Protein AF-0000000083516489 (afdb_homodimer)

Foldseek 3Di:
DPPPPPPPPDDPAPVVVQVVQWCVLQVLCVDPVLVVVVVLQLLQKWWKDFPPAIAIWGAAFDQKIKFFCVRNVVLVVPVTWMWIGSPQADQPGDDDTFTWDSDWLDDDNVLGMTIIGTPDDPDDGRDHQNLQADADDQWGKKWWWWQAVNHHIDIWIWTWDDDPDDDDDPVVNVFKTKTATPCQQPFPPDPDPPDQQPFSRRRHGHTFMAHSVRHGFWTWHGWGWDDRPDPDGTGIMTMTTGVLVVLLRSLVRLLVCVVPDVVSVVVNLRQQLVLLVHVSSLVSVLVSPAPPVSSLVSLVPDPPDDPSSVVSSVVSVVNNVVVVD/DPPPPPPPPDDPAPLVVQVVQWCVLQVLCVDPVLVVVVVLQLLQKWWKDFPPAIAIWGAAFDQKIKFFCVRNVVLVVPVTWMWIGSPQADPPPDDDTFTWDSDWLDDDNVLGMTIIGTPDDPDDGRDHQNLQADADDQWGKKWWWWQAVNHHIDIWIWTWDDDPDDDDDPVPNVFKTKTATPCQSPFPPDPPPPDQQPFSRRRHGHTFMAHSVRHGFWTWHGWGWDDRPDDDGTGIMTMTTGVLVVLLRSLVRLLVCVVPDVVSVVVNLRQQLVLLVHVSSLVSVLVSPAPPVSSLVSLVPDPPDDPSSVVSSVVSVVNNVVVVD

Sequence (650 aa):
MKARRKETTGSPPVSELLRTEFGKNTDSFTLVSTVRTLTELSESVCFIKAGSVEGTGFLLFGNYILTCAHVVEKILTESQPVSADFKYEKPVKSLEPLAVKPQIVAYDRKLDYALLELDQGSAPLPPALITRLGVPPASGGVCIIGHPSGSAKKIDPCSVIEFEEHQDKKCQKQCRVQVITRNSFEELRDGKRLSYNTCFYDGASGSPVLNDKFQLVAMHTGGYWYQLWTGKTQNVIEYGTHVTVILKNVLQELFRVASENPERLAVLKMLVEDACRIPVAREILKQSVTNDLQRYELLKGMTDRSSLLDELLNECEEENRMELDMKARRKETTGSPPVSELLRTEFGKNTDSFTLVSTVRTLTELSESVCFIKAGSVEGTGFLLFGNYILTCAHVVEKILTESQPVSADFKYEKPVKSLEPLAVKPQIVAYDRKLDYALLELDQGSAPLPPALITRLGVPPASGGVCIIGHPSGSAKKIDPCSVIEFEEHQDKKCQKQCRVQVITRNSFEELRDGKRLSYNTCFYDGASGSPVLNDKFQLVAMHTGGYWYQLWTGKTQNVIEYGTHVTVILKNVLQELFRVASENPERLAVLKMLVEDACRIPVAREILKQSVTNDLQRYELLKGMTDRSSLLDELLNECEEENRMELD

Solvent-accessible surface area (backbone atoms only — not comparable to full-atom values): 34222 Å² total; per-residue (Å²): 132,80,78,72,76,74,75,74,81,68,73,70,56,70,66,51,53,52,42,33,48,34,36,60,26,34,47,67,65,24,26,43,53,48,43,51,52,49,52,59,60,45,47,22,29,23,41,29,37,30,70,91,36,52,19,9,22,25,33,34,45,91,61,28,29,36,25,27,24,79,43,45,47,57,32,76,73,62,71,39,67,35,32,37,24,52,67,40,36,47,85,63,72,60,91,71,61,42,48,38,47,87,64,71,75,38,75,39,74,88,77,34,31,28,33,35,37,49,59,68,71,90,68,87,72,59,68,42,46,54,82,25,54,38,75,68,69,80,56,40,32,34,31,40,40,27,13,41,68,67,39,42,25,28,49,43,60,20,19,42,47,78,72,81,66,84,86,74,76,73,73,66,64,76,44,43,47,37,29,38,45,67,62,24,60,41,70,76,76,70,87,65,76,69,58,74,73,62,30,91,38,40,18,19,30,13,8,46,25,25,37,90,85,62,24,36,16,24,30,30,60,48,41,43,78,38,67,47,84,81,68,88,47,55,26,46,36,36,32,18,35,30,40,60,59,50,50,51,51,46,51,52,52,34,64,71,44,22,86,84,28,71,70,45,32,52,51,42,50,54,52,52,58,53,24,51,76,28,71,64,46,27,51,49,50,48,61,67,31,42,88,29,66,69,55,42,50,53,61,68,66,48,78,91,67,51,72,55,51,53,52,51,53,52,52,35,51,53,54,43,51,61,71,74,103,132,78,78,72,74,74,76,74,83,67,72,71,56,69,65,51,54,52,43,34,49,33,35,61,28,32,47,68,65,24,25,43,53,47,43,53,52,49,54,58,58,44,47,22,30,24,41,29,37,30,70,90,34,51,19,9,22,26,34,35,46,92,61,27,31,36,26,26,24,79,44,44,46,57,32,77,72,62,72,39,66,36,35,39,25,52,74,52,35,51,83,67,75,73,73,86,53,41,46,37,48,89,63,71,75,36,75,38,73,88,80,35,30,28,32,35,36,49,57,69,70,91,68,86,72,59,66,44,45,55,83,26,54,38,74,66,69,80,56,40,32,33,30,40,39,27,14,40,68,68,38,44,26,28,50,43,59,20,19,43,47,78,74,82,67,84,86,76,78,73,74,66,64,77,44,44,48,36,29,38,45,66,62,25,60,37,69,72,76,72,86,66,75,68,57,76,73,63,30,92,39,41,17,20,29,12,8,46,26,26,37,91,85,61,25,35,18,23,30,29,60,49,41,45,77,38,69,52,84,86,65,92,52,54,26,46,34,36,32,17,35,29,40,61,60,49,50,50,50,46,51,52,52,35,64,72,45,22,86,83,29,71,70,44,33,51,52,42,52,54,50,52,59,55,23,53,75,28,73,64,46,27,52,49,50,49,61,67,31,40,86,30,67,69,56,43,49,54,62,68,66,47,78,92,68,51,73,56,51,52,50,51,51,51,52,34,51,54,54,43,52,60,72,75,104

Organism: Acipenser ruthenus (NCBI:txid7906)

Secondary structure (DSSP, 8-state):
-------------HHHHHHHHHHHHTGGGGBHHHHHHHHHHGGGEEEEEETTEEEEEEEEETTEEEE-HHHHHHHHHH---EEEETT--SSS--S-PEEE-SS-SEEETTTTEEEEEB---SPPPPPPGGGGB-PPPSSSEEEEEE-GGGPSPEEEEEEEE-----SS-TTTTTTEEEEE-GGGG----SSS---TT--TTTTTTT-EEEETT--EEEEEEEEEEEE-SSTT-EEEEEEEEEHHHHHHHHHHHHHHHHTT-HHHHHHHHHHHHHHTTSHHHHHHHHHHHTT-HHHHHHHHT-SS--HHHHHHHHHHHHHHHHHH-/-------------HHHHHHHHHHHHTGGGGBHHHHHHHHHHGGGEEEEEETTEEEEEEEEETTEEEE-HHHHHHHHHH---EEEETT--SSS----PEEE-SS-SEEETTTTEEEEEB---SPPPPPPGGGGB-PPPSSSEEEEEE-GGGPSPEEEEEEEE-----SS-TTTTTTEEEEE-GGGG----SSS---TT--TTTTTTT-EEEETT--EEEEEEEEEEEE-SSSS-EEEEEEEEEHHHHHHHHHHHHHHHHTT-HHHHHHHHHHHHHHTTSHHHHHHHHHHHTT-HHHHHHHHT-SS--HHHHHHHHHHHHHHHHHH-

pLDDT: mean 81.34, std 20.68, range [21.02, 98.5]

Nearest PDB structures (foldseek):
  8s9k-assembly1_D-2  TM=7.707E-01  e=1.073E-17  Homo sapiens
  8s9k-assembly2_B  TM=7.728E-01  e=1.660E-17  Homo sapiens
  8s9k-assembly1_A  TM=7.812E-01  e=3.028E-17  Homo sapiens
  8s9k-assembly2_C  TM=7.802E-01  e=2.867E-17  Homo sapiens
  8s9l-assembly1_A  TM=7.483E-01  e=1.545E-15  Homo sapiens

Radius of gyration: 29.68 Å; Cα contacts (8 Å, |Δi|>4): 1343; chains: 2; bounding box: 49×91×89 Å

InterPro domains:
  IPR009003 Peptidase S1, PA clan [SSF50494] (31-254)

Structure (mmCIF, N/CA/C/O backbone):
data_AF-0000000083516489-model_v1
#
loop_
_entity.id
_entity.type
_entity.pdbx_description
1 polymer 'Protein FAM111A'
#
loop_
_atom_site.group_PDB
_atom_site.id
_atom_site.type_symbol
_atom_site.label_atom_id
_atom_site.label_alt_id
_atom_site.label_comp_id
_atom_site.label_asym_id
_atom_site.label_entity_id
_atom_site.label_seq_id
_atom_site.pdbx_PDB_ins_code
_atom_site.Cartn_x
_atom_site.Cartn_y
_atom_site.Cartn_z
_atom_site.occupancy
_atom_site.B_iso_or_equiv
_atom_site.auth_seq_id
_atom_site.auth_comp_id
_atom_site.auth_asym_id
_atom_site.auth_atom_id
_atom_site.pdbx_PDB_model_num
ATOM 1 N N . MET A 1 1 ? 18.828 22.203 -53.562 1 21.02 1 MET A N 1
ATOM 2 C CA . MET A 1 1 ? 19.141 22.109 -52.125 1 21.02 1 MET A CA 1
ATOM 3 C C . MET A 1 1 ? 17.875 21.938 -51.312 1 21.02 1 MET A C 1
ATOM 5 O O . MET A 1 1 ? 17.141 22.906 -51.062 1 21.02 1 MET A O 1
ATOM 9 N N . LYS A 1 2 ? 17.219 20.875 -51.375 1 23.98 2 LYS A N 1
ATOM 10 C CA . LYS A 1 2 ? 15.891 20.688 -50.812 1 23.98 2 LYS A CA 1
ATOM 11 C C . LYS A 1 2 ? 15.922 20.812 -49.281 1 23.98 2 LYS A C 1
ATOM 13 O O . LYS A 1 2 ? 16.781 20.219 -48.625 1 23.98 2 LYS A O 1
ATOM 18 N N . ALA A 1 3 ? 15.406 21.875 -48.781 1 21.58 3 ALA A N 1
ATOM 19 C CA . ALA A 1 3 ? 15.367 22.203 -47.344 1 21.58 3 ALA A CA 1
ATOM 20 C C . ALA A 1 3 ? 14.867 21.016 -46.531 1 21.58 3 ALA A C 1
ATOM 22 O O . ALA A 1 3 ? 13.781 20.484 -46.812 1 21.58 3 ALA A O 1
ATOM 23 N N . ARG A 1 4 ? 15.68 20.234 -46 1 24.06 4 ARG A N 1
ATOM 24 C CA . ARG A 1 4 ? 15.453 19.109 -45.125 1 24.06 4 ARG A CA 1
ATOM 25 C C . ARG A 1 4 ? 14.5 19.484 -44 1 24.06 4 ARG A C 1
ATOM 27 O O . ARG A 1 4 ? 14.766 20.406 -43.219 1 24.06 4 ARG A O 1
ATOM 34 N N . ARG A 1 5 ? 13.227 19.484 -44.219 1 23.89 5 ARG A N 1
ATOM 35 C CA . ARG A 1 5 ? 12.211 19.828 -43.25 1 23.89 5 ARG A CA 1
ATOM 36 C C . ARG A 1 5 ? 12.547 19.234 -41.875 1 23.89 5 ARG A C 1
ATOM 38 O O . ARG A 1 5 ? 12.688 18.016 -41.75 1 23.89 5 ARG A O 1
ATOM 45 N N . LYS A 1 6 ? 13.289 19.891 -41.125 1 28.94 6 LYS A N 1
ATOM 46 C CA . LYS A 1 6 ? 13.68 19.641 -39.719 1 28.94 6 LYS A CA 1
ATOM 47 C C . LYS A 1 6 ? 12.516 19.078 -38.938 1 28.94 6 LYS A C 1
ATOM 49 O O . LYS A 1 6 ? 11.5 19.75 -38.719 1 28.94 6 LYS A O 1
ATOM 54 N N . GLU A 1 7 ? 12.094 17.859 -39.125 1 30.05 7 GLU A N 1
ATOM 55 C CA . GLU A 1 7 ? 11.094 17.109 -38.344 1 30.05 7 GLU A CA 1
ATOM 56 C C . GLU A 1 7 ? 11.258 17.328 -36.844 1 30.05 7 GLU A C 1
ATOM 58 O O . GLU A 1 7 ? 12.32 17.062 -36.281 1 30.05 7 GLU A O 1
ATOM 63 N N . THR A 1 8 ? 10.875 18.453 -36.281 1 30.33 8 THR A N 1
ATOM 64 C CA . THR A 1 8 ? 10.891 19 -34.938 1 30.33 8 THR A CA 1
ATOM 65 C C . THR A 1 8 ? 10.609 17.906 -33.906 1 30.33 8 THR A C 1
ATOM 67 O O . THR A 1 8 ? 9.562 17.266 -33.938 1 30.33 8 THR A O 1
ATOM 70 N N . THR A 1 9 ? 11.469 17.094 -33.5 1 34.78 9 THR A N 1
ATOM 71 C CA . THR A 1 9 ? 11.633 16.094 -32.438 1 34.78 9 THR A CA 1
ATOM 72 C C . THR A 1 9 ? 10.906 16.531 -31.156 1 34.78 9 THR A C 1
ATOM 74 O O . THR A 1 9 ? 11.398 17.391 -30.422 1 34.78 9 THR A O 1
ATOM 77 N N . GLY A 1 10 ? 9.68 16.938 -31.125 1 33.44 10 GLY A N 1
ATOM 78 C CA . GLY A 1 10 ? 8.773 17.562 -30.172 1 33.44 10 GLY A CA 1
ATOM 79 C C . GLY A 1 10 ? 8.82 16.938 -28.797 1 33.44 10 GLY A C 1
ATOM 80 O O . GLY A 1 10 ? 9.117 15.75 -28.656 1 33.44 10 GLY A O 1
ATOM 81 N N . SER A 1 11 ? 9.289 17.75 -27.766 1 36.44 11 SER A N 1
ATOM 82 C CA . SER A 1 11 ? 9.305 17.484 -26.328 1 36.44 11 SER A CA 1
ATOM 83 C C . SER A 1 11 ? 8.109 16.656 -25.906 1 36.44 11 SER A C 1
ATOM 85 O O . SER A 1 11 ? 7.004 16.828 -26.422 1 36.44 11 SER A O 1
ATOM 87 N N . PRO A 1 12 ? 8.344 15.438 -25.547 1 44.88 12 PRO A N 1
ATOM 88 C CA . PRO A 1 12 ? 7.164 14.703 -25.094 1 44.88 12 PRO A CA 1
ATOM 89 C C . PRO A 1 12 ? 6.148 15.586 -24.375 1 44.88 12 PRO A C 1
ATOM 91 O O . PRO A 1 12 ? 6.527 16.578 -23.75 1 44.88 12 PRO A O 1
ATOM 94 N N . PRO A 1 13 ? 4.887 15.5 -24.734 1 49.25 13 PRO A N 1
ATOM 95 C CA . PRO A 1 13 ? 3.875 16.328 -24.078 1 49.25 13 PRO A CA 1
ATOM 96 C C . PRO A 1 13 ? 4.008 16.297 -22.547 1 49.25 13 PRO A C 1
ATOM 98 O O . PRO A 1 13 ? 4.438 15.289 -21.984 1 49.25 13 PRO A O 1
ATOM 101 N N . VAL A 1 14 ? 4.246 17.453 -21.875 1 49.19 14 VAL A N 1
ATOM 102 C CA . VAL A 1 14 ? 4.332 17.703 -20.438 1 49.19 14 VAL A CA 1
ATOM 103 C C . VAL A 1 14 ? 3.578 16.625 -19.672 1 49.19 14 VAL A C 1
ATOM 105 O O . VAL A 1 14 ? 4.047 16.141 -18.641 1 49.19 14 VAL A O 1
ATOM 108 N N . SER A 1 15 ? 2.568 16.125 -20.391 1 57.78 15 SER A N 1
ATOM 109 C CA . SER A 1 15 ? 1.746 15.117 -19.734 1 57.78 15 SER A CA 1
ATOM 110 C C . SER A 1 15 ? 2.494 13.797 -19.609 1 57.78 15 SER A C 1
ATOM 112 O O . SER A 1 15 ? 2.396 13.117 -18.578 1 57.78 15 SER A O 1
ATOM 114 N N . GLU A 1 16 ? 3.262 13.547 -20.594 1 60.56 16 GLU A N 1
ATOM 115 C CA . GLU A 1 16 ? 4.004 12.289 -20.578 1 60.56 16 GLU A CA 1
ATOM 116 C C . GLU A 1 16 ? 5.145 12.336 -19.562 1 60.56 16 GLU A C 1
ATOM 118 O O . GLU A 1 16 ? 5.41 11.344 -18.875 1 60.56 16 GLU A O 1
ATOM 123 N N . LEU A 1 17 ? 5.754 13.469 -19.484 1 53.72 17 LEU A N 1
ATOM 124 C CA . LEU A 1 17 ? 6.828 13.648 -18.5 1 53.72 17 LEU A CA 1
ATOM 125 C C . LEU A 1 17 ? 6.293 13.531 -17.078 1 53.72 17 LEU A C 1
ATOM 127 O O . LEU A 1 17 ? 6.922 12.898 -16.234 1 53.72 17 LEU A O 1
ATOM 131 N N . LEU A 1 18 ? 5.172 14.039 -16.922 1 62.16 18 LEU A N 1
ATOM 132 C CA . LEU A 1 18 ? 4.566 14.008 -15.586 1 62.16 18 LEU A CA 1
ATOM 133 C C . LEU A 1 18 ? 4.207 12.578 -15.188 1 62.16 18 LEU A C 1
ATOM 135 O O . LEU A 1 18 ? 4.352 12.203 -14.023 1 62.16 18 LEU A O 1
ATOM 139 N N . ARG A 1 19 ? 4.008 11.938 -16.234 1 65.94 19 ARG A N 1
ATOM 140 C CA . ARG A 1 19 ? 3.604 10.562 -15.969 1 65.94 19 ARG A CA 1
ATOM 141 C C . ARG A 1 19 ? 4.809 9.703 -15.602 1 65.94 19 ARG A C 1
ATOM 143 O O . ARG A 1 19 ? 4.738 8.883 -14.68 1 65.94 19 ARG A O 1
ATOM 150 N N . THR A 1 20 ? 5.824 9.891 -16.266 1 67.56 20 THR A N 1
ATOM 151 C CA . THR A 1 20 ? 7.055 9.172 -15.969 1 67.56 20 THR A CA 1
ATOM 152 C C . THR A 1 20 ? 7.574 9.539 -14.578 1 67.56 20 THR A C 1
ATOM 154 O O . THR A 1 20 ? 7.992 8.664 -13.812 1 67.56 20 THR A O 1
ATOM 157 N N . GLU A 1 21 ? 7.484 10.727 -14.367 1 72.06 21 GLU A N 1
ATOM 158 C CA . GLU A 1 21 ? 7.93 11.188 -13.062 1 72.06 21 GLU A CA 1
ATOM 159 C C . GLU A 1 21 ? 7.051 10.641 -11.945 1 72.06 21 GLU A C 1
ATOM 161 O O . GLU A 1 21 ? 7.535 10.336 -10.852 1 72.06 21 GLU A O 1
ATOM 166 N N . PHE A 1 22 ? 5.793 10.492 -12.312 1 77.94 22 PHE A N 1
ATOM 167 C CA . PHE A 1 22 ? 4.863 9.945 -11.328 1 77.94 22 PHE A CA 1
ATOM 168 C C . PHE A 1 22 ? 5.25 8.523 -10.945 1 77.94 22 PHE A C 1
ATOM 170 O O . PHE A 1 22 ? 5.309 8.18 -9.766 1 77.94 22 PHE A O 1
ATOM 177 N N . GLY A 1 23 ? 5.531 7.777 -11.891 1 75.31 23 GLY A N 1
ATOM 178 C CA . GLY A 1 23 ? 5.926 6.398 -11.641 1 75.31 23 GLY A CA 1
ATOM 179 C C . GLY A 1 23 ? 7.203 6.285 -10.828 1 75.31 23 GLY A C 1
ATOM 180 O O . GLY A 1 23 ? 7.27 5.52 -9.867 1 75.31 23 GLY A O 1
ATOM 181 N N . LYS A 1 24 ? 8.109 7.023 -11.172 1 78.25 24 LYS A N 1
ATOM 182 C CA . LYS A 1 24 ? 9.406 7.004 -10.492 1 78.25 24 LYS A CA 1
ATOM 183 C C . LYS A 1 24 ? 9.273 7.508 -9.055 1 78.25 24 LYS A C 1
ATOM 185 O O . LYS A 1 24 ? 9.812 6.895 -8.133 1 78.25 24 LYS A O 1
ATOM 190 N N . ASN A 1 25 ? 8.562 8.586 -8.906 1 82.56 25 ASN A N 1
ATOM 191 C CA . ASN A 1 25 ? 8.453 9.234 -7.602 1 82.56 25 ASN A CA 1
ATOM 192 C C . ASN A 1 25 ? 7.625 8.406 -6.629 1 82.56 25 ASN A C 1
ATOM 194 O O . ASN A 1 25 ? 7.793 8.516 -5.414 1 82.56 25 ASN A O 1
ATOM 198 N N . THR A 1 26 ? 6.801 7.523 -7.195 1 86.81 26 THR A N 1
ATOM 199 C CA . THR A 1 26 ? 5.922 6.781 -6.301 1 86.81 26 THR A CA 1
ATOM 200 C C . THR A 1 26 ? 6.418 5.352 -6.109 1 86.81 26 THR A C 1
ATOM 202 O O . THR A 1 26 ? 5.793 4.559 -5.406 1 86.81 26 THR A O 1
ATOM 205 N N . ASP A 1 27 ? 7.59 5.055 -6.66 1 86.25 27 ASP A N 1
ATOM 206 C CA . ASP A 1 27 ? 8.148 3.705 -6.609 1 86.25 27 ASP A CA 1
ATOM 207 C C . ASP A 1 27 ? 8.422 3.277 -5.172 1 86.25 27 ASP A C 1
ATOM 209 O O . ASP A 1 27 ? 8.172 2.129 -4.801 1 86.25 27 ASP A O 1
ATOM 213 N N . SER A 1 28 ? 8.891 4.18 -4.402 1 88.25 28 SER A N 1
ATOM 214 C CA . SER A 1 28 ? 9.25 3.857 -3.027 1 88.25 28 SER A CA 1
ATOM 215 C C . SER A 1 28 ? 8.031 3.445 -2.213 1 88.25 28 SER A C 1
ATOM 217 O O . SER A 1 28 ? 8.156 2.738 -1.212 1 88.25 28 SER A O 1
ATOM 219 N N . PHE A 1 29 ? 6.898 3.848 -2.637 1 91.44 29 PHE A N 1
ATOM 220 C CA . PHE A 1 29 ? 5.68 3.578 -1.882 1 91.44 29 PHE A CA 1
ATOM 221 C C . PHE A 1 29 ? 5.109 2.213 -2.244 1 91.44 29 PHE A C 1
ATOM 223 O O . PHE A 1 29 ? 4.07 1.809 -1.721 1 91.44 29 PHE A O 1
ATOM 230 N N . THR A 1 30 ? 5.871 1.48 -3.059 1 89.38 30 THR A N 1
ATOM 231 C CA . THR A 1 30 ? 5.43 0.137 -3.416 1 89.38 30 THR A CA 1
ATOM 232 C C . THR A 1 30 ? 6.156 -0.912 -2.582 1 89.38 30 THR A C 1
ATOM 234 O O . THR A 1 30 ? 5.781 -2.086 -2.582 1 89.38 30 THR A O 1
ATOM 237 N N . LEU A 1 31 ? 7.168 -0.539 -1.887 1 91.94 31 LEU A N 1
ATOM 238 C CA . LEU A 1 31 ? 7.887 -1.457 -1.01 1 91.94 31 LEU A CA 1
ATOM 239 C C . LEU A 1 31 ? 6.973 -1.983 0.092 1 91.94 31 LEU A C 1
ATOM 241 O O . LEU A 1 31 ? 6.242 -1.213 0.72 1 91.94 31 LEU A O 1
ATOM 245 N N . VAL A 1 32 ? 7.02 -3.285 0.345 1 94.19 32 VAL A N 1
ATOM 246 C CA . VAL A 1 32 ? 6.184 -3.906 1.369 1 94.19 32 VAL A CA 1
ATOM 247 C C . VAL A 1 32 ? 6.477 -3.273 2.729 1 94.19 32 VAL A C 1
ATOM 249 O O . VAL A 1 32 ? 5.559 -2.984 3.496 1 94.19 32 VAL A O 1
ATOM 252 N N . SER A 1 33 ? 7.762 -3.037 3.023 1 93.75 33 SER A N 1
ATOM 253 C CA . SER A 1 33 ? 8.141 -2.422 4.293 1 93.75 33 SER A CA 1
ATOM 254 C C . SER A 1 33 ? 7.543 -1.028 4.434 1 93.75 33 SER A C 1
ATOM 256 O O . SER A 1 33 ? 7.105 -0.645 5.52 1 93.75 33 SER A O 1
ATOM 258 N N . THR A 1 34 ? 7.543 -0.265 3.375 1 94.12 34 THR A N 1
ATOM 259 C CA . THR A 1 34 ? 6.992 1.086 3.379 1 94.12 34 THR A CA 1
ATOM 260 C C . THR A 1 34 ? 5.48 1.056 3.586 1 94.12 34 THR A C 1
ATOM 262 O O . THR A 1 34 ? 4.949 1.79 4.422 1 94.12 34 THR A O 1
ATOM 265 N N . VAL A 1 35 ? 4.836 0.211 2.895 1 93.62 35 VAL A N 1
ATOM 266 C CA . VAL A 1 35 ? 3.381 0.128 2.986 1 93.62 35 VAL A CA 1
ATOM 267 C C . VAL A 1 35 ? 2.977 -0.336 4.383 1 93.62 35 VAL A C 1
ATOM 269 O O . VAL A 1 35 ? 1.972 0.122 4.93 1 93.62 35 VAL A O 1
ATOM 272 N N . ARG A 1 36 ? 3.725 -1.235 4.93 1 94.25 36 ARG A N 1
ATOM 273 C CA . ARG A 1 36 ? 3.479 -1.684 6.297 1 94.25 36 ARG A CA 1
ATOM 274 C C . ARG A 1 36 ? 3.521 -0.513 7.273 1 94.25 36 ARG A C 1
ATOM 276 O O . ARG A 1 36 ? 2.619 -0.351 8.094 1 94.25 36 ARG A O 1
ATOM 283 N N . THR A 1 37 ? 4.508 0.25 7.172 1 95.75 37 THR A N 1
ATOM 284 C CA . THR A 1 37 ? 4.672 1.397 8.062 1 95.75 37 THR A CA 1
ATOM 285 C C . THR A 1 37 ? 3.555 2.412 7.84 1 95.75 37 THR A C 1
ATOM 287 O O . THR A 1 37 ? 3.01 2.963 8.797 1 95.75 37 THR A O 1
ATOM 290 N N . LEU A 1 38 ? 3.182 2.627 6.586 1 96.31 38 LEU A N 1
ATOM 291 C CA . LEU A 1 38 ? 2.125 3.584 6.281 1 96.31 38 LEU A CA 1
ATOM 292 C C . LEU A 1 38 ? 0.789 3.119 6.848 1 96.31 38 LEU A C 1
ATOM 294 O O . LEU A 1 38 ? -0.01 3.936 7.316 1 96.31 38 LEU A O 1
ATOM 298 N N . THR A 1 39 ? 0.546 1.877 6.805 1 95.56 39 THR A N 1
ATOM 299 C CA . THR A 1 39 ? -0.68 1.339 7.383 1 95.56 39 THR A CA 1
ATOM 300 C C . THR A 1 39 ? -0.702 1.552 8.898 1 95.56 39 THR A C 1
ATOM 302 O O . THR A 1 39 ? -1.751 1.852 9.469 1 95.56 39 THR A O 1
ATOM 305 N N . GLU A 1 40 ? 0.389 1.413 9.492 1 95.94 40 GLU A N 1
ATOM 306 C CA . GLU A 1 40 ? 0.485 1.684 10.93 1 95.94 40 GLU A CA 1
ATOM 307 C C . GLU A 1 40 ? 0.215 3.154 11.234 1 95.94 40 GLU A C 1
ATOM 309 O O . GLU A 1 40 ? -0.534 3.477 12.156 1 95.94 40 GLU A O 1
ATOM 314 N N . LEU A 1 41 ? 0.786 4 10.461 1 97.44 41 LEU A N 1
ATOM 315 C CA . LEU A 1 41 ? 0.614 5.434 10.664 1 97.44 41 LEU A CA 1
ATOM 316 C C . LEU A 1 41 ? -0.822 5.859 10.375 1 97.44 41 LEU A C 1
ATOM 318 O O . LEU A 1 41 ? -1.307 6.848 10.93 1 97.44 41 LEU A O 1
ATOM 322 N N . SER A 1 42 ? -1.496 5.078 9.5 1 96.81 42 SER A N 1
ATOM 323 C CA . SER A 1 42 ? -2.873 5.395 9.133 1 96.81 42 SER A CA 1
ATOM 324 C C . SER A 1 42 ? -3.807 5.25 10.336 1 96.81 42 SER A C 1
ATOM 326 O O . SER A 1 42 ? -4.93 5.758 10.312 1 96.81 42 SER A O 1
ATOM 328 N N . GLU A 1 43 ? -3.379 4.602 11.406 1 95.81 43 GLU A N 1
ATOM 329 C CA . GLU A 1 43 ? -4.191 4.441 12.609 1 95.81 43 GLU A CA 1
ATOM 330 C C . GLU A 1 43 ? -4.473 5.793 13.266 1 95.81 43 GLU A C 1
ATOM 332 O O . GLU A 1 43 ? -5.441 5.934 14.016 1 95.81 43 GLU A O 1
ATOM 337 N N . SER A 1 44 ? -3.641 6.746 12.969 1 97.5 44 SER A N 1
ATOM 338 C CA . SER A 1 44 ? -3.779 8.07 13.57 1 97.5 44 SER A CA 1
ATOM 339 C C . SER A 1 44 ? -4.668 8.977 12.727 1 97.5 44 SER A C 1
ATOM 341 O O . SER A 1 44 ? -4.871 10.141 13.055 1 97.5 44 SER A O 1
ATOM 343 N N . VAL A 1 45 ? -5.168 8.422 11.602 1 97.19 45 VAL A N 1
ATOM 344 C CA . VAL A 1 45 ? -6.004 9.172 10.672 1 97.19 45 VAL A CA 1
ATOM 345 C C . VAL A 1 45 ? -7.473 8.836 10.906 1 97.19 45 VAL A C 1
ATOM 347 O O . VAL A 1 45 ? -7.824 7.668 11.102 1 97.19 45 VAL A O 1
ATOM 350 N N . CYS A 1 46 ? -8.289 9.844 10.906 1 95.5 46 CYS A N 1
ATOM 351 C CA . CYS A 1 46 ? -9.68 9.586 11.258 1 95.5 46 CYS A CA 1
ATOM 352 C C . CYS A 1 46 ? -10.625 10.258 10.273 1 95.5 46 CYS A C 1
ATOM 354 O O . CYS A 1 46 ? -10.258 11.25 9.625 1 95.5 46 CYS A O 1
ATOM 356 N N . PHE A 1 47 ? -11.812 9.695 10.148 1 94.81 47 PHE A N 1
ATOM 357 C CA . PHE A 1 47 ? -12.938 10.258 9.406 1 94.81 47 PHE A CA 1
ATOM 358 C C . PHE A 1 47 ? -13.695 11.273 10.258 1 94.81 47 PHE A C 1
ATOM 360 O O . PHE A 1 47 ? -14.164 10.945 11.344 1 94.81 47 PHE A O 1
ATOM 367 N N . ILE A 1 48 ? -13.742 12.453 9.766 1 94.06 48 ILE A N 1
ATOM 368 C CA . ILE A 1 48 ? -14.438 13.508 10.492 1 94.06 48 ILE A CA 1
ATOM 369 C C . ILE A 1 48 ? -15.836 13.711 9.898 1 94.06 48 ILE A C 1
ATOM 371 O O . ILE A 1 48 ? -15.984 13.867 8.688 1 94.06 48 ILE A O 1
ATOM 375 N N . LYS A 1 49 ? -16.766 13.688 10.719 1 91.5 49 LYS A N 1
ATOM 376 C CA . LYS A 1 49 ? -18.125 14.023 10.344 1 91.5 49 LYS A CA 1
ATOM 377 C C . LYS A 1 49 ? -18.625 15.234 11.133 1 91.5 49 LYS A C 1
ATOM 379 O O . LYS A 1 49 ? -18.672 15.203 12.367 1 91.5 49 LYS A O 1
ATOM 384 N N . ALA A 1 50 ? -18.906 16.234 10.477 1 89.94 50 ALA A N 1
ATOM 385 C CA . ALA A 1 50 ? -19.453 17.453 11.047 1 89.94 50 ALA A CA 1
ATOM 386 C C . ALA A 1 50 ? -20.781 17.828 10.367 1 89.94 50 ALA A C 1
ATOM 388 O O . ALA A 1 50 ? -20.781 18.578 9.391 1 89.94 50 ALA A O 1
ATOM 389 N N . GLY A 1 51 ? -21.844 17.344 10.93 1 84.88 51 GLY A N 1
ATOM 390 C CA . GLY A 1 51 ? -23.109 17.516 10.242 1 84.88 51 GLY A CA 1
ATOM 391 C C . GLY A 1 51 ? -23.172 16.828 8.898 1 84.88 51 GLY A C 1
ATOM 392 O O . GLY A 1 51 ? -22.969 15.609 8.812 1 84.88 51 GLY A O 1
ATOM 393 N N . SER A 1 52 ? -23.312 17.609 7.891 1 84.06 52 SER A N 1
ATOM 394 C CA . SER A 1 52 ? -23.406 17.047 6.543 1 84.06 52 SER A CA 1
ATOM 395 C C . SER A 1 52 ? -22.031 17.031 5.867 1 84.06 52 SER A C 1
ATOM 397 O O . SER A 1 52 ? -21.875 16.453 4.793 1 84.06 52 SER A O 1
ATOM 399 N N . VAL A 1 53 ? -21.141 17.672 6.527 1 87.56 53 VAL A N 1
ATOM 400 C CA . VAL A 1 53 ? -19.812 17.766 5.93 1 87.56 53 VAL A CA 1
ATOM 401 C C . VAL A 1 53 ? -18.938 16.609 6.41 1 87.56 53 VAL A C 1
ATOM 403 O O . VAL A 1 53 ? -18.984 16.25 7.586 1 87.56 53 VAL A O 1
ATOM 406 N N . GLU A 1 54 ? -18.266 16.094 5.477 1 90.25 54 GLU A N 1
ATOM 407 C CA . GLU A 1 54 ? -17.328 15.016 5.762 1 90.25 54 GLU A CA 1
ATOM 408 C C . GLU A 1 54 ? -15.898 15.398 5.367 1 90.25 54 GLU A C 1
ATOM 410 O O . GLU A 1 54 ? -15.695 16.156 4.41 1 90.25 54 GLU A O 1
ATOM 415 N N . GLY A 1 55 ? -14.977 14.914 6.188 1 92.62 55 GLY A N 1
ATOM 416 C CA . GLY A 1 55 ? -13.57 15.156 5.898 1 92.62 55 GLY A CA 1
ATOM 417 C C . GLY A 1 55 ? -12.641 14.203 6.625 1 92.62 55 GLY A C 1
ATOM 418 O O . GLY A 1 55 ? -13.062 13.148 7.105 1 92.62 55 GLY A O 1
ATOM 419 N N . THR A 1 56 ? -11.422 14.539 6.555 1 95.81 56 THR A N 1
ATOM 420 C CA . THR A 1 56 ? -10.375 13.75 7.199 1 95.81 56 THR A CA 1
ATOM 421 C C . THR A 1 56 ? -9.633 14.586 8.242 1 95.81 56 THR A C 1
ATOM 423 O O . THR A 1 56 ? -9.602 15.812 8.148 1 95.81 56 THR A O 1
ATOM 426 N N . GLY A 1 57 ? -9.195 13.969 9.289 1 97.44 57 GLY A N 1
ATOM 427 C CA . GLY A 1 57 ? -8.281 14.531 10.273 1 97.44 57 GLY A CA 1
ATOM 428 C C . GLY A 1 57 ? -7.254 13.523 10.766 1 97.44 57 GLY A C 1
ATOM 429 O O . GLY A 1 57 ? -7.277 12.359 10.375 1 97.44 57 GLY A O 1
ATOM 430 N N . PHE A 1 58 ? -6.336 14.008 11.531 1 98.5 58 PHE A N 1
ATOM 431 C CA . PHE A 1 58 ? -5.375 13.102 12.148 1 98.5 58 PHE A CA 1
ATOM 432 C C . PHE A 1 58 ? -4.957 13.609 13.523 1 98.5 58 PHE A C 1
ATOM 434 O O . PHE A 1 58 ? -5.02 14.812 13.789 1 98.5 58 PHE A O 1
ATOM 441 N N . LEU A 1 59 ? -4.621 12.656 14.352 1 98 59 LEU A N 1
ATOM 442 C CA . LEU A 1 59 ? -4.145 12.984 15.695 1 98 59 LEU A CA 1
ATOM 443 C C . LEU A 1 59 ? -2.775 13.656 15.633 1 98 59 LEU A C 1
ATOM 445 O O . LEU A 1 59 ? -1.787 13.023 15.25 1 98 59 LEU A O 1
ATOM 449 N N . LEU A 1 60 ? -2.74 14.898 15.992 1 98.19 60 LEU A N 1
ATOM 450 C CA . LEU A 1 60 ? -1.49 15.648 15.906 1 98.19 60 LEU A CA 1
ATOM 451 C C . LEU A 1 60 ? -0.68 15.492 17.188 1 98.19 60 LEU A C 1
ATOM 453 O O . LEU A 1 60 ? 0.492 15.109 17.141 1 98.19 60 LEU A O 1
ATOM 457 N N . PHE A 1 61 ? -1.226 15.797 18.328 1 96.81 61 PHE A N 1
ATOM 458 C CA . PHE A 1 61 ? -0.614 15.609 19.641 1 96.81 61 PHE A CA 1
ATOM 459 C C . PHE A 1 61 ? -1.68 15.414 20.719 1 96.81 61 PHE A C 1
ATOM 461 O O . PHE A 1 61 ? -2.814 15.867 20.562 1 96.81 61 PHE A O 1
ATOM 468 N N . GLY A 1 62 ? -1.296 14.656 21.75 1 94.31 62 GLY A N 1
ATOM 469 C CA . GLY A 1 62 ? -2.273 14.406 22.797 1 94.31 62 GLY A CA 1
ATOM 470 C C . GLY A 1 62 ? -3.588 13.859 22.266 1 94.31 62 GLY A C 1
ATOM 471 O O . GLY A 1 62 ? -3.605 12.852 21.562 1 94.31 62 GLY A O 1
ATOM 472 N N . ASN A 1 63 ? -4.695 14.508 22.625 1 96 63 ASN A N 1
ATOM 473 C CA . ASN A 1 63 ? -6.016 14.156 22.109 1 96 63 ASN A CA 1
ATOM 474 C C . ASN A 1 63 ? -6.539 15.219 21.141 1 96 63 ASN A C 1
ATOM 476 O O . ASN A 1 63 ? -7.75 15.422 21.031 1 96 63 ASN A O 1
ATOM 480 N N . TYR A 1 64 ? -5.617 15.859 20.5 1 97 64 TYR A N 1
ATOM 481 C CA . TYR A 1 64 ? -5.98 16.938 19.594 1 97 64 TYR A CA 1
ATOM 482 C C . TYR A 1 64 ? -5.82 16.516 18.141 1 97 64 TYR A C 1
ATOM 484 O O . TYR A 1 64 ? -4.754 16.047 17.734 1 97 64 TYR A O 1
ATOM 492 N N . ILE A 1 65 ? -6.879 16.812 17.375 1 97.31 65 ILE A N 1
ATOM 493 C CA . ILE A 1 65 ? -6.953 16.438 15.969 1 97.31 65 ILE A CA 1
ATOM 494 C C . ILE A 1 65 ? -6.77 17.672 15.094 1 97.31 65 ILE A C 1
ATOM 496 O O . ILE A 1 65 ? -7.332 18.734 15.383 1 97.31 65 ILE A O 1
ATOM 500 N N . LEU A 1 66 ? -5.953 17.516 14.086 1 98.5 66 LEU A N 1
ATOM 501 C CA . LEU A 1 66 ? -5.816 18.562 13.078 1 98.5 66 LEU A CA 1
ATOM 502 C C . LEU A 1 66 ? -6.641 18.234 11.836 1 98.5 66 LEU A C 1
ATOM 504 O O . LEU A 1 66 ? -6.641 17.078 11.375 1 98.5 66 LEU A O 1
ATOM 508 N N . THR A 1 67 ? -7.414 19.141 11.336 1 97.31 67 THR A N 1
ATOM 509 C CA . THR A 1 67 ? -8.188 19.047 10.102 1 97.31 67 THR A CA 1
ATOM 510 C C . THR A 1 67 ? -8.305 20.406 9.43 1 97.31 67 THR A C 1
ATOM 512 O O . THR A 1 67 ? -7.672 21.375 9.859 1 97.31 67 THR A O 1
ATOM 515 N N . CYS A 1 68 ? -9.016 20.422 8.289 1 94.56 68 CYS A N 1
ATOM 516 C CA . CYS A 1 68 ? -9.227 21.688 7.605 1 94.56 68 CYS A CA 1
ATOM 517 C C . CYS A 1 68 ? -10.344 22.484 8.258 1 94.56 68 CYS A C 1
ATOM 519 O O . CYS A 1 68 ? -11.344 21.906 8.703 1 94.56 68 CYS A O 1
ATOM 521 N N . ALA A 1 69 ? -10.125 23.781 8.25 1 94.12 69 ALA A N 1
ATOM 522 C CA . ALA A 1 69 ? -11.125 24.688 8.805 1 94.12 69 ALA A CA 1
ATOM 523 C C . ALA A 1 69 ? -12.461 24.531 8.078 1 94.12 69 ALA A C 1
ATOM 525 O O . ALA A 1 69 ? -13.523 24.5 8.719 1 94.12 69 ALA A O 1
ATOM 526 N N . HIS A 1 70 ? -12.461 24.391 6.777 1 89.5 70 HIS A N 1
ATOM 527 C CA . HIS A 1 70 ? -13.688 24.344 5.996 1 89.5 70 HIS A CA 1
ATOM 528 C C . HIS A 1 70 ? -14.445 23.047 6.227 1 89.5 70 HIS A C 1
ATOM 530 O O . HIS A 1 70 ? -15.625 22.938 5.879 1 89.5 70 HIS A O 1
ATOM 536 N N . VAL A 1 71 ? -13.773 22.078 6.754 1 91.19 71 VAL A N 1
ATOM 537 C CA . VAL A 1 71 ? -14.43 20.812 7.082 1 91.19 71 VAL A CA 1
ATOM 538 C C . VAL A 1 71 ? -15.344 21 8.289 1 91.19 71 VAL A C 1
ATOM 540 O O . VAL A 1 71 ? -16.406 20.375 8.383 1 91.19 71 VAL A O 1
ATOM 543 N N . VAL A 1 72 ? -14.969 21.891 9.195 1 91.19 72 VAL A N 1
ATOM 544 C CA . VAL A 1 72 ? -15.703 22 10.453 1 91.19 72 VAL A CA 1
ATOM 545 C C . VAL A 1 72 ? -16.359 23.375 10.547 1 91.19 72 VAL A C 1
ATOM 547 O O . VAL A 1 72 ? -16.828 23.766 11.617 1 91.19 72 VAL A O 1
ATOM 550 N N . GLU A 1 73 ? -16.297 24.109 9.547 1 80.88 73 GLU A N 1
ATOM 551 C CA . GLU A 1 73 ? -16.859 25.469 9.578 1 80.88 73 GLU A CA 1
ATOM 552 C C . GLU A 1 73 ? -18.312 25.453 10.023 1 80.88 73 GLU A C 1
ATOM 554 O O . GLU A 1 73 ? -18.75 26.344 10.758 1 80.88 73 GLU A O 1
ATOM 559 N N . LYS A 1 74 ? -18.984 24.484 9.609 1 68.81 74 LYS A N 1
ATOM 560 C CA . LYS A 1 74 ? -20.391 24.422 9.992 1 68.81 74 LYS A CA 1
ATOM 561 C C . LYS A 1 74 ? -20.547 24.172 11.484 1 68.81 74 LYS A C 1
ATOM 563 O O . LYS A 1 74 ? -21.625 24.406 12.055 1 68.81 74 LYS A O 1
ATOM 568 N N . ILE A 1 75 ? -19.625 23.609 12.164 1 65.5 75 ILE A N 1
ATOM 569 C CA . ILE A 1 75 ? -19.625 23.406 13.609 1 65.5 75 ILE A CA 1
ATOM 570 C C . ILE A 1 75 ? -19.75 24.75 14.312 1 65.5 75 ILE A C 1
ATOM 572 O O . ILE A 1 75 ? -20.5 24.891 15.273 1 65.5 75 ILE A O 1
ATOM 576 N N . LEU A 1 76 ? -18.984 25.609 13.82 1 63 76 LEU A N 1
ATOM 577 C CA . LEU A 1 76 ? -18.906 26.938 14.438 1 63 76 LEU A CA 1
ATOM 578 C C . LEU A 1 76 ? -20.234 27.672 14.328 1 63 76 LEU A C 1
ATOM 580 O O . LEU A 1 76 ? -20.625 28.391 15.242 1 63 76 LEU A O 1
ATOM 584 N N . THR A 1 77 ? -20.797 27.328 13.328 1 64.12 77 THR A N 1
ATOM 585 C CA . THR A 1 77 ? -21.969 28.156 13.055 1 64.12 77 THR A CA 1
ATOM 586 C C . THR A 1 77 ? -23.234 27.5 13.594 1 64.12 77 THR A C 1
ATOM 588 O O . THR A 1 77 ? -24.141 28.188 14.07 1 64.12 77 THR A O 1
ATOM 591 N N . GLU A 1 78 ? -23.25 26.172 13.594 1 67.75 78 GLU A N 1
ATOM 592 C CA . GLU A 1 78 ? -24.531 25.547 13.875 1 67.75 78 GLU A CA 1
ATOM 593 C C . GLU A 1 78 ? -24.438 24.609 15.078 1 67.75 78 GLU A C 1
ATOM 595 O O . GLU A 1 78 ? -25.422 23.984 15.469 1 67.75 78 GLU A O 1
ATOM 600 N N . SER A 1 79 ? -23.469 24.688 15.773 1 70.69 79 SER A N 1
ATOM 601 C CA . SER A 1 79 ? -23.266 23.844 16.953 1 70.69 79 SER A CA 1
ATOM 602 C C . SER A 1 79 ? -23.547 22.391 16.641 1 70.69 79 SER A C 1
ATOM 604 O O . SER A 1 79 ? -24.188 21.688 17.422 1 70.69 79 SER A O 1
ATOM 606 N N . GLN A 1 80 ? -23.203 21.984 15.492 1 81 80 GLN A N 1
ATOM 607 C CA . GLN A 1 80 ? -23.422 20.578 15.133 1 81 80 GLN A CA 1
ATOM 608 C C . GLN A 1 80 ? -22.344 19.688 15.75 1 81 80 GLN A C 1
ATOM 610 O O . GLN A 1 80 ? -21.188 20.094 15.875 1 81 80 GLN A O 1
ATOM 615 N N . PRO A 1 81 ? -22.828 18.562 16.125 1 86.88 81 PRO A N 1
ATOM 616 C CA . PRO A 1 81 ? -21.844 17.641 16.688 1 86.88 81 PRO A CA 1
ATOM 617 C C . PRO A 1 81 ? -20.812 17.172 15.672 1 86.88 81 PRO A C 1
ATOM 619 O O . PRO A 1 81 ? -21.141 16.969 14.5 1 86.88 81 PRO A O 1
ATOM 622 N N . VAL A 1 82 ? -19.594 17.094 16.109 1 91.44 82 VAL A N 1
ATOM 623 C CA . VAL A 1 82 ? -18.5 16.594 15.289 1 91.44 82 VAL A CA 1
ATOM 624 C C . VAL A 1 82 ? -17.984 15.266 15.867 1 91.44 82 VAL A C 1
ATOM 626 O O . VAL A 1 82 ? -17.891 15.109 17.094 1 91.44 82 VAL A O 1
ATOM 629 N N . SER A 1 83 ? -17.75 14.336 15.008 1 92.25 83 SER A N 1
ATOM 630 C CA . SER A 1 83 ? -17.203 13.055 15.438 1 92.25 83 SER A CA 1
ATOM 631 C C . SER A 1 83 ? -15.977 12.672 14.609 1 92.25 83 SER A C 1
ATOM 633 O O . SER A 1 83 ? -15.805 13.141 13.484 1 92.25 83 SER A O 1
ATOM 635 N N . ALA A 1 84 ? -15.109 11.875 15.195 1 93.69 84 ALA A N 1
ATOM 636 C CA . ALA A 1 84 ? -13.898 11.367 14.57 1 93.69 84 ALA A CA 1
ATOM 637 C C . ALA A 1 84 ? -13.844 9.844 14.648 1 93.69 84 ALA A C 1
ATOM 639 O O . ALA A 1 84 ? -13.938 9.266 15.734 1 93.69 84 ALA A O 1
ATOM 640 N N . ASP A 1 85 ? -13.719 9.203 13.531 1 93.12 85 ASP A N 1
ATOM 641 C CA . ASP A 1 85 ? -13.641 7.742 13.461 1 93.12 85 ASP A CA 1
ATOM 642 C C . ASP A 1 85 ? -12.281 7.289 12.938 1 93.12 85 ASP A C 1
ATOM 644 O O . ASP A 1 85 ? -12.016 7.367 11.734 1 93.12 85 ASP A O 1
ATOM 648 N N . PHE A 1 86 ? -11.461 6.711 13.852 1 93.56 86 PHE A N 1
ATOM 649 C CA . PHE A 1 86 ? -10.125 6.266 13.492 1 93.56 86 PHE A CA 1
ATOM 650 C C . PHE A 1 86 ? -10.164 4.875 12.867 1 93.56 86 PHE A C 1
ATOM 652 O O . PHE A 1 86 ? -9.188 4.438 12.258 1 93.56 86 PHE A O 1
ATOM 659 N N . LYS A 1 87 ? -11.273 4.207 12.922 1 90.75 87 LYS A N 1
ATOM 660 C CA . LYS A 1 87 ? -11.328 2.791 12.57 1 90.75 87 LYS A CA 1
ATOM 661 C C . LYS A 1 87 ? -12.117 2.58 11.281 1 90.75 87 LYS A C 1
ATOM 663 O O . LYS A 1 87 ? -12.398 1.442 10.898 1 90.75 87 LYS A O 1
ATOM 668 N N . TYR A 1 88 ? -12.477 3.666 10.633 1 91.31 88 TYR A N 1
ATOM 669 C CA . TYR A 1 88 ? -13.211 3.564 9.375 1 91.31 88 TYR A CA 1
ATOM 670 C C . TYR A 1 88 ? -12.305 3.094 8.242 1 91.31 88 TYR A C 1
ATOM 672 O O . TYR A 1 88 ? -11.812 3.902 7.453 1 91.31 88 TYR A O 1
ATOM 680 N N . GLU A 1 89 ? -11.969 1.799 8.148 1 86.94 89 GLU A N 1
ATOM 681 C CA . GLU A 1 89 ? -11.086 1.219 7.141 1 86.94 89 GLU A CA 1
ATOM 682 C C . GLU A 1 89 ? -11.844 0.266 6.223 1 86.94 89 GLU A C 1
ATOM 684 O O . GLU A 1 89 ? -11.359 -0.091 5.148 1 86.94 89 GLU A O 1
ATOM 689 N N . LYS A 1 90 ? -12.867 -0.389 6.684 1 74.56 90 LYS A N 1
ATOM 690 C CA . LYS A 1 90 ? -13.719 -1.262 5.879 1 74.56 90 LYS A CA 1
ATOM 691 C C . LYS A 1 90 ? -15.086 -0.625 5.637 1 74.56 90 LYS A C 1
ATOM 693 O O . LYS A 1 90 ? -15.516 0.245 6.398 1 74.56 90 LYS A O 1
ATOM 698 N N . PRO A 1 91 ? -15.625 -0.927 4.543 1 63.81 91 PRO A N 1
ATOM 699 C CA . PRO A 1 91 ? -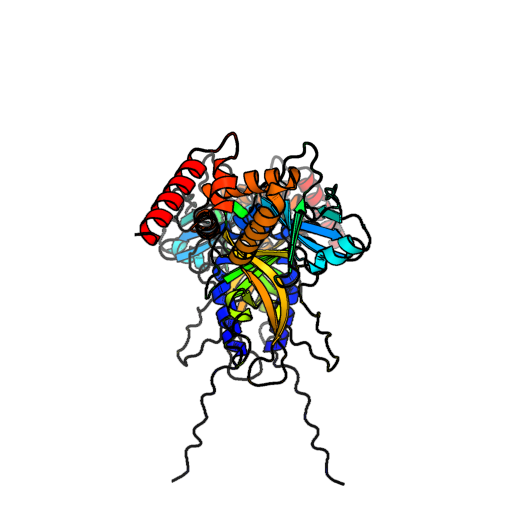16.906 -0.281 4.242 1 63.81 91 PRO A CA 1
ATOM 700 C C . PRO A 1 91 ? -17.938 -0.485 5.344 1 63.81 91 PRO A C 1
ATOM 702 O O . PRO A 1 91 ? -18.984 0.185 5.352 1 63.81 91 PRO A O 1
ATOM 705 N N . VAL A 1 92 ? -17.625 -1.49 6.117 1 56.09 92 VAL A N 1
ATOM 706 C CA . VAL A 1 92 ? -18.641 -1.585 7.164 1 56.09 92 VAL A CA 1
ATOM 707 C C . VAL A 1 92 ? -18.359 -0.556 8.258 1 56.09 92 VAL A C 1
ATOM 709 O O . VAL A 1 92 ? -17.25 -0.506 8.797 1 56.09 92 VAL A O 1
ATOM 712 N N . LYS A 1 93 ? -19.016 0.453 8.227 1 55.16 93 LYS A N 1
ATOM 713 C CA . LYS A 1 93 ? -18.844 1.594 9.125 1 55.16 93 LYS A CA 1
ATOM 714 C C . LYS A 1 93 ? -18.672 1.138 10.57 1 55.16 93 LYS A C 1
ATOM 716 O O . LYS A 1 93 ? -19.406 0.266 11.039 1 55.16 93 LYS A O 1
ATOM 721 N N . SER A 1 94 ? -17.484 1.019 11 1 54.88 94 SER A N 1
ATOM 722 C CA . SER A 1 94 ? -17.266 0.718 12.414 1 54.88 94 SER A CA 1
ATOM 723 C C . SER A 1 94 ? -18.141 1.586 13.312 1 54.88 94 SER A C 1
ATOM 725 O O . SER A 1 94 ? -18.562 2.67 12.906 1 54.88 94 SER A O 1
ATOM 727 N N . LEU A 1 95 ? -18.672 1.086 14.469 1 57.72 95 LEU A N 1
ATOM 728 C CA . LEU A 1 95 ? -19.672 1.216 15.516 1 57.72 95 LEU A CA 1
ATOM 729 C C . LEU A 1 95 ? -19.297 2.324 16.5 1 57.72 95 LEU A C 1
ATOM 731 O O . LEU A 1 95 ? -20.125 2.748 17.312 1 57.72 95 LEU A O 1
ATOM 735 N N . GLU A 1 96 ? -17.922 2.936 16.453 1 73.75 96 GLU A N 1
ATOM 736 C CA . GLU A 1 96 ? -17.891 3.785 17.641 1 73.75 96 GLU A CA 1
ATOM 737 C C . GLU A 1 96 ? -17.031 5.027 17.406 1 73.75 96 GLU A C 1
ATOM 739 O O . GLU A 1 96 ? -15.945 5.148 17.984 1 73.75 96 GLU A O 1
ATOM 744 N N . PRO A 1 97 ? -17.516 6.008 16.641 1 88.25 97 PRO A N 1
ATOM 745 C CA . PRO A 1 97 ? -16.781 7.266 16.516 1 88.25 97 PRO A CA 1
ATOM 746 C C . PRO A 1 97 ? -16.609 7.996 17.844 1 88.25 97 PRO A C 1
ATOM 748 O O . PRO A 1 97 ? -17.422 7.824 18.75 1 88.25 97 PRO A O 1
ATOM 751 N N . LEU A 1 98 ? -15.477 8.641 17.969 1 90.94 98 LEU A N 1
ATOM 752 C CA . LEU A 1 98 ? -15.211 9.461 19.156 1 90.94 98 LEU A CA 1
ATOM 753 C C . LEU A 1 98 ? -15.82 10.852 19 1 90.94 98 LEU A C 1
ATOM 755 O O . LEU A 1 98 ? -15.773 11.43 17.906 1 90.94 98 LEU A O 1
ATOM 759 N N . ALA A 1 99 ? -16.297 11.336 20.094 1 91.31 99 ALA A N 1
ATOM 760 C CA . ALA A 1 99 ? -16.875 12.68 20.062 1 91.31 99 ALA A CA 1
ATOM 761 C C . ALA A 1 99 ? -15.789 13.75 20.156 1 91.31 99 ALA A C 1
ATOM 763 O O . ALA A 1 99 ? -14.781 13.562 20.844 1 91.31 99 ALA A O 1
ATOM 764 N N . VAL A 1 100 ? -16.047 14.805 19.484 1 92.75 100 VAL A N 1
ATOM 765 C CA . VAL A 1 100 ? -15.172 15.977 19.531 1 92.75 100 VAL A CA 1
ATOM 766 C C . VAL A 1 100 ? -15.852 17.094 20.328 1 92.75 100 VAL A C 1
ATOM 768 O O . VAL A 1 100 ? -17.047 17.328 20.188 1 92.75 100 VAL A O 1
ATOM 771 N N . LYS A 1 101 ? -15.062 17.688 21.188 1 91.38 101 LYS A N 1
ATOM 772 C CA . LYS A 1 101 ? -15.602 18.812 21.938 1 91.38 101 LYS A CA 1
ATOM 773 C C . LYS A 1 101 ? -16.062 19.938 21.016 1 91.38 101 LYS A C 1
ATOM 775 O O . LYS A 1 101 ? -15.445 20.172 19.969 1 91.38 101 LYS A O 1
ATOM 780 N N . PRO A 1 102 ? -17.031 20.641 21.359 1 87.06 102 PRO A N 1
ATOM 781 C CA . PRO A 1 102 ? -17.609 21.656 20.484 1 87.06 102 PRO A CA 1
ATOM 782 C C . PRO A 1 102 ? -16.719 22.875 20.281 1 87.06 102 PRO A C 1
ATOM 784 O O . PRO A 1 102 ? -16.828 23.578 19.281 1 87.06 102 PRO A O 1
ATOM 787 N N . GLN A 1 103 ? -15.844 23.125 21.219 1 87.44 103 GLN A N 1
ATOM 788 C CA . GLN A 1 103 ? -14.977 24.297 21.094 1 87.44 103 GLN A CA 1
ATOM 789 C C . GLN A 1 103 ? -13.742 23.969 20.266 1 87.44 103 GLN A C 1
ATOM 791 O O . GLN A 1 103 ? -13.039 23 20.531 1 87.44 103 GLN A O 1
ATOM 796 N N . ILE A 1 104 ? -13.5 24.812 19.281 1 92.5 104 ILE A N 1
ATOM 797 C CA . ILE A 1 104 ? -12.281 24.688 18.484 1 92.5 104 ILE A CA 1
ATOM 798 C C . ILE A 1 104 ? -11.102 25.281 19.25 1 92.5 104 ILE A C 1
ATOM 800 O O . ILE A 1 104 ? -11.18 26.406 19.75 1 92.5 104 ILE A O 1
ATOM 804 N N . VAL A 1 105 ? -10.062 24.578 19.328 1 94.75 105 VAL A N 1
ATOM 805 C CA . VAL A 1 105 ? -8.914 24.953 20.141 1 94.75 105 VAL A CA 1
ATOM 806 C C . VAL A 1 105 ? -8.102 26.031 19.438 1 94.75 105 VAL A C 1
ATOM 808 O O . VAL A 1 105 ? -7.664 27 20.062 1 94.75 105 VAL A O 1
ATOM 811 N N . ALA A 1 106 ? -7.832 25.891 18.203 1 95.5 106 ALA A N 1
ATOM 812 C CA . ALA A 1 106 ? -7.152 26.844 17.328 1 95.5 106 ALA A CA 1
ATOM 813 C C . ALA A 1 106 ? -7.695 26.75 15.898 1 95.5 106 ALA A C 1
ATOM 815 O O . ALA A 1 106 ? -8.141 25.688 15.461 1 95.5 106 ALA A O 1
ATOM 816 N N . TYR A 1 107 ? -7.609 27.859 15.234 1 93 107 TYR A N 1
ATOM 817 C CA . TYR A 1 107 ? -8.32 27.953 13.961 1 93 107 TYR A CA 1
ATOM 818 C C . TYR A 1 107 ? -7.746 29.078 13.102 1 93 107 TYR A C 1
ATOM 820 O O . TYR A 1 107 ? -7.383 30.141 13.609 1 93 107 TYR A O 1
ATOM 828 N N . ASP A 1 108 ? -7.621 28.875 11.828 1 95.12 108 ASP A N 1
ATOM 829 C CA . ASP A 1 108 ? -7.277 29.906 10.852 1 95.12 108 ASP A CA 1
ATOM 830 C C . ASP A 1 108 ? -7.891 29.594 9.492 1 95.12 108 ASP A C 1
ATOM 832 O O . ASP A 1 108 ? -7.551 28.594 8.859 1 95.12 108 ASP A O 1
ATOM 836 N N . ARG A 1 109 ? -8.766 30.391 9.023 1 92.44 109 ARG A N 1
ATOM 837 C CA . ARG A 1 109 ? -9.461 30.141 7.77 1 92.44 109 ARG A CA 1
ATOM 838 C C . ARG A 1 109 ? -8.539 30.344 6.574 1 92.44 109 ARG A C 1
ATOM 840 O O . ARG A 1 109 ? -8.672 29.672 5.555 1 92.44 109 ARG A O 1
ATOM 847 N N . LYS A 1 110 ? -7.617 31.266 6.684 1 90.88 110 LYS A N 1
ATOM 848 C CA . LYS A 1 110 ? -6.688 31.531 5.586 1 90.88 110 LYS A CA 1
ATOM 849 C C . LYS A 1 110 ? -5.758 30.359 5.348 1 90.88 110 LYS A C 1
ATOM 851 O O . LYS A 1 110 ? -5.598 29.906 4.211 1 90.88 110 LYS A O 1
ATOM 856 N N . LEU A 1 111 ? -5.195 29.828 6.402 1 93.44 111 LEU A N 1
ATOM 857 C CA . LEU A 1 111 ? -4.344 28.641 6.305 1 93.44 111 LEU A CA 1
ATOM 858 C C . LEU A 1 111 ? -5.184 27.375 6.227 1 93.44 111 LEU A C 1
ATOM 860 O O . LEU A 1 111 ? -4.66 26.297 5.953 1 93.44 111 LEU A O 1
ATOM 864 N N . ASP A 1 112 ? -6.48 27.5 6.5 1 93.12 112 ASP A N 1
ATOM 865 C CA . ASP A 1 112 ? -7.504 26.453 6.402 1 93.12 112 ASP A CA 1
ATOM 866 C C . ASP A 1 112 ? -7.176 25.281 7.316 1 93.12 112 ASP A C 1
ATOM 868 O O . ASP A 1 112 ? -7.129 24.125 6.863 1 93.12 112 ASP A O 1
ATOM 872 N N . TYR A 1 113 ? -7.004 25.578 8.633 1 96.56 113 TYR A N 1
ATOM 873 C CA . TYR A 1 113 ? -6.824 24.5 9.594 1 96.56 113 TYR A CA 1
ATOM 874 C C . TYR A 1 113 ? -7.676 24.719 10.836 1 96.56 113 TYR A C 1
ATOM 876 O O . TYR A 1 113 ? -8.062 25.844 11.141 1 96.56 113 TYR A O 1
ATOM 884 N N . ALA A 1 114 ? -7.988 23.656 11.469 1 96.69 114 ALA A N 1
ATOM 885 C CA . ALA A 1 114 ? -8.672 23.641 12.758 1 96.69 114 ALA A CA 1
ATOM 886 C C . ALA A 1 114 ? -8.094 22.578 13.68 1 96.69 114 ALA A C 1
ATOM 888 O O . ALA A 1 114 ? -7.836 21.453 13.258 1 96.69 114 ALA A O 1
ATOM 889 N N . LEU A 1 115 ? -7.828 22.984 14.844 1 97.38 115 LEU A N 1
ATOM 890 C CA . LEU A 1 115 ? -7.391 22.078 15.898 1 97.38 115 LEU A CA 1
ATOM 891 C C . LEU A 1 115 ? -8.547 21.703 16.812 1 97.38 115 LEU A C 1
ATOM 893 O O . LEU A 1 115 ? -9.141 22.594 17.453 1 97.38 115 LEU A O 1
ATOM 897 N N . LEU A 1 116 ? -8.844 20.391 16.859 1 95.62 116 LEU A N 1
ATOM 898 C CA . LEU A 1 116 ? -9.992 19.906 17.609 1 95.62 116 LEU A CA 1
ATOM 899 C C . LEU A 1 116 ? -9.539 19.062 18.797 1 95.62 116 LEU A C 1
ATOM 901 O O . LEU A 1 116 ? -8.477 18.438 18.75 1 95.62 116 LEU A O 1
ATOM 905 N N . GLU A 1 117 ? -10.359 19.094 19.766 1 95.25 117 GLU A N 1
ATOM 906 C CA . GLU A 1 117 ? -10.094 18.266 20.953 1 95.25 117 GLU A CA 1
ATOM 907 C C . GLU A 1 117 ? -11.078 17.109 21.047 1 95.25 117 GLU A C 1
ATOM 909 O O . GLU A 1 117 ? -12.289 17.312 21 1 95.25 117 GLU A O 1
ATOM 914 N N . LEU A 1 118 ? -10.516 15.898 21.156 1 94.94 118 LEU A N 1
ATOM 915 C CA . LEU A 1 118 ? -11.367 14.734 21.391 1 94.94 118 LEU A CA 1
ATOM 916 C C . LEU A 1 118 ? -11.938 14.75 22.797 1 94.94 118 LEU A C 1
ATOM 918 O O . LEU A 1 118 ? -11.234 15.109 23.75 1 94.94 118 LEU A O 1
ATOM 922 N N . ASP A 1 119 ? -13.195 14.359 22.844 1 89 119 ASP A N 1
ATOM 923 C CA . ASP A 1 119 ? -13.836 14.227 24.156 1 89 119 ASP A CA 1
ATOM 924 C C . ASP A 1 119 ? -13.492 12.875 24.797 1 89 119 ASP A C 1
ATOM 926 O O . ASP A 1 119 ? -14.266 11.922 24.688 1 89 119 ASP A O 1
ATOM 930 N N . GLN A 1 120 ? -12.227 12.617 24.734 1 73.31 120 GLN A N 1
ATOM 931 C CA . GLN A 1 120 ? -11.711 11.273 24.969 1 73.31 120 GLN A CA 1
ATOM 932 C C . GLN A 1 120 ? -11.977 10.828 26.406 1 73.31 120 GLN A C 1
ATOM 934 O O . GLN A 1 120 ? -11.695 11.562 27.344 1 73.31 120 GLN A O 1
ATOM 939 N N . GLY A 1 121 ? -12.758 9.906 26.609 1 63.69 121 GLY A N 1
ATOM 940 C CA . GLY A 1 121 ? -12.711 9.102 27.812 1 63.69 121 GLY A CA 1
ATOM 941 C C . GLY A 1 121 ? -11.414 8.32 27.953 1 63.69 121 GLY A C 1
ATOM 942 O O . GLY A 1 121 ? -10.359 8.781 27.516 1 63.69 121 GLY A O 1
ATOM 943 N N . SER A 1 122 ? -11.273 7.176 28.516 1 62 122 SER A N 1
ATOM 944 C CA . SER A 1 122 ? -10.172 6.305 28.906 1 62 122 SER A CA 1
ATOM 945 C C . SER A 1 122 ? -9.672 5.477 27.734 1 62 122 SER A C 1
ATOM 947 O O . SER A 1 122 ? -8.703 4.727 27.875 1 62 122 SER A O 1
ATOM 949 N N . ALA A 1 123 ? -10.117 5.812 26.516 1 70.19 123 ALA A N 1
ATOM 950 C CA . ALA A 1 123 ? -9.703 4.867 25.469 1 70.19 123 ALA A CA 1
ATOM 951 C C . ALA A 1 123 ? -8.32 5.227 24.922 1 70.19 123 ALA A C 1
ATOM 953 O O . ALA A 1 123 ? -7.984 6.406 24.797 1 70.19 123 ALA A O 1
ATOM 954 N N . PRO A 1 124 ? -7.469 4.199 24.703 1 88 124 PRO A N 1
ATOM 955 C CA . PRO A 1 124 ? -6.148 4.445 24.125 1 88 124 PRO A CA 1
ATOM 956 C C . PRO A 1 124 ? -6.227 5.055 22.719 1 88 124 PRO A C 1
ATOM 958 O O . PRO A 1 124 ? -7.109 4.691 21.938 1 88 124 PRO A O 1
ATOM 961 N N . LEU A 1 125 ? -5.48 6.105 22.5 1 92.5 125 LEU A N 1
ATOM 962 C CA . LEU A 1 125 ? -5.43 6.781 21.219 1 92.5 125 LEU A CA 1
ATOM 963 C C . LEU A 1 125 ? -4.23 6.312 20.406 1 92.5 125 LEU A C 1
ATOM 965 O O . LEU A 1 125 ? -3.252 5.816 20.953 1 92.5 125 LEU A O 1
ATOM 969 N N . PRO A 1 126 ? -4.359 6.41 19.109 1 93.81 126 PRO A N 1
ATOM 970 C CA . PRO A 1 126 ? -3.205 6.086 18.266 1 93.81 126 PRO A CA 1
ATOM 971 C C . PRO A 1 126 ? -2.045 7.062 18.453 1 93.81 126 PRO A C 1
ATOM 973 O O . PRO A 1 126 ? -2.195 8.078 19.141 1 93.81 126 PRO A O 1
ATOM 976 N N . PRO A 1 127 ? -0.925 6.707 17.938 1 94.25 127 PRO A N 1
ATOM 977 C CA . PRO A 1 127 ? 0.227 7.594 18.109 1 94.25 127 PRO A CA 1
ATOM 978 C C . PRO A 1 127 ? 0.043 8.938 17.406 1 94.25 127 PRO A C 1
ATOM 980 O O . PRO A 1 127 ? -0.517 9 16.312 1 94.25 127 PRO A O 1
ATOM 983 N N . ALA A 1 128 ? 0.534 9.961 18.047 1 96.75 128 ALA A N 1
ATOM 984 C CA . ALA A 1 128 ? 0.44 11.312 17.5 1 96.75 128 ALA A CA 1
ATOM 985 C C . ALA A 1 128 ? 1.433 11.508 16.359 1 96.75 128 ALA A C 1
ATOM 987 O O . ALA A 1 128 ? 2.576 11.047 16.438 1 96.75 128 ALA A O 1
ATOM 988 N N . LEU A 1 129 ? 1.013 12.242 15.375 1 98.19 129 LEU A N 1
ATOM 989 C CA . LEU A 1 129 ? 1.837 12.359 14.172 1 98.19 129 LEU A CA 1
ATOM 990 C C . LEU A 1 129 ? 2.826 13.516 14.305 1 98.19 129 LEU A C 1
ATOM 992 O O . LEU A 1 129 ? 3.746 13.641 13.492 1 98.19 129 LEU A O 1
ATOM 996 N N . ILE A 1 130 ? 2.734 14.305 15.359 1 97.75 130 ILE A N 1
ATOM 997 C CA . ILE A 1 130 ? 3.689 15.391 15.562 1 97.75 130 ILE A CA 1
ATOM 998 C C . ILE A 1 130 ? 5.098 14.82 15.703 1 97.75 130 ILE A C 1
ATOM 1000 O O . ILE A 1 130 ? 6.086 15.5 15.414 1 97.75 130 ILE A O 1
ATOM 1004 N N . THR A 1 131 ? 5.227 13.562 16.156 1 96.56 131 THR A N 1
ATOM 1005 C CA . THR A 1 131 ? 6.52 12.914 16.344 1 96.56 131 THR A CA 1
ATOM 1006 C C . THR A 1 131 ? 7.223 12.703 15.016 1 96.56 131 THR A C 1
ATOM 1008 O O . THR A 1 131 ? 8.422 12.414 14.977 1 96.56 131 THR A O 1
ATOM 1011 N N . ARG A 1 132 ? 6.465 12.953 13.953 1 97.12 132 ARG A N 1
ATOM 1012 C CA . ARG A 1 132 ? 7.008 12.703 12.625 1 97.12 132 ARG A CA 1
ATOM 1013 C C . ARG A 1 132 ? 7.066 13.984 11.805 1 97.12 132 ARG A C 1
ATOM 1015 O O . ARG A 1 132 ? 7.125 13.938 10.57 1 97.12 132 ARG A O 1
ATOM 1022 N N . LEU A 1 133 ? 7.082 15.016 12.43 1 97.44 133 LEU A N 1
ATOM 1023 C CA . LEU A 1 133 ? 7.074 16.297 11.727 1 97.44 133 LEU A CA 1
ATOM 1024 C C . LEU A 1 133 ? 8.32 16.438 10.852 1 97.44 133 LEU A C 1
ATOM 1026 O O . LEU A 1 133 ? 9.43 16.109 11.281 1 97.44 133 LEU A O 1
ATOM 1030 N N . GLY A 1 134 ? 8.078 16.859 9.586 1 95.12 134 GLY A N 1
ATOM 1031 C CA . GLY A 1 134 ? 9.156 17.125 8.641 1 95.12 134 GLY A CA 1
ATOM 1032 C C . GLY A 1 134 ? 8.883 18.297 7.723 1 95.12 134 GLY A C 1
ATOM 1033 O O . GLY A 1 134 ? 7.863 18.969 7.863 1 95.12 134 GLY A O 1
ATOM 1034 N N . VAL A 1 135 ? 9.859 18.562 6.883 1 91.38 135 VAL A N 1
ATOM 1035 C CA . VAL A 1 135 ? 9.734 19.625 5.891 1 91.38 135 VAL A CA 1
ATOM 1036 C C . VAL A 1 135 ? 9.367 19.031 4.535 1 91.38 135 VAL A C 1
ATOM 1038 O O . VAL A 1 135 ? 9.875 17.969 4.152 1 91.38 135 VAL A O 1
ATOM 1041 N N . PRO A 1 136 ? 8.438 19.672 3.879 1 88.31 136 PRO A N 1
ATOM 1042 C CA . PRO A 1 136 ? 8.047 19.141 2.572 1 88.31 136 PRO A CA 1
ATOM 1043 C C . PRO A 1 136 ? 9.227 19.031 1.602 1 88.31 136 PRO A C 1
ATOM 1045 O O . PRO A 1 136 ? 10.094 19.922 1.582 1 88.31 136 PRO A O 1
ATOM 1048 N N . PRO A 1 137 ? 9.242 17.969 0.788 1 87.06 137 PRO A N 1
ATOM 1049 C CA . PRO A 1 137 ? 10.281 17.844 -0.236 1 87.06 137 PRO A CA 1
ATOM 1050 C C . PRO A 1 137 ? 10.008 18.703 -1.464 1 87.06 137 PRO A C 1
ATOM 1052 O O . PRO A 1 137 ? 8.852 18.984 -1.778 1 87.06 137 PRO A O 1
ATOM 1055 N N . ALA A 1 138 ? 11.047 19.094 -2.08 1 84.31 138 ALA A N 1
ATOM 1056 C CA . ALA A 1 138 ? 10.906 19.875 -3.309 1 84.31 138 ALA A CA 1
ATOM 1057 C C . ALA A 1 138 ? 10.445 18.984 -4.465 1 84.31 138 ALA A C 1
ATOM 1059 O O . ALA A 1 138 ? 9.789 19.453 -5.395 1 84.31 138 ALA A O 1
ATOM 1060 N N . SER A 1 139 ? 10.789 17.766 -4.359 1 86.31 139 SER A N 1
ATOM 1061 C CA . SER A 1 139 ? 10.43 16.781 -5.379 1 86.31 139 SER A CA 1
ATOM 1062 C C . SER A 1 139 ? 10.336 15.383 -4.789 1 86.31 139 SER A C 1
ATOM 1064 O O . SER A 1 139 ? 10.586 15.188 -3.598 1 86.31 139 SER A O 1
ATOM 1066 N N . GLY A 1 140 ? 9.82 14.523 -5.648 1 89.5 140 GLY A N 1
ATOM 1067 C CA . GLY A 1 140 ? 9.719 13.148 -5.199 1 89.5 140 GLY A CA 1
ATOM 1068 C C . GLY A 1 140 ? 8.297 12.734 -4.859 1 89.5 140 GLY A C 1
ATOM 1069 O O . GLY A 1 140 ? 7.336 13.289 -5.398 1 89.5 140 GLY A O 1
ATOM 1070 N N . GLY A 1 141 ? 8.258 11.672 -4.07 1 91.56 141 GLY A N 1
ATOM 1071 C CA . GLY A 1 141 ? 6.953 11.102 -3.771 1 91.56 141 GLY A CA 1
ATOM 1072 C C . GLY A 1 141 ? 6.473 11.422 -2.369 1 91.56 141 GLY A C 1
ATOM 1073 O O . GLY A 1 141 ? 7.273 11.531 -1.44 1 91.56 141 GLY A O 1
ATOM 1074 N N . VAL A 1 142 ? 5.215 11.641 -2.248 1 94.56 142 VAL A N 1
ATOM 1075 C CA . VAL A 1 142 ? 4.523 11.727 -0.967 1 94.56 142 VAL A CA 1
ATOM 1076 C C . VAL A 1 142 ? 3.285 10.828 -0.986 1 94.56 142 VAL A C 1
ATOM 1078 O O . VAL A 1 142 ? 2.951 10.242 -2.018 1 94.56 142 VAL A O 1
ATOM 1081 N N . CYS A 1 143 ? 2.695 10.734 0.176 1 94.38 143 CYS A N 1
ATOM 1082 C CA . CYS A 1 143 ? 1.502 9.906 0.293 1 94.38 143 CYS A CA 1
ATOM 1083 C C . CYS A 1 143 ? 0.429 10.609 1.117 1 94.38 143 CYS A C 1
ATOM 1085 O O . CYS A 1 143 ? 0.727 11.195 2.156 1 94.38 143 CYS A O 1
ATOM 1087 N N . ILE A 1 144 ? -0.763 10.594 0.566 1 94.06 144 ILE A N 1
ATOM 1088 C CA . ILE A 1 144 ? -1.917 11.117 1.288 1 94.06 144 ILE A CA 1
ATOM 1089 C C . ILE A 1 144 ? -2.719 9.961 1.887 1 94.06 144 ILE A C 1
ATOM 1091 O O . ILE A 1 144 ? -3.027 8.984 1.196 1 94.06 144 ILE A O 1
ATOM 1095 N N . ILE A 1 145 ? -2.998 10 3.146 1 96.38 145 ILE A N 1
ATOM 1096 C CA . ILE A 1 145 ? -3.826 9 3.801 1 96.38 145 ILE A CA 1
ATOM 1097 C C . ILE A 1 145 ? -5.113 9.641 4.312 1 96.38 145 ILE A C 1
ATOM 1099 O O . ILE A 1 145 ? -5.074 10.531 5.168 1 96.38 145 ILE A O 1
ATOM 1103 N N . GLY A 1 146 ? -6.227 9.219 3.791 1 95 146 GLY A N 1
ATOM 1104 C CA . GLY A 1 146 ? -7.461 9.859 4.215 1 95 146 GLY A CA 1
ATOM 1105 C C . GLY A 1 146 ? -8.703 9.164 3.688 1 95 146 GLY A C 1
ATOM 1106 O O . GLY A 1 146 ? -8.695 7.953 3.455 1 95 146 GLY A O 1
ATOM 1107 N N . HIS A 1 147 ? -9.797 9.883 3.693 1 92.12 147 HIS A N 1
ATOM 1108 C CA . HIS A 1 147 ? -11.117 9.359 3.35 1 92.12 147 HIS A CA 1
ATOM 1109 C C . HIS A 1 147 ? -11.703 10.086 2.148 1 92.12 147 HIS A C 1
ATOM 1111 O O . HIS A 1 147 ? -12.703 10.797 2.275 1 92.12 147 HIS A O 1
ATOM 1117 N N . PRO A 1 148 ? -11.141 9.781 0.976 1 88.25 148 PRO A N 1
ATOM 1118 C CA . PRO A 1 148 ? -11.703 10.445 -0.205 1 88.25 148 PRO A CA 1
ATOM 1119 C C . PRO A 1 148 ? -13.172 10.094 -0.435 1 88.25 148 PRO A C 1
ATOM 1121 O O . PRO A 1 148 ? -13.562 8.93 -0.295 1 88.25 148 PRO A O 1
ATOM 1124 N N . SER A 1 149 ? -13.922 11.141 -0.665 1 84.12 149 SER A N 1
ATOM 1125 C CA . SER A 1 149 ? -15.352 11.008 -0.937 1 84.12 149 SER A CA 1
ATOM 1126 C C . SER A 1 149 ? -16.062 10.281 0.2 1 84.12 149 SER A C 1
ATOM 1128 O O . SER A 1 149 ? -17 9.516 -0.037 1 84.12 149 SER A O 1
ATOM 1130 N N . GLY A 1 150 ? -15.508 10.445 1.363 1 87.06 150 GLY A N 1
ATOM 1131 C CA . GLY A 1 150 ? -16.125 9.844 2.535 1 87.06 150 GLY A CA 1
ATOM 1132 C C . GLY A 1 150 ? -15.984 8.336 2.572 1 87.06 150 GLY A C 1
ATOM 1133 O O . GLY A 1 150 ? -16.703 7.66 3.322 1 87.06 150 GLY A O 1
ATOM 1134 N N . SER A 1 151 ? -15.109 7.828 1.795 1 88.19 151 SER A N 1
ATOM 1135 C CA . SER A 1 151 ? -14.922 6.383 1.717 1 88.19 151 SER A CA 1
ATOM 1136 C C . SER A 1 151 ? -14.008 5.883 2.826 1 88.19 151 SER A C 1
ATOM 1138 O O . SER A 1 151 ? -13.484 6.676 3.611 1 88.19 151 SER A O 1
ATOM 1140 N N . ALA A 1 152 ? -13.93 4.578 2.875 1 91.56 152 ALA A N 1
ATOM 1141 C CA . ALA A 1 152 ? -12.984 3.975 3.805 1 91.56 152 ALA A CA 1
ATOM 1142 C C . ALA A 1 152 ? -11.57 4.512 3.578 1 91.56 152 ALA A C 1
ATOM 1144 O O . ALA A 1 152 ? -11.242 4.973 2.482 1 91.56 152 ALA A O 1
ATOM 1145 N N . LYS A 1 153 ? -10.805 4.441 4.645 1 94.19 153 LYS A N 1
ATOM 1146 C CA . LYS A 1 153 ? -9.469 5.023 4.656 1 94.19 153 LYS A CA 1
ATOM 1147 C C . LYS A 1 153 ? -8.617 4.477 3.514 1 94.19 153 LYS A C 1
ATOM 1149 O O . LYS A 1 153 ? -8.609 3.268 3.268 1 94.19 153 LYS A O 1
ATOM 1154 N N . LYS A 1 154 ? -7.949 5.391 2.84 1 93.19 154 LYS A N 1
ATOM 1155 C CA . LYS A 1 154 ? -7.113 5.023 1.697 1 93.19 154 LYS A CA 1
ATOM 1156 C C . LYS A 1 154 ? -5.715 5.621 1.822 1 93.19 154 LYS A C 1
ATOM 1158 O O . LYS A 1 154 ? -5.527 6.633 2.5 1 93.19 154 LYS A O 1
ATOM 1163 N N . ILE A 1 155 ? -4.707 4.98 1.237 1 94 155 ILE A N 1
ATOM 1164 C CA . ILE A 1 155 ? -3.34 5.461 1.058 1 94 155 ILE A CA 1
ATOM 1165 C C . ILE A 1 155 ? -3.09 5.762 -0.418 1 94 155 ILE A C 1
ATOM 1167 O O . ILE A 1 155 ? -3.158 4.867 -1.263 1 94 155 ILE A O 1
ATOM 1171 N N . ASP A 1 156 ? -2.787 6.973 -0.713 1 90.75 156 ASP A N 1
ATOM 1172 C CA . ASP A 1 156 ? -2.627 7.383 -2.105 1 90.75 156 ASP A CA 1
ATOM 1173 C C . ASP A 1 156 ? -1.238 7.969 -2.35 1 90.75 156 ASP A C 1
ATOM 1175 O O . ASP A 1 156 ? -0.973 9.117 -1.992 1 90.75 156 ASP A O 1
ATOM 1179 N N . PRO A 1 157 ? -0.386 7.188 -3.037 1 90.38 157 PRO A N 1
ATOM 1180 C CA . PRO A 1 157 ? 0.908 7.758 -3.42 1 90.38 157 PRO A CA 1
ATOM 1181 C C . PRO A 1 157 ? 0.78 8.867 -4.461 1 90.38 157 PRO A C 1
ATOM 1183 O O . PRO A 1 157 ? -0.018 8.75 -5.395 1 90.38 157 PRO A O 1
ATOM 1186 N N . CYS A 1 158 ? 1.503 9.906 -4.211 1 87.62 158 CYS A N 1
ATOM 1187 C CA . CYS A 1 158 ? 1.456 11.094 -5.055 1 87.62 158 CYS A CA 1
ATOM 1188 C C . CYS A 1 158 ? 2.859 11.547 -5.441 1 87.62 158 CYS A C 1
ATOM 1190 O O . CYS A 1 158 ? 3.84 11.148 -4.809 1 87.62 158 CYS A O 1
ATOM 1192 N N . SER A 1 159 ? 2.895 12.328 -6.512 1 86.56 159 SER A N 1
ATOM 1193 C CA . SER A 1 159 ? 4.145 12.93 -6.965 1 86.56 159 SER A CA 1
ATOM 1194 C C . SER A 1 159 ? 4.133 14.445 -6.773 1 86.56 159 SER A C 1
ATOM 1196 O O . SER A 1 159 ? 3.191 15.117 -7.195 1 86.56 159 SER A O 1
ATOM 1198 N N . VAL A 1 160 ? 5.188 14.914 -6.102 1 88.88 160 VAL A N 1
ATOM 1199 C CA . VAL A 1 160 ? 5.301 16.344 -5.875 1 88.88 160 VAL A CA 1
ATOM 1200 C C . VAL A 1 160 ? 5.641 17.047 -7.184 1 88.88 160 VAL A C 1
ATOM 1202 O O . VAL A 1 160 ? 6.48 16.578 -7.953 1 88.88 160 VAL A O 1
ATOM 1205 N N . ILE A 1 161 ? 4.973 18.094 -7.418 1 82.5 161 ILE A N 1
ATOM 1206 C CA . ILE A 1 161 ? 5.258 18.875 -8.609 1 82.5 161 ILE A CA 1
ATOM 1207 C C . ILE A 1 161 ? 5.484 20.328 -8.219 1 82.5 161 ILE A C 1
ATOM 1209 O O . ILE A 1 161 ? 4.91 20.828 -7.246 1 82.5 161 ILE A O 1
ATOM 1213 N N . GLU A 1 162 ? 6.461 20.891 -8.938 1 72.25 162 GLU A N 1
ATOM 1214 C CA . GLU A 1 162 ? 6.664 22.328 -8.766 1 72.25 162 GLU A CA 1
ATOM 1215 C C . GLU A 1 162 ? 6.078 23.109 -9.93 1 72.25 162 GLU A C 1
ATOM 1217 O O . GLU A 1 162 ? 6.312 22.781 -11.094 1 72.25 162 GLU A O 1
ATOM 1222 N N . PHE A 1 163 ? 4.953 23.656 -9.789 1 59.66 163 PHE A N 1
ATOM 1223 C CA . PHE A 1 163 ? 4.457 24.516 -10.859 1 59.66 163 PHE A CA 1
ATOM 1224 C C . PHE A 1 163 ? 4.883 25.953 -10.641 1 59.66 163 PHE A C 1
ATOM 1226 O O . PHE A 1 163 ? 4.828 26.469 -9.523 1 59.66 163 PHE A O 1
ATOM 1233 N N . GLU A 1 164 ? 5.785 26.359 -11.633 1 50.25 164 GLU A N 1
ATOM 1234 C CA . GLU A 1 164 ? 6.043 27.797 -11.625 1 50.25 164 GLU A CA 1
ATOM 1235 C C . GLU A 1 164 ? 4.758 28.594 -11.844 1 50.25 164 GLU A C 1
ATOM 1237 O O . GLU A 1 164 ? 4.133 28.5 -12.898 1 50.25 164 GLU A O 1
ATOM 1242 N N . GLU A 1 165 ? 3.809 28.5 -11.102 1 45.56 165 GLU A N 1
ATOM 1243 C CA . GLU A 1 165 ? 2.732 29.422 -11.43 1 45.56 165 GLU A CA 1
ATOM 1244 C C . GLU A 1 165 ? 3.283 30.812 -11.773 1 45.56 165 GLU A C 1
ATOM 1246 O O . GLU A 1 165 ? 4.344 31.203 -11.281 1 45.56 165 GLU A O 1
ATOM 1251 N N . HIS A 1 166 ? 2.734 31.5 -12.992 1 39.75 166 HIS A N 1
ATOM 1252 C CA . HIS A 1 166 ? 2.91 32.906 -13.273 1 39.75 166 HIS A CA 1
ATOM 1253 C C . HIS A 1 166 ? 3.088 33.719 -11.992 1 39.75 166 HIS A C 1
ATOM 1255 O O . HIS A 1 166 ? 2.801 33.219 -10.898 1 39.75 166 HIS A O 1
ATOM 1261 N N . GLN A 1 167 ? 2.855 35.344 -12.25 1 35.69 167 GLN A N 1
ATOM 1262 C CA . GLN A 1 167 ? 3.205 36.562 -11.555 1 35.69 167 GLN A CA 1
ATOM 1263 C C . GLN A 1 167 ? 2.85 36.469 -10.07 1 35.69 167 GLN A C 1
ATOM 1265 O O . GLN A 1 167 ? 3.545 37.031 -9.227 1 35.69 167 GLN A O 1
ATOM 1270 N N . ASP A 1 168 ? 1.525 36.719 -9.828 1 35.69 168 ASP A N 1
ATOM 1271 C CA . ASP A 1 168 ? 1.254 37.531 -8.648 1 35.69 168 ASP A CA 1
ATOM 1272 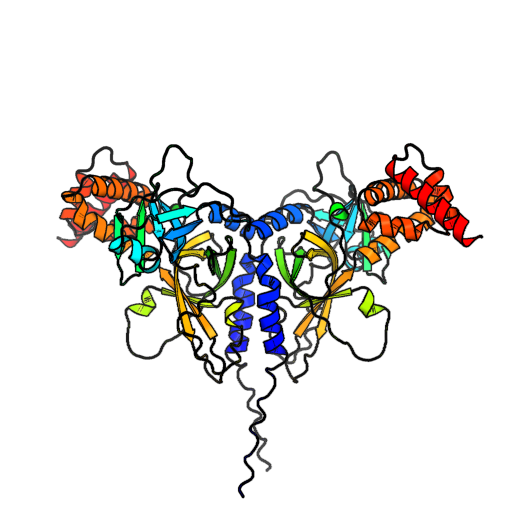C C . ASP A 1 168 ? 1.755 36.844 -7.379 1 35.69 168 ASP A C 1
ATOM 1274 O O . ASP A 1 168 ? 2.322 37.5 -6.496 1 35.69 168 ASP A O 1
ATOM 1278 N N . LYS A 1 169 ? 0.868 36.125 -6.516 1 42.03 169 LYS A N 1
ATOM 1279 C CA . LYS A 1 169 ? 0.887 36.281 -5.062 1 42.03 169 LYS A CA 1
ATOM 1280 C C . LYS A 1 169 ? 1.899 35.344 -4.414 1 42.03 169 LYS A C 1
ATOM 1282 O O . LYS A 1 169 ? 1.765 34.125 -4.504 1 42.03 169 LYS A O 1
ATOM 1287 N N . LYS A 1 170 ? 3.15 35.688 -4.219 1 41.62 170 LYS A N 1
ATOM 1288 C CA . LYS A 1 170 ? 4.352 35.344 -3.459 1 41.62 170 LYS A CA 1
ATOM 1289 C C . LYS A 1 170 ? 4.039 34.344 -2.352 1 41.62 170 LYS A C 1
ATOM 1291 O O . LYS A 1 170 ? 4.844 33.438 -2.07 1 41.62 170 LYS A O 1
ATOM 1296 N N . CYS A 1 171 ? 3.109 34.719 -1.508 1 41.12 171 CYS A N 1
ATOM 1297 C CA . CYS A 1 171 ? 2.881 34.094 -0.213 1 41.12 171 CYS A CA 1
ATOM 1298 C C . CYS A 1 171 ? 2.494 32.625 -0.381 1 41.12 171 CYS A C 1
ATOM 1300 O O . CYS A 1 171 ? 2.898 31.781 0.415 1 41.12 171 CYS A O 1
ATOM 1302 N N . GLN A 1 172 ? 1.624 32.281 -1.613 1 44.72 172 GLN A N 1
ATOM 1303 C CA . GLN A 1 172 ? 0.864 31.047 -1.701 1 44.72 172 GLN A CA 1
ATOM 1304 C C . GLN A 1 172 ? 1.779 29.859 -1.987 1 44.72 172 GLN A C 1
ATOM 1306 O O . GLN A 1 172 ? 1.428 28.703 -1.698 1 44.72 172 GLN A O 1
ATOM 1311 N N . LYS A 1 173 ? 2.92 30.141 -2.738 1 51.88 173 LYS A N 1
ATOM 1312 C CA . LYS A 1 173 ? 3.871 29.094 -3.139 1 51.88 173 LYS A CA 1
ATOM 1313 C C . LYS A 1 173 ? 4.582 28.516 -1.926 1 51.88 173 LYS A C 1
ATOM 1315 O O . LYS A 1 173 ? 4.938 27.328 -1.924 1 51.88 173 LYS A O 1
ATOM 1320 N N . GLN A 1 174 ? 4.816 29.328 -0.955 1 59.78 174 GLN A N 1
ATOM 1321 C CA . GLN A 1 174 ? 5.785 28.969 0.073 1 59.78 174 GLN A CA 1
ATOM 1322 C C . GLN A 1 174 ? 5.129 28.141 1.174 1 59.78 174 GLN A C 1
ATOM 1324 O O . GLN A 1 174 ? 5.816 27.562 2.023 1 59.78 174 GLN A O 1
ATOM 1329 N N . CYS A 1 175 ? 3.832 28 1.054 1 79.94 175 CYS A N 1
ATOM 1330 C CA . CYS A 1 175 ? 3.264 27.312 2.213 1 79.94 175 CYS A CA 1
ATOM 1331 C C . CYS A 1 175 ? 2.48 26.078 1.794 1 79.94 175 CYS A C 1
ATOM 1333 O O . CYS A 1 175 ? 1.69 25.547 2.574 1 79.94 175 CYS A O 1
ATOM 1335 N N . ARG A 1 176 ? 2.793 25.766 0.459 1 84.56 176 ARG A N 1
ATOM 1336 C CA . ARG A 1 176 ? 1.983 24.625 0.02 1 84.56 176 ARG A CA 1
ATOM 1337 C C . ARG A 1 176 ? 2.82 23.641 -0.774 1 84.56 176 ARG A C 1
ATOM 1339 O O . ARG A 1 176 ? 3.797 24.016 -1.425 1 84.56 176 ARG A O 1
ATOM 1346 N N . VAL A 1 177 ? 2.473 22.406 -0.671 1 86.81 177 VAL A N 1
ATOM 1347 C CA . VAL A 1 177 ? 2.988 21.359 -1.541 1 86.81 177 VAL A CA 1
ATOM 1348 C C . VAL A 1 177 ? 1.938 21 -2.588 1 86.81 177 VAL A C 1
ATOM 1350 O O . VAL A 1 177 ? 0.748 20.906 -2.277 1 86.81 177 VAL A O 1
ATOM 1353 N N . GLN A 1 178 ? 2.402 20.922 -3.758 1 84.12 178 GLN A N 1
ATOM 1354 C CA . GLN A 1 178 ? 1.519 20.531 -4.848 1 84.12 178 GLN A CA 1
ATOM 1355 C C . GLN A 1 178 ? 1.866 19.125 -5.359 1 84.12 178 GLN A C 1
ATOM 1357 O O . GLN A 1 178 ? 3.043 18.781 -5.477 1 84.12 178 GLN A O 1
ATOM 1362 N N . VAL A 1 179 ? 0.76 18.375 -5.594 1 83.69 179 VAL A N 1
ATOM 1363 C CA . VAL A 1 179 ? 1.03 16.984 -5.969 1 83.69 179 VAL A CA 1
ATOM 1364 C C . VAL A 1 179 ? 0.078 16.562 -7.082 1 83.69 179 VAL A C 1
ATOM 1366 O O . VAL A 1 179 ? -1.016 17.109 -7.223 1 83.69 179 VAL A O 1
ATOM 1369 N N . ILE A 1 180 ? 0.553 15.57 -7.805 1 80.94 180 ILE A N 1
ATOM 1370 C CA . ILE A 1 180 ? -0.307 14.859 -8.742 1 80.94 180 ILE A CA 1
ATOM 1371 C C . ILE A 1 180 ? -0.57 13.445 -8.227 1 80.94 180 ILE A C 1
ATOM 1373 O O . ILE A 1 180 ? 0.283 12.852 -7.562 1 80.94 180 ILE A O 1
ATOM 1377 N N . THR A 1 181 ? -1.748 13 -8.508 1 79 181 THR A N 1
ATOM 1378 C CA . THR A 1 181 ? -2.172 11.688 -8.047 1 79 181 THR A CA 1
ATOM 1379 C C . THR A 1 181 ? -2.451 10.766 -9.227 1 79 181 THR A C 1
ATOM 1381 O O . THR A 1 181 ? -2.332 11.172 -10.383 1 79 181 THR A O 1
ATOM 1384 N N . ARG A 1 182 ? -2.732 9.531 -8.898 1 72.94 182 ARG A N 1
ATOM 1385 C CA . ARG A 1 182 ? -3.076 8.547 -9.922 1 72.94 182 ARG A CA 1
ATOM 1386 C C . ARG A 1 182 ? -4.312 8.984 -10.703 1 72.94 182 ARG A C 1
ATOM 1388 O O . ARG A 1 182 ? -4.484 8.602 -11.867 1 72.94 182 ARG A O 1
ATOM 1395 N N . ASN A 1 183 ? -5.125 9.828 -10.094 1 68.31 183 ASN A N 1
ATOM 1396 C CA . ASN A 1 183 ? -6.367 10.281 -10.711 1 68.31 183 ASN A CA 1
ATOM 1397 C C . ASN A 1 183 ? -6.16 11.547 -11.539 1 68.31 183 ASN A C 1
ATOM 1399 O O . ASN A 1 183 ? -7.047 11.961 -12.289 1 68.31 183 ASN A O 1
ATOM 1403 N N . SER A 1 184 ? -5.035 12.164 -11.328 1 65.06 184 SER A N 1
ATOM 1404 C CA . SER A 1 184 ? -4.777 13.43 -12 1 65.06 184 SER A CA 1
ATOM 1405 C C . SER A 1 184 ? -4.785 13.258 -13.516 1 65.06 184 SER A C 1
ATOM 1407 O O . SER A 1 184 ? -4.938 14.234 -14.258 1 65.06 184 SER A O 1
ATOM 1409 N N . PHE A 1 185 ? -4.691 12.023 -13.898 1 58.88 185 PHE A N 1
ATOM 1410 C CA . PHE A 1 185 ? -4.578 11.797 -15.336 1 58.88 185 PHE A CA 1
ATOM 1411 C C . PHE A 1 185 ? -5.934 11.43 -15.93 1 58.88 185 PHE A C 1
ATOM 1413 O O . PHE A 1 185 ? -6.031 11.141 -17.125 1 58.88 185 PHE A O 1
ATOM 1420 N N . GLU A 1 186 ? -6.945 11.344 -15.125 1 54.28 186 GLU A N 1
ATOM 1421 C CA . GLU A 1 186 ? -8.281 11.07 -15.633 1 54.28 186 GLU A CA 1
ATOM 1422 C C . GLU A 1 186 ? -8.82 12.242 -16.453 1 54.28 186 GLU A C 1
ATOM 1424 O O . GLU A 1 186 ? -8.695 13.398 -16.031 1 54.28 186 GLU A O 1
ATOM 1429 N N . GLU A 1 187 ? -8.766 12.109 -17.891 1 47.06 187 GLU A N 1
ATOM 1430 C CA . GLU A 1 187 ? -9.328 13.125 -18.766 1 47.06 187 GLU A CA 1
ATOM 1431 C C . GLU A 1 187 ? -10.789 13.391 -18.453 1 47.06 187 GLU A C 1
ATOM 1433 O O . GLU A 1 187 ? -11.586 12.461 -18.328 1 47.06 187 GLU A O 1
ATOM 1438 N N . LEU A 1 188 ? -11.211 14.516 -17.797 1 39.25 188 LEU A N 1
ATOM 1439 C CA . LEU A 1 188 ? -12.633 14.844 -17.828 1 39.25 188 LEU A CA 1
ATOM 1440 C C . LEU A 1 188 ? -13.109 15.078 -19.25 1 39.25 188 LEU A C 1
ATOM 1442 O O . LEU A 1 188 ? -12.586 15.953 -19.953 1 39.25 188 LEU A O 1
ATOM 1446 N N . ARG A 1 189 ? -13.453 14.031 -20.031 1 35 189 ARG A N 1
ATOM 1447 C CA . ARG A 1 189 ? -14.07 14.188 -21.344 1 35 189 ARG A CA 1
ATOM 1448 C C . ARG A 1 189 ? -14.875 15.484 -21.406 1 35 189 ARG A C 1
ATOM 1450 O O . ARG A 1 189 ? -14.836 16.203 -22.422 1 35 189 ARG A O 1
ATOM 1457 N N . ASP A 1 190 ? -16.328 15.383 -21.109 1 32.03 190 ASP A N 1
ATOM 1458 C CA . ASP A 1 190 ? -17.391 16.297 -21.547 1 32.03 190 ASP A CA 1
ATOM 1459 C C . ASP A 1 190 ? -17.125 17.719 -21.078 1 32.03 190 ASP A C 1
ATOM 1461 O O . ASP A 1 190 ? -16.438 17.922 -20.078 1 32.03 190 ASP A O 1
ATOM 1465 N N . GLY A 1 191 ? -17.422 18.781 -21.984 1 30.83 191 GLY A N 1
ATOM 1466 C CA . GLY A 1 191 ? -17.734 20.188 -21.844 1 30.83 191 GLY A CA 1
ATOM 1467 C C . GLY A 1 191 ? -18.109 20.578 -20.422 1 30.83 191 GLY A C 1
ATOM 1468 O O . GLY A 1 191 ? -18.453 21.734 -20.172 1 30.83 191 GLY A O 1
ATOM 1469 N N . LYS A 1 192 ? -19.031 19.75 -19.891 1 31.52 192 LYS A N 1
ATOM 1470 C CA . LYS A 1 192 ? -19.688 20.344 -18.734 1 31.52 192 LYS A CA 1
ATOM 1471 C C . LYS A 1 192 ? -18.672 20.625 -17.625 1 31.52 192 LYS A C 1
ATOM 1473 O O . LYS A 1 192 ? -17.703 19.891 -17.469 1 31.52 192 LYS A O 1
ATOM 1478 N N . ARG A 1 193 ? -18.812 21.859 -17.172 1 29.42 193 ARG A N 1
ATOM 1479 C CA . ARG A 1 193 ? -18.219 22.594 -16.062 1 29.42 193 ARG A CA 1
ATOM 1480 C C . ARG A 1 193 ? -17.938 21.672 -14.883 1 29.42 193 ARG A C 1
ATOM 1482 O O . ARG A 1 193 ? -18.859 21.172 -14.234 1 29.42 193 ARG A O 1
ATOM 1489 N N . LEU A 1 194 ? -17.156 20.797 -15.148 1 34.78 194 LEU A N 1
ATOM 1490 C CA . LEU A 1 194 ? -16.859 20.078 -13.914 1 34.78 194 LEU A CA 1
ATOM 1491 C C . LEU A 1 194 ? -16.547 21.062 -12.781 1 34.78 194 LEU A C 1
ATOM 1493 O O . LEU A 1 194 ? -15.797 22.016 -12.969 1 34.78 194 LEU A O 1
ATOM 1497 N N . SER A 1 195 ? -17.469 21.266 -12.047 1 31.78 195 SER A N 1
ATOM 1498 C CA . SER A 1 195 ? -17.344 22.203 -10.938 1 31.78 195 SER A CA 1
ATOM 1499 C C . SER A 1 195 ? -15.992 22.078 -10.25 1 31.78 195 SER A C 1
ATOM 1501 O O . SER A 1 195 ? -15.352 21.031 -10.328 1 31.78 195 SER A O 1
ATOM 1503 N N . TYR A 1 196 ? -15.414 23.156 -10.062 1 30.17 196 TYR A N 1
ATOM 1504 C CA . TYR A 1 196 ? -14.266 23.516 -9.242 1 30.17 196 TYR A CA 1
ATOM 1505 C C . TYR A 1 196 ? -13.922 22.391 -8.273 1 30.17 196 TYR A C 1
ATOM 1507 O O . TYR A 1 196 ? -12.797 22.297 -7.789 1 30.17 196 TYR A O 1
ATOM 1515 N N . ASN A 1 197 ? -14.914 21.828 -7.68 1 34.69 197 ASN A N 1
ATOM 1516 C CA . ASN A 1 197 ? -14.727 21.016 -6.484 1 34.69 197 ASN A CA 1
ATOM 1517 C C . ASN A 1 197 ? -14.344 19.578 -6.844 1 34.69 197 ASN A C 1
ATOM 1519 O O . ASN A 1 197 ? -14.703 18.641 -6.129 1 34.69 197 ASN A O 1
ATOM 1523 N N . THR A 1 198 ? -13.953 19.469 -8.062 1 40.28 198 THR A N 1
ATOM 1524 C CA . THR A 1 198 ? -13.719 18.078 -8.43 1 40.28 198 THR A CA 1
ATOM 1525 C C . THR A 1 198 ? -12.445 17.547 -7.773 1 40.28 198 THR A C 1
ATOM 1527 O O . THR A 1 198 ? -11.336 17.938 -8.164 1 40.28 198 THR A O 1
ATOM 1530 N N . CYS A 1 199 ? -12.102 17.781 -6.605 1 44.22 199 CYS A N 1
ATOM 1531 C CA . CYS A 1 199 ? -11.047 17.062 -5.902 1 44.22 199 CYS A CA 1
ATOM 1532 C C . CYS A 1 199 ? -11.312 15.562 -5.891 1 44.22 199 CYS A C 1
ATOM 1534 O O . CYS A 1 199 ? -12.461 15.133 -5.762 1 44.22 199 CYS A O 1
ATOM 1536 N N . PHE A 1 200 ? -10.602 14.805 -6.844 1 49.78 200 PHE A N 1
ATOM 1537 C CA . PHE A 1 200 ? -10.742 13.375 -6.621 1 49.78 200 PHE A CA 1
ATOM 1538 C C . PHE A 1 200 ? -10.789 13.062 -5.129 1 49.78 200 PHE A C 1
ATOM 1540 O O . PHE A 1 200 ? -11.172 11.961 -4.73 1 49.78 200 PHE A O 1
ATOM 1547 N N . TYR A 1 201 ? -10.477 14.203 -4.422 1 60.31 201 TYR A N 1
ATOM 1548 C CA . TYR A 1 201 ? -10.289 13.852 -3.018 1 60.31 201 TYR A CA 1
ATOM 1549 C C . TYR A 1 201 ? -11.25 14.625 -2.127 1 60.31 201 TYR A C 1
ATOM 1551 O O . TYR A 1 201 ? -10.867 15.094 -1.052 1 60.31 201 TYR A O 1
ATOM 1559 N N . ASP A 1 202 ? -12.578 14.883 -2.764 1 71.62 202 ASP A N 1
ATOM 1560 C CA . ASP A 1 202 ? -13.539 15.328 -1.755 1 71.62 202 ASP A CA 1
ATOM 1561 C C . ASP A 1 202 ? -13.555 14.383 -0.558 1 71.62 20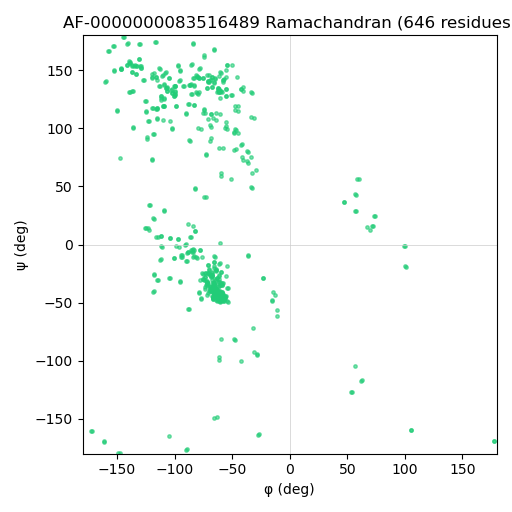2 ASP A C 1
ATOM 1563 O O . ASP A 1 202 ? -13.422 13.164 -0.719 1 71.62 202 ASP A O 1
ATOM 1567 N N . GLY A 1 203 ? -13.406 15.016 0.609 1 79.56 203 GLY A N 1
ATOM 1568 C CA . GLY A 1 203 ? -13.383 14.219 1.827 1 79.56 203 GLY A CA 1
ATOM 1569 C C . GLY A 1 203 ? -11.984 13.977 2.359 1 79.56 203 GLY A C 1
ATOM 1570 O O . GLY A 1 203 ? -11.812 13.633 3.531 1 79.56 203 GLY A O 1
ATOM 1571 N N . ALA A 1 204 ? -11.055 14.188 1.429 1 88.75 204 ALA A N 1
ATOM 1572 C CA . ALA A 1 204 ? -9.68 13.953 1.866 1 88.75 204 ALA A CA 1
ATOM 1573 C C . ALA A 1 204 ? -9.109 15.195 2.549 1 88.75 204 ALA A C 1
ATOM 1575 O O . ALA A 1 204 ? -8.039 15.133 3.158 1 88.75 204 ALA A O 1
ATOM 1576 N N . SER A 1 205 ? -9.875 16.203 2.496 1 92.19 205 SER A N 1
ATOM 1577 C CA . SER A 1 205 ? -9.414 17.422 3.168 1 92.19 205 SER A CA 1
ATOM 1578 C C . SER A 1 205 ? -9.086 17.141 4.629 1 92.19 205 SER A C 1
ATOM 1580 O O . SER A 1 205 ? -9.883 16.547 5.355 1 92.19 205 SER A O 1
ATOM 1582 N N . GLY A 1 206 ? -7.895 17.547 4.988 1 96.38 206 GLY A N 1
ATOM 1583 C CA . GLY A 1 206 ? -7.445 17.328 6.355 1 96.38 206 GLY A CA 1
ATOM 1584 C C . GLY A 1 206 ? -6.531 16.125 6.504 1 96.38 206 GLY A C 1
ATOM 1585 O O . GLY A 1 206 ? -5.996 15.883 7.59 1 96.38 206 GLY A O 1
ATOM 1586 N N . SER A 1 207 ? -6.316 15.477 5.395 1 96.94 207 SER A N 1
ATOM 1587 C CA . SER A 1 207 ? -5.48 14.281 5.422 1 96.94 207 SER A CA 1
ATOM 1588 C C . SER A 1 207 ? -4.016 14.633 5.656 1 96.94 207 SER A C 1
ATOM 1590 O O . SER A 1 207 ? -3.525 15.641 5.137 1 96.94 207 SER A O 1
ATOM 1592 N N . PRO A 1 208 ? -3.324 13.828 6.449 1 98.12 208 PRO A N 1
ATOM 1593 C CA . PRO A 1 208 ? -1.873 14.016 6.508 1 98.12 208 PRO A CA 1
ATOM 1594 C C . PRO A 1 208 ? -1.177 13.648 5.203 1 98.12 208 PRO A C 1
ATOM 1596 O O . PRO A 1 208 ? -1.612 12.727 4.504 1 98.12 208 PRO A O 1
ATOM 1599 N N . VAL A 1 209 ? -0.196 14.336 4.871 1 96.88 209 VAL A N 1
ATOM 1600 C CA . VAL A 1 209 ? 0.702 14.062 3.752 1 96.88 209 VAL A CA 1
ATOM 1601 C C . VAL A 1 209 ? 2.07 13.641 4.281 1 96.88 209 VAL A C 1
ATOM 1603 O O . VAL A 1 209 ? 2.723 14.391 5.008 1 96.88 209 VAL A O 1
ATOM 1606 N N . LEU A 1 210 ? 2.5 12.43 3.957 1 97.81 210 LEU A N 1
ATOM 1607 C CA . LEU A 1 210 ? 3.754 11.875 4.449 1 97.81 210 LEU A CA 1
ATOM 1608 C C . LEU A 1 210 ? 4.73 11.625 3.303 1 97.81 210 LEU A C 1
ATOM 1610 O O . LEU A 1 210 ? 4.316 11.25 2.205 1 97.81 210 LEU A O 1
ATOM 1614 N N . ASN A 1 211 ? 5.992 11.836 3.557 1 95.5 211 ASN A N 1
ATOM 1615 C CA . ASN A 1 211 ? 6.98 11.453 2.555 1 95.5 211 ASN A CA 1
ATOM 1616 C C . ASN A 1 211 ? 7.453 10.016 2.752 1 95.5 211 ASN A C 1
ATOM 1618 O O . ASN A 1 211 ? 6.914 9.289 3.59 1 95.5 211 ASN A O 1
ATOM 1622 N N . ASP A 1 212 ? 8.422 9.523 1.946 1 91.31 212 ASP A N 1
ATOM 1623 C CA . ASP A 1 212 ? 8.82 8.117 1.953 1 91.31 212 ASP A CA 1
ATOM 1624 C C . ASP A 1 212 ? 9.719 7.809 3.148 1 91.31 212 ASP A C 1
ATOM 1626 O O . ASP A 1 212 ? 10.109 6.656 3.355 1 91.31 212 ASP A O 1
ATOM 1630 N N . LYS A 1 213 ? 10.086 8.836 3.947 1 95.06 213 LYS A N 1
ATOM 1631 C CA . LYS A 1 213 ? 10.758 8.641 5.23 1 95.06 213 LYS A CA 1
ATOM 1632 C C . LYS A 1 213 ? 9.766 8.695 6.387 1 95.06 213 LYS A C 1
ATOM 1634 O O . LYS A 1 213 ? 10.156 8.75 7.551 1 95.06 213 LYS A O 1
ATOM 1639 N N . PHE A 1 214 ? 8.445 8.812 6.066 1 97.12 214 PHE A N 1
ATOM 1640 C CA . PHE A 1 214 ? 7.332 8.75 7.004 1 97.12 214 PHE A CA 1
ATOM 1641 C C . PHE A 1 214 ? 7.254 10.031 7.832 1 97.12 214 PHE A C 1
ATOM 1643 O O . PHE A 1 214 ? 6.828 10 8.992 1 97.12 214 PHE A O 1
ATOM 1650 N N . GLN A 1 215 ? 7.793 11.039 7.258 1 97.69 215 GLN A N 1
ATOM 1651 C CA . GLN A 1 215 ? 7.652 12.336 7.914 1 97.69 215 GLN A CA 1
ATOM 1652 C C . GLN A 1 215 ? 6.348 13.016 7.508 1 97.69 215 GLN A C 1
ATOM 1654 O O . GLN A 1 215 ? 5.949 12.961 6.34 1 97.69 215 GLN A O 1
ATOM 1659 N N . LEU A 1 216 ? 5.688 13.602 8.508 1 98.38 216 LEU A N 1
ATOM 1660 C CA . LEU A 1 216 ? 4.516 14.438 8.266 1 98.38 216 LEU A CA 1
ATOM 1661 C C . LEU A 1 216 ? 4.918 15.789 7.684 1 98.38 216 LEU A C 1
ATOM 1663 O O . LEU A 1 216 ? 5.52 16.609 8.375 1 98.38 216 LEU A O 1
ATOM 1667 N N . VAL A 1 217 ? 4.508 16.094 6.422 1 97.44 217 VAL A N 1
ATOM 1668 C CA . VAL A 1 217 ? 5.086 17.266 5.781 1 97.44 217 VAL A CA 1
ATOM 1669 C C . VAL A 1 217 ? 3.99 18.297 5.484 1 97.44 217 VAL A C 1
ATOM 1671 O O . VAL A 1 217 ? 4.258 19.5 5.402 1 97.44 217 VAL A O 1
ATOM 1674 N N . ALA A 1 218 ? 2.758 17.828 5.332 1 97.06 218 ALA A N 1
ATOM 1675 C CA . ALA A 1 218 ? 1.667 18.734 4.992 1 97.06 218 ALA A CA 1
ATOM 1676 C C . ALA A 1 218 ? 0.316 18.141 5.391 1 97.06 218 ALA A C 1
ATOM 1678 O O . ALA A 1 218 ? 0.24 17 5.844 1 97.06 218 ALA A O 1
ATOM 1679 N N . MET A 1 219 ? -0.614 18.953 5.379 1 96.81 219 MET A N 1
ATOM 1680 C CA . MET A 1 219 ? -2.02 18.562 5.461 1 96.81 219 MET A CA 1
ATOM 1681 C C . MET A 1 219 ? -2.736 18.844 4.145 1 96.81 219 MET A C 1
ATOM 1683 O O . MET A 1 219 ? -2.725 19.969 3.652 1 96.81 219 MET A O 1
ATOM 1687 N N . HIS A 1 220 ? -3.365 17.828 3.609 1 93.75 220 HIS A N 1
ATOM 1688 C CA . HIS A 1 220 ? -4.102 18 2.363 1 93.75 220 HIS A CA 1
ATOM 1689 C C . HIS A 1 220 ? -5.25 18.984 2.541 1 93.75 220 HIS A C 1
ATOM 1691 O O . HIS A 1 220 ? -6.043 18.875 3.479 1 93.75 220 HIS A O 1
ATOM 1697 N N . THR A 1 221 ? -5.32 19.906 1.653 1 90.31 221 THR A N 1
ATOM 1698 C CA . THR A 1 221 ? -6.281 20.984 1.813 1 90.31 221 THR A CA 1
ATOM 1699 C C . THR A 1 221 ? -7.293 20.984 0.672 1 90.31 221 THR A C 1
ATOM 1701 O O . THR A 1 221 ? -8.492 21.188 0.894 1 90.31 221 THR A O 1
ATOM 1704 N N . GLY A 1 222 ? -6.801 20.734 -0.473 1 84.38 222 GLY A N 1
ATOM 1705 C CA . GLY A 1 222 ? -7.715 20.766 -1.602 1 84.38 222 GLY A CA 1
ATOM 1706 C C . GLY A 1 222 ? -7.031 20.516 -2.934 1 84.38 222 GLY A C 1
ATOM 1707 O O . GLY A 1 222 ? -5.934 19.969 -2.979 1 84.38 222 GLY A O 1
ATOM 1708 N N . GLY A 1 223 ? -7.812 20.766 -3.945 1 77.81 223 GLY A N 1
ATOM 1709 C CA . GLY A 1 223 ? -7.312 20.609 -5.301 1 77.81 223 GLY A CA 1
ATOM 1710 C C . GLY A 1 223 ? -7.828 21.688 -6.25 1 77.81 223 GLY A C 1
ATOM 1711 O O . GLY A 1 223 ? -8.797 22.375 -5.941 1 77.81 223 GLY A O 1
ATOM 1712 N N . TYR A 1 224 ? -7.02 21.891 -7.27 1 71.12 224 TYR A N 1
ATOM 1713 C CA . TYR A 1 224 ? -7.453 22.828 -8.305 1 71.12 224 TYR A CA 1
ATOM 1714 C C . TYR A 1 224 ? -7.102 22.297 -9.695 1 71.12 224 TYR A C 1
ATOM 1716 O O . TYR A 1 224 ? -6.254 21.406 -9.828 1 71.12 224 TYR A O 1
ATOM 1724 N N . TRP A 1 225 ? -7.781 22.766 -10.633 1 65.25 225 TRP A N 1
ATOM 1725 C CA . TRP A 1 225 ? -7.547 22.375 -12.023 1 65.25 225 TRP A CA 1
ATOM 1726 C C . TRP A 1 225 ? -6.375 23.156 -12.609 1 65.25 225 TRP A C 1
ATOM 1728 O O . TRP A 1 225 ? -6.219 24.359 -12.336 1 65.25 225 TRP A O 1
ATOM 1738 N N . TYR A 1 226 ? -5.543 22.422 -13.195 1 60.62 226 TYR A N 1
ATOM 1739 C CA . TYR A 1 226 ? -4.426 23.047 -13.875 1 60.62 226 TYR A CA 1
ATOM 1740 C C . TYR A 1 226 ? -4.355 22.609 -15.336 1 60.62 226 TYR A C 1
ATOM 1742 O O . TYR A 1 226 ? -4.547 21.438 -15.641 1 60.62 226 TYR A O 1
ATOM 1750 N N . GLN A 1 227 ? -4.59 23.594 -16.172 1 53.88 227 GLN A N 1
ATOM 1751 C CA . GLN A 1 227 ? -4.434 23.297 -17.594 1 53.88 227 GLN A CA 1
ATOM 1752 C C . GLN A 1 227 ? -2.967 23.047 -17.953 1 53.88 227 GLN A C 1
ATOM 1754 O O . GLN A 1 227 ? -2.121 23.922 -17.75 1 53.88 227 GLN A O 1
ATOM 1759 N N . LEU A 1 228 ? -2.629 21.828 -17.891 1 49.25 228 LEU A N 1
ATOM 1760 C CA . LEU A 1 228 ? -1.271 21.625 -18.375 1 49.25 228 LEU A CA 1
ATOM 1761 C C . LEU A 1 228 ? -1.104 22.172 -19.781 1 49.25 228 LEU A C 1
ATOM 1763 O O . LEU A 1 228 ? -2.09 22.359 -20.5 1 49.25 228 LEU A O 1
ATOM 1767 N N . TRP A 1 229 ? 0.162 22.641 -20.156 1 41.16 229 TRP A N 1
ATOM 1768 C CA . TRP A 1 229 ? 0.474 23.422 -21.359 1 41.16 229 TRP A CA 1
ATOM 1769 C C . TRP A 1 229 ? -0.458 23.047 -22.5 1 41.16 229 TRP A C 1
ATOM 1771 O O . TRP A 1 229 ? -1.006 23.922 -23.172 1 41.16 229 TRP A O 1
ATOM 1781 N N . THR A 1 230 ? -0.166 21.781 -23.016 1 40.28 230 THR A N 1
ATOM 1782 C CA . THR A 1 230 ? -0.703 21.703 -24.375 1 40.28 230 THR A CA 1
ATOM 1783 C C . THR A 1 230 ? -2.215 21.484 -24.344 1 40.28 230 THR A C 1
ATOM 1785 O O . THR A 1 230 ? -2.695 20.453 -23.859 1 40.28 230 THR A O 1
ATOM 1788 N N . GLY A 1 231 ? -2.988 22.469 -24.516 1 43.38 231 GLY A N 1
ATOM 1789 C CA . GLY A 1 231 ? -4.379 22.719 -24.859 1 43.38 231 GLY A CA 1
ATOM 1790 C C . GLY A 1 231 ? -5.355 22.047 -23.922 1 43.38 231 GLY A C 1
ATOM 1791 O O . GLY A 1 231 ? -5.398 22.375 -22.734 1 43.38 231 GLY A O 1
ATOM 1792 N N . LYS A 1 232 ? -6.043 20.922 -24.297 1 45.84 232 LYS A N 1
ATOM 1793 C CA . LYS A 1 232 ? -7.402 20.453 -24.031 1 45.84 232 LYS A CA 1
ATOM 1794 C C . LYS A 1 232 ? -7.461 19.625 -22.75 1 45.84 232 LYS A C 1
ATOM 1796 O O . LYS A 1 232 ? -8.539 19.25 -22.297 1 45.84 232 LYS A O 1
ATOM 1801 N N . THR A 1 233 ? -6.336 19.312 -22.141 1 50.09 233 THR A N 1
ATOM 1802 C CA . THR A 1 233 ? -6.562 18.344 -21.062 1 50.09 233 THR A CA 1
ATOM 1803 C C . THR A 1 233 ? -6.363 19 -19.703 1 50.09 233 THR A C 1
ATOM 1805 O O . THR A 1 233 ? -5.352 19.656 -19.469 1 50.09 233 THR A O 1
ATOM 1808 N N . GLN A 1 234 ? -7.461 19.266 -18.938 1 54.56 234 GLN A N 1
ATOM 1809 C CA . GLN A 1 234 ? -7.426 19.766 -17.562 1 54.56 234 GLN A CA 1
ATOM 1810 C C . GLN A 1 234 ? -7.051 18.672 -16.578 1 54.56 234 GLN A C 1
ATOM 1812 O O . GLN A 1 234 ? -7.555 17.547 -16.672 1 54.56 234 GLN A O 1
ATOM 1817 N N . ASN A 1 235 ? -5.836 18.875 -15.992 1 61.91 235 ASN A N 1
ATOM 1818 C CA . ASN A 1 235 ? -5.398 17.953 -14.945 1 61.91 235 ASN A CA 1
ATOM 1819 C C . ASN A 1 235 ? -5.703 18.5 -13.555 1 61.91 235 ASN A C 1
ATOM 1821 O O . ASN A 1 235 ? -5.738 19.719 -13.359 1 61.91 235 ASN A O 1
ATOM 1825 N N . VAL A 1 236 ? -6.125 17.609 -12.672 1 66.81 236 VAL A N 1
ATOM 1826 C CA . VAL A 1 236 ? -6.383 18.016 -11.297 1 66.81 236 VAL A CA 1
ATOM 1827 C C . VAL A 1 236 ? -5.098 17.922 -10.477 1 66.81 236 VAL A C 1
ATOM 1829 O O . VAL A 1 236 ? -4.422 16.891 -10.477 1 66.81 236 VAL A O 1
ATOM 1832 N N . ILE A 1 237 ? -4.672 19.062 -9.906 1 75.62 237 ILE A N 1
ATOM 1833 C CA . ILE A 1 237 ? -3.551 19.125 -8.977 1 75.62 237 ILE A CA 1
ATOM 1834 C C . ILE A 1 237 ? -4.07 19.25 -7.551 1 75.62 237 ILE A C 1
ATOM 1836 O O . ILE A 1 237 ? -4.984 20.031 -7.281 1 75.62 237 ILE A O 1
ATOM 1840 N N . GLU A 1 238 ? -3.533 18.391 -6.691 1 82.5 238 GLU A N 1
ATOM 1841 C CA . GLU A 1 238 ? -3.852 18.5 -5.27 1 82.5 238 GLU A CA 1
ATOM 1842 C C . GLU A 1 238 ? -2.795 19.297 -4.523 1 82.5 238 GLU A C 1
ATOM 1844 O O . GLU A 1 238 ? -1.634 19.344 -4.934 1 82.5 238 GLU A O 1
ATOM 1849 N N . TYR A 1 239 ? -3.252 19.984 -3.439 1 86.06 239 TYR A N 1
ATOM 1850 C CA . TYR A 1 239 ? -2.266 20.719 -2.652 1 86.06 239 TYR A CA 1
ATOM 1851 C C . TYR A 1 239 ? -2.504 20.531 -1.16 1 86.06 239 TYR A C 1
ATOM 1853 O O . TYR A 1 239 ? -3.609 20.172 -0.743 1 86.06 239 TYR A O 1
ATOM 1861 N N . GLY A 1 240 ? -1.46 20.672 -0.437 1 90.81 240 GLY A N 1
ATOM 1862 C CA . GLY A 1 240 ? -1.484 20.625 1.016 1 90.81 240 GLY A CA 1
ATOM 1863 C C . GLY A 1 240 ? -0.697 21.75 1.662 1 90.81 240 GLY A C 1
ATOM 1864 O O . GLY A 1 240 ? 0.293 22.219 1.1 1 90.81 240 GLY A O 1
ATOM 1865 N N . THR A 1 241 ? -1.144 22.172 2.75 1 93.94 241 THR A N 1
ATOM 1866 C CA . THR A 1 241 ? -0.451 23.203 3.518 1 93.94 241 THR A CA 1
ATOM 1867 C C . THR A 1 241 ? 0.647 22.594 4.379 1 93.94 241 THR A C 1
ATOM 1869 O O . THR A 1 241 ? 0.432 21.562 5.027 1 93.94 241 THR A O 1
ATOM 1872 N N . HIS A 1 242 ? 1.784 23.281 4.379 1 95.94 242 HIS A N 1
ATOM 1873 C CA . HIS A 1 242 ? 2.891 22.781 5.188 1 95.94 242 HIS A CA 1
ATOM 1874 C C . HIS A 1 242 ? 2.504 22.703 6.66 1 95.94 242 HIS A C 1
ATOM 1876 O O . HIS A 1 242 ? 1.986 23.672 7.223 1 95.94 242 HIS A O 1
ATOM 1882 N N . VAL A 1 243 ? 2.811 21.562 7.238 1 97.19 243 VAL A N 1
ATOM 1883 C CA . VAL A 1 243 ? 2.426 21.406 8.633 1 97.19 243 VAL A CA 1
ATOM 1884 C C . VAL A 1 243 ? 3.277 22.312 9.516 1 97.19 243 VAL A C 1
ATOM 1886 O O . VAL A 1 243 ? 2.832 22.75 10.578 1 97.19 243 VAL A O 1
ATOM 1889 N N . THR A 1 244 ? 4.469 22.656 9.07 1 96.19 244 THR A N 1
ATOM 1890 C CA . THR A 1 244 ? 5.316 23.562 9.844 1 96.19 244 THR A CA 1
ATOM 1891 C C . THR A 1 244 ? 4.699 24.953 9.922 1 96.19 244 THR A C 1
ATOM 1893 O O . THR A 1 244 ? 4.777 25.609 10.961 1 96.19 244 THR A O 1
ATOM 1896 N N . VAL A 1 245 ? 4.074 25.359 8.852 1 95.62 245 VAL A N 1
ATOM 1897 C CA . VAL A 1 245 ? 3.402 26.656 8.836 1 95.62 245 VAL A CA 1
ATOM 1898 C C . VAL A 1 245 ? 2.172 26.609 9.734 1 95.62 245 VAL A C 1
ATOM 1900 O O . VAL A 1 245 ? 1.908 27.562 10.484 1 95.62 245 VAL A O 1
ATOM 1903 N N . ILE A 1 246 ? 1.496 25.547 9.688 1 97.31 246 ILE A N 1
ATOM 1904 C CA . ILE A 1 246 ? 0.316 25.375 10.523 1 97.31 246 ILE A CA 1
ATOM 1905 C C . ILE A 1 246 ? 0.723 25.391 11.992 1 97.31 246 ILE A C 1
ATOM 1907 O O . ILE A 1 246 ? 0.123 26.094 12.805 1 97.31 246 ILE A O 1
ATOM 1911 N N . LEU A 1 247 ? 1.739 24.609 12.305 1 97.75 247 LEU A N 1
ATOM 1912 C CA . LEU A 1 247 ? 2.186 24.516 13.688 1 97.75 247 LEU A CA 1
ATOM 1913 C C . LEU A 1 247 ? 2.604 25.891 14.211 1 97.75 247 LEU A C 1
ATOM 1915 O O . LEU A 1 247 ? 2.279 26.25 15.344 1 97.75 247 LEU A O 1
ATOM 1919 N N . LYS A 1 248 ? 3.33 26.609 13.422 1 96.75 248 LYS A N 1
ATOM 1920 C CA . LYS A 1 248 ? 3.729 27.953 13.805 1 96.75 248 LYS A CA 1
ATOM 1921 C C . LYS A 1 248 ? 2.51 28.812 14.125 1 96.75 248 LYS A C 1
ATOM 1923 O O . LYS A 1 248 ? 2.494 29.531 15.133 1 96.75 248 LYS A O 1
ATOM 1928 N N . ASN A 1 249 ? 1.522 28.734 13.305 1 97.44 249 ASN A N 1
ATOM 1929 C CA . ASN A 1 249 ? 0.315 29.531 13.516 1 97.44 249 ASN A CA 1
ATOM 1930 C C . ASN A 1 249 ? -0.47 29.047 14.727 1 97.44 249 ASN A C 1
ATOM 1932 O O . ASN A 1 249 ? -1.047 29.844 15.461 1 97.44 249 ASN A O 1
ATOM 1936 N N . VAL A 1 250 ? -0.528 27.75 14.938 1 98.06 250 VAL A N 1
ATOM 1937 C CA . VAL A 1 250 ? -1.186 27.203 16.109 1 98.06 250 VAL A CA 1
ATOM 1938 C C . VAL A 1 250 ? -0.539 27.75 17.375 1 98.06 250 VAL A C 1
ATOM 1940 O O . VAL A 1 250 ? -1.234 28.188 18.297 1 98.06 250 VAL A O 1
ATOM 1943 N N . LEU A 1 251 ? 0.777 27.719 17.422 1 97.56 251 LEU A N 1
ATOM 1944 C CA . LEU A 1 251 ? 1.497 28.25 18.562 1 97.56 251 LEU A CA 1
ATOM 1945 C C . LEU A 1 251 ? 1.167 29.734 18.781 1 97.56 251 LEU A C 1
ATOM 1947 O O . LEU A 1 251 ? 0.904 30.156 19.906 1 97.56 251 LEU A O 1
ATOM 1951 N N . GLN A 1 252 ? 1.126 30.453 17.719 1 96.62 252 GLN A N 1
ATOM 1952 C CA . GLN A 1 252 ? 0.803 31.875 17.812 1 96.62 252 GLN A CA 1
ATOM 1953 C C . GLN A 1 252 ? -0.585 32.094 18.406 1 96.62 252 GLN A C 1
ATOM 1955 O O . GLN A 1 252 ? -0.764 32.938 19.281 1 96.62 252 GLN A O 1
ATOM 1960 N N . GLU A 1 253 ? -1.502 31.312 17.953 1 96.06 253 GLU A N 1
ATOM 1961 C CA . GLU A 1 253 ? -2.873 31.438 18.453 1 96.06 253 GLU A CA 1
ATOM 1962 C C . GLU A 1 253 ? -2.963 31.062 19.922 1 96.06 253 GLU A C 1
ATOM 1964 O O . GLU A 1 253 ? -3.646 31.734 20.703 1 96.06 253 GLU A O 1
ATOM 1969 N N . LEU A 1 254 ? -2.32 30.031 20.297 1 97.12 254 LEU A N 1
ATOM 1970 C CA . LEU A 1 254 ? -2.373 29.578 21.688 1 97.12 254 LEU A CA 1
ATOM 1971 C C . LEU A 1 254 ? -1.681 30.562 22.609 1 97.12 254 LEU A C 1
ATOM 1973 O O . LEU A 1 254 ? -2.17 30.844 23.703 1 97.12 254 LEU A O 1
ATOM 1977 N N . PHE A 1 255 ? -0.566 31.125 22.188 1 96.44 255 PHE A N 1
ATOM 1978 C CA . PHE A 1 255 ? 0.127 32.125 22.984 1 96.44 255 PHE A CA 1
ATOM 1979 C C . PHE A 1 255 ? -0.762 33.344 23.203 1 96.44 255 PHE A C 1
ATOM 1981 O O . PHE A 1 255 ? -0.726 33.969 24.266 1 96.44 255 PHE A O 1
ATOM 1988 N N . ARG A 1 256 ? -1.517 33.656 22.234 1 94.94 256 ARG A N 1
ATOM 1989 C CA . ARG A 1 256 ? -2.357 34.844 22.281 1 94.94 256 ARG A CA 1
ATOM 1990 C C . ARG A 1 256 ? -3.441 34.719 23.344 1 94.94 256 ARG A C 1
ATOM 1992 O O . ARG A 1 256 ? -3.777 35.688 24.031 1 94.94 256 ARG A O 1
ATOM 1999 N N . VAL A 1 257 ? -3.93 33.469 23.578 1 94.12 257 VAL A N 1
ATOM 2000 C CA . VAL A 1 257 ? -5.117 33.344 24.406 1 94.12 257 VAL A CA 1
ATOM 2001 C C . VAL A 1 257 ? -4.742 32.656 25.719 1 94.12 257 VAL A C 1
ATOM 2003 O O . VAL A 1 257 ? -5.527 32.625 26.672 1 94.12 257 VAL A O 1
ATOM 2006 N N . ALA A 1 258 ? -3.643 32.094 25.828 1 92.88 258 ALA A N 1
ATOM 2007 C CA . ALA A 1 258 ? -3.248 31.234 26.938 1 92.88 258 ALA A CA 1
ATOM 2008 C C . ALA A 1 258 ? -3.273 32 28.266 1 92.88 258 ALA A C 1
ATOM 2010 O O . ALA A 1 258 ? -3.584 31.422 29.312 1 92.88 258 ALA A O 1
ATOM 2011 N N . SER A 1 259 ? -2.982 33.312 28.281 1 89.31 259 SER A N 1
ATOM 2012 C CA . SER A 1 259 ? -2.914 34.094 29.5 1 89.31 259 SER A CA 1
ATOM 2013 C C . SER A 1 259 ? -4.293 34.25 30.141 1 89.31 259 SER A C 1
ATOM 2015 O O . SER A 1 259 ? -4.41 34.375 31.359 1 89.31 259 SER A O 1
ATOM 2017 N N . GLU A 1 260 ? -5.312 34.219 29.391 1 92.69 260 GLU A N 1
ATOM 2018 C CA . GLU A 1 260 ? -6.656 34.5 29.906 1 92.69 260 GLU A CA 1
ATOM 2019 C C . GLU A 1 260 ? -7.512 33.219 29.891 1 92.69 260 GLU A C 1
ATOM 2021 O O . GLU A 1 260 ? -8.672 33.25 30.312 1 92.69 260 GLU A O 1
ATOM 2026 N N . ASN A 1 261 ? -6.98 32.188 29.453 1 94.44 261 ASN A N 1
ATOM 2027 C CA . ASN A 1 261 ? -7.734 30.938 29.312 1 94.44 261 ASN A CA 1
ATOM 2028 C C . ASN A 1 261 ? -6.938 29.734 29.812 1 94.44 261 ASN A C 1
ATOM 2030 O O . ASN A 1 261 ? -6.109 29.188 29.094 1 94.44 261 ASN A O 1
ATOM 2034 N N . PRO A 1 262 ? -7.246 29.297 31 1 93.31 262 PRO A N 1
ATOM 2035 C CA . PRO A 1 262 ? -6.484 28.203 31.594 1 93.31 262 PRO A CA 1
ATOM 2036 C C . PRO A 1 262 ? -6.523 26.938 30.766 1 93.31 262 PRO A C 1
ATOM 2038 O O . PRO A 1 262 ? -5.562 26.156 30.766 1 93.31 262 PRO A O 1
ATOM 2041 N N . GLU A 1 263 ? -7.586 26.703 30.109 1 94 263 GLU A N 1
ATOM 2042 C CA . GLU A 1 263 ? -7.699 25.516 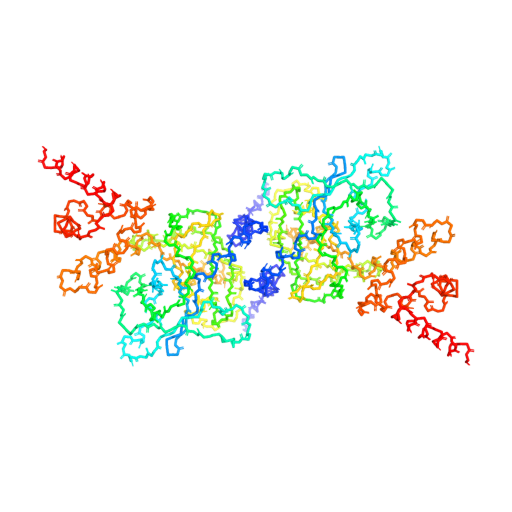29.266 1 94 263 GLU A CA 1
ATOM 2043 C C . GLU A 1 263 ? -6.723 25.578 28.094 1 94 263 GLU A C 1
ATOM 2045 O O . GLU A 1 263 ? -6.078 24.578 27.766 1 94 263 GLU A O 1
ATOM 2050 N N . ARG A 1 264 ? -6.629 26.719 27.516 1 95.75 264 ARG A N 1
ATOM 2051 C CA . ARG A 1 264 ? -5.715 26.891 26.391 1 95.75 264 ARG A CA 1
ATOM 2052 C C . ARG A 1 264 ? -4.262 26.891 26.859 1 95.75 264 ARG A C 1
ATOM 2054 O O . ARG A 1 264 ? -3.373 26.438 26.125 1 95.75 264 ARG A O 1
ATOM 2061 N N . LEU A 1 265 ? -4.102 27.391 28.062 1 96.12 265 LEU A N 1
ATOM 2062 C CA . LEU A 1 265 ? -2.76 27.312 28.625 1 96.12 265 LEU A CA 1
ATOM 2063 C C . LEU A 1 265 ? -2.318 25.859 28.781 1 96.12 265 LEU A C 1
ATOM 2065 O O . LEU A 1 265 ? -1.157 25.531 28.531 1 96.12 265 LEU A O 1
ATOM 2069 N N . ALA A 1 266 ? -3.223 25.031 29.172 1 95.19 266 ALA A N 1
ATOM 2070 C CA . ALA A 1 266 ? -2.918 23.609 29.328 1 95.19 266 ALA A CA 1
ATOM 2071 C C . ALA A 1 266 ? -2.562 22.984 27.984 1 95.19 266 ALA A C 1
ATOM 2073 O O . ALA A 1 266 ? -1.658 22.141 27.891 1 95.19 266 ALA A O 1
ATOM 2074 N N . VAL A 1 267 ? -3.303 23.359 26.984 1 96.81 267 VAL A N 1
ATOM 2075 C CA . VAL A 1 267 ? -3.033 22.859 25.641 1 96.81 267 VAL A CA 1
ATOM 2076 C C . VAL A 1 267 ? -1.644 23.312 25.188 1 96.81 267 VAL A C 1
ATOM 2078 O O . VAL A 1 267 ? -0.872 22.516 24.656 1 96.81 267 VAL A O 1
ATOM 2081 N N . LEU A 1 268 ? -1.38 24.578 25.391 1 97.5 268 LEU A N 1
ATOM 2082 C CA . LEU A 1 268 ? -0.08 25.125 25.031 1 97.5 268 LEU A CA 1
ATOM 2083 C C . LEU A 1 268 ? 1.046 24.375 25.734 1 97.5 268 LEU A C 1
ATOM 2085 O O . LEU A 1 268 ? 2.055 24.031 25.109 1 97.5 268 LEU A O 1
ATOM 2089 N N . LYS A 1 269 ? 0.862 24.172 27.016 1 96.75 269 LYS A N 1
ATOM 2090 C CA . LYS A 1 269 ? 1.876 23.453 27.781 1 96.75 269 LYS A CA 1
ATOM 2091 C C . LYS A 1 269 ? 2.146 22.078 27.188 1 96.75 269 LYS A C 1
ATOM 2093 O O . LYS A 1 269 ? 3.301 21.688 27 1 96.75 269 LYS A O 1
ATOM 2098 N N . MET A 1 270 ? 1.121 21.375 26.844 1 96.12 270 MET A N 1
ATOM 2099 C CA . MET A 1 270 ? 1.256 20.047 26.25 1 96.12 270 MET A CA 1
ATOM 2100 C C . MET A 1 270 ? 2.006 20.109 24.922 1 96.12 270 MET A C 1
ATOM 2102 O O . MET A 1 270 ? 2.908 19.312 24.688 1 96.12 270 MET A O 1
ATOM 2106 N N . LEU A 1 271 ? 1.594 21.016 24.094 1 97.81 271 LEU A N 1
ATOM 2107 C CA . LEU A 1 271 ? 2.197 21.156 22.766 1 97.81 271 LEU A CA 1
ATOM 2108 C C . LEU A 1 271 ? 3.67 21.531 22.875 1 97.81 271 LEU A C 1
ATOM 2110 O O . LEU A 1 271 ? 4.512 20.984 22.172 1 97.81 271 LEU A O 1
ATOM 2114 N N . VAL A 1 272 ? 3.98 22.469 23.797 1 97.75 272 VAL A N 1
ATOM 2115 C CA . VAL A 1 272 ? 5.348 22.953 23.969 1 97.75 272 VAL A CA 1
ATOM 2116 C C . VAL A 1 272 ? 6.234 21.812 24.469 1 97.75 272 VAL A C 1
ATOM 2118 O O . VAL A 1 272 ? 7.359 21.641 24 1 97.75 272 VAL A O 1
ATOM 2121 N N . GLU A 1 273 ? 5.738 21.016 25.375 1 97 273 GLU A N 1
ATOM 2122 C CA . GLU A 1 273 ? 6.508 19.891 25.891 1 97 273 GLU A CA 1
ATOM 2123 C C . GLU A 1 273 ? 6.797 18.875 24.797 1 97 273 GLU A C 1
ATOM 2125 O O . GLU A 1 273 ? 7.914 18.359 24.703 1 97 273 GLU A O 1
ATOM 2130 N N . ASP A 1 274 ? 5.84 18.594 23.969 1 96.25 274 ASP A N 1
ATOM 2131 C CA . ASP A 1 274 ? 6.043 17.672 22.844 1 96.25 274 ASP A CA 1
ATOM 2132 C C . ASP A 1 274 ? 7.012 18.266 21.828 1 96.25 274 ASP A C 1
ATOM 2134 O O . ASP A 1 274 ? 7.891 17.562 21.328 1 96.25 274 ASP A O 1
ATOM 2138 N N . ALA A 1 275 ? 6.809 19.5 21.531 1 96.81 275 ALA A N 1
ATOM 2139 C CA . ALA A 1 275 ? 7.629 20.172 20.531 1 96.81 275 ALA A CA 1
ATOM 2140 C C . ALA A 1 275 ? 9.102 20.141 20.922 1 96.81 275 ALA A C 1
ATOM 2142 O O . ALA A 1 275 ? 9.977 20.016 20.047 1 96.81 275 ALA A O 1
ATOM 2143 N N . CYS A 1 276 ? 9.406 20.219 22.188 1 96.75 276 CYS A N 1
ATOM 2144 C CA . CYS A 1 276 ? 10.781 20.266 22.656 1 96.75 276 CYS A CA 1
ATOM 2145 C C . CYS A 1 276 ? 11.5 18.953 22.359 1 96.75 276 CYS A C 1
ATOM 2147 O O . CYS A 1 276 ? 12.734 18.906 22.297 1 96.75 276 CYS A O 1
ATOM 2149 N N . ARG A 1 277 ? 10.758 17.922 22.109 1 95.88 277 ARG A N 1
ATOM 2150 C CA . ARG A 1 277 ? 11.344 16.594 21.891 1 95.88 277 ARG A CA 1
ATOM 2151 C C . ARG A 1 277 ? 11.547 16.328 20.406 1 95.88 277 ARG A C 1
ATOM 2153 O O . ARG A 1 277 ? 12.172 15.336 20.031 1 95.88 277 ARG A O 1
ATOM 2160 N N . ILE A 1 278 ? 10.992 17.188 19.594 1 96 278 ILE A N 1
ATOM 2161 C CA . ILE A 1 278 ? 11 17 18.156 1 96 278 ILE A CA 1
ATOM 2162 C C . ILE A 1 278 ? 11.805 18.109 17.484 1 96 278 ILE A C 1
ATOM 2164 O O . ILE A 1 278 ? 11.398 19.266 17.5 1 96 278 ILE A O 1
ATOM 2168 N N . PRO A 1 279 ? 12.852 17.781 16.828 1 96 279 PRO A N 1
ATOM 2169 C CA . PRO A 1 279 ? 13.781 18.797 16.359 1 96 279 PRO A CA 1
ATOM 2170 C C . PRO A 1 279 ? 13.102 19.875 15.508 1 96 279 PRO A C 1
ATOM 2172 O O . PRO A 1 279 ? 13.289 21.062 15.758 1 96 279 PRO A O 1
ATOM 2175 N N . VAL A 1 280 ? 12.305 19.484 14.539 1 96.25 280 VAL A N 1
ATOM 2176 C CA . VAL A 1 280 ? 11.656 20.453 13.648 1 96.25 280 VAL A CA 1
ATOM 2177 C C . VAL A 1 280 ? 10.688 21.312 14.445 1 96.25 280 VAL A C 1
ATOM 2179 O O . VAL A 1 280 ? 10.672 22.547 14.289 1 96.25 280 VAL A O 1
ATOM 2182 N N . ALA A 1 281 ? 9.914 20.703 15.312 1 97.31 281 ALA A N 1
ATOM 2183 C CA . ALA A 1 281 ? 8.961 21.438 16.141 1 97.31 281 ALA A CA 1
ATOM 2184 C C . ALA A 1 281 ? 9.68 22.344 17.141 1 97.31 281 ALA A C 1
ATOM 2186 O O . ALA A 1 281 ? 9.219 23.438 17.438 1 97.31 281 ALA A O 1
ATOM 2187 N N . ARG A 1 282 ? 10.734 21.828 17.656 1 97.81 282 ARG A N 1
ATOM 2188 C CA . ARG A 1 282 ? 11.531 22.594 18.609 1 97.81 282 ARG A CA 1
ATOM 2189 C C . ARG A 1 282 ? 12.039 23.891 17.984 1 97.81 282 ARG A C 1
ATOM 2191 O O . ARG A 1 282 ? 12.016 24.938 18.625 1 97.81 282 ARG A O 1
ATOM 2198 N N . GLU A 1 283 ? 12.492 23.75 16.797 1 96.94 283 GLU A N 1
ATOM 2199 C CA . GLU A 1 283 ? 12.984 24.938 16.094 1 96.94 283 GLU A CA 1
ATOM 2200 C C . GLU A 1 283 ? 11.867 25.953 15.867 1 96.94 283 GLU A C 1
ATOM 2202 O O . GLU A 1 283 ? 12.078 27.156 16 1 96.94 283 GLU A O 1
ATOM 2207 N N . ILE A 1 284 ? 10.742 25.516 15.523 1 97 284 ILE A N 1
ATOM 2208 C CA . ILE A 1 284 ? 9.594 26.391 15.328 1 97 284 ILE A CA 1
ATOM 2209 C C . ILE A 1 284 ? 9.242 27.078 16.641 1 97 284 ILE A C 1
ATOM 2211 O O . ILE A 1 284 ? 8.984 28.281 16.672 1 97 284 ILE A O 1
ATOM 2215 N N . LEU A 1 285 ? 9.203 26.312 17.703 1 97.75 285 LEU A N 1
ATOM 2216 C CA . LEU A 1 285 ? 8.922 26.844 19.031 1 97.75 285 LEU A CA 1
ATOM 2217 C C . LEU A 1 285 ? 9.961 27.891 19.422 1 97.75 285 LEU A C 1
ATOM 2219 O O . LEU A 1 285 ? 9.609 28.984 19.891 1 97.75 285 LEU A O 1
ATOM 2223 N N . LYS A 1 286 ? 11.219 27.578 19.25 1 97.25 286 LYS A N 1
ATOM 2224 C CA . LYS A 1 286 ? 12.297 28.516 19.562 1 97.25 286 LYS A CA 1
ATOM 2225 C C . LYS A 1 286 ? 12.117 29.828 18.828 1 97.25 286 LYS A C 1
ATOM 2227 O O . LYS A 1 286 ? 12.25 30.906 19.422 1 97.25 286 LYS A O 1
ATOM 2232 N N . GLN A 1 287 ? 11.789 29.719 17.594 1 95.69 287 GLN A N 1
ATOM 2233 C CA . GLN A 1 287 ? 11.586 30.922 16.766 1 95.69 287 GLN A CA 1
ATOM 2234 C C . GLN A 1 287 ? 10.391 31.719 17.281 1 95.69 287 GLN A C 1
ATOM 2236 O O . GLN A 1 287 ? 10.383 32.969 17.172 1 95.69 287 GLN A O 1
ATOM 2241 N N . SER A 1 288 ? 9.406 31.062 17.766 1 95.44 288 SER A N 1
ATOM 2242 C CA . SER A 1 288 ? 8.18 31.719 18.234 1 95.44 288 SER A CA 1
ATOM 2243 C C . SER A 1 288 ? 8.414 32.438 19.562 1 95.44 288 SER A C 1
ATOM 2245 O O . SER A 1 288 ? 7.691 33.375 19.891 1 95.44 288 SER A O 1
ATOM 2247 N N . VAL A 1 289 ? 9.367 32 20.266 1 95.94 289 VAL A N 1
ATOM 2248 C CA . VAL A 1 289 ? 9.555 32.531 21.625 1 95.94 289 VAL A CA 1
ATOM 2249 C C . VAL A 1 289 ? 10.719 33.5 21.656 1 95.94 289 VAL A C 1
ATOM 2251 O O . VAL A 1 289 ? 10.734 34.438 22.469 1 95.94 289 VAL A O 1
ATOM 2254 N N . THR A 1 290 ? 11.672 33.25 20.734 1 93.31 290 THR A N 1
ATOM 2255 C CA . THR A 1 290 ? 12.836 34.125 20.688 1 93.31 290 THR A CA 1
ATOM 2256 C C . THR A 1 290 ? 12.43 35.562 20.391 1 93.31 290 THR A C 1
ATOM 2258 O O . THR A 1 290 ? 11.617 35.812 19.484 1 93.31 290 THR A O 1
ATOM 2261 N N . ASN A 1 291 ? 12.945 36.531 21.156 1 90.12 291 ASN A N 1
ATOM 2262 C CA . ASN A 1 291 ? 12.734 37.969 21.031 1 90.12 291 ASN A CA 1
ATOM 2263 C C . ASN A 1 291 ? 11.297 38.344 21.344 1 90.12 291 ASN A C 1
ATOM 2265 O O . ASN A 1 291 ? 10.797 39.344 20.859 1 90.12 291 ASN A O 1
ATOM 2269 N N . ASP A 1 292 ? 10.555 37.469 21.938 1 93 292 ASP A N 1
ATOM 2270 C CA . ASP A 1 292 ? 9.227 37.719 22.469 1 93 292 ASP A CA 1
ATOM 2271 C C . ASP A 1 292 ? 9.18 37.5 23.984 1 93 292 ASP A C 1
ATOM 2273 O O . ASP A 1 292 ? 8.922 36.375 24.438 1 93 292 ASP A O 1
ATOM 2277 N N . LEU A 1 293 ? 9.344 38.562 24.688 1 91.31 293 LEU A N 1
ATOM 2278 C CA . LEU A 1 293 ? 9.508 38.5 26.141 1 91.31 293 LEU A CA 1
ATOM 2279 C C . LEU A 1 293 ? 8.234 37.969 26.797 1 91.31 293 LEU A C 1
ATOM 2281 O O . LEU A 1 293 ? 8.305 37.25 27.797 1 91.31 293 LEU A O 1
ATOM 2285 N N . GLN A 1 294 ? 7.129 38.406 26.281 1 93.62 294 GLN A N 1
ATOM 2286 C CA . GLN A 1 294 ? 5.863 37.969 26.875 1 93.62 294 GLN A CA 1
ATOM 2287 C C . GLN A 1 294 ? 5.719 36.469 26.781 1 93.62 294 GLN A C 1
ATOM 2289 O O . GLN A 1 294 ? 5.34 35.812 27.766 1 93.62 294 GLN A O 1
ATOM 2294 N N . ARG A 1 295 ? 6.008 35.875 25.641 1 95.94 295 ARG A N 1
ATOM 2295 C CA . ARG A 1 295 ? 5.926 34.406 25.453 1 95.94 295 ARG A CA 1
ATOM 2296 C C . ARG A 1 295 ? 6.977 33.688 26.297 1 95.94 295 ARG A C 1
ATOM 2298 O O . ARG A 1 295 ? 6.699 32.656 26.875 1 95.94 295 ARG A O 1
ATOM 2305 N N . TYR A 1 296 ? 8.172 34.312 26.297 1 95.5 296 TYR A N 1
ATOM 2306 C CA . TYR A 1 296 ? 9.25 33.75 27.094 1 95.5 296 TYR A CA 1
ATOM 2307 C C . TYR A 1 296 ? 8.844 33.656 28.562 1 95.5 296 TYR A C 1
ATOM 2309 O O . TYR A 1 296 ? 9 32.594 29.188 1 95.5 296 TYR A O 1
ATOM 2317 N N . GLU A 1 297 ? 8.266 34.719 29.094 1 94.69 297 GLU A N 1
ATOM 2318 C CA . GLU A 1 297 ? 7.875 34.75 30.5 1 94.69 297 GLU A CA 1
ATOM 2319 C C . GLU A 1 297 ? 6.723 33.812 30.781 1 94.69 297 GLU A C 1
ATOM 2321 O O . GLU A 1 297 ? 6.652 33.219 31.875 1 94.69 297 GLU A O 1
ATOM 2326 N N . LEU A 1 298 ? 5.867 33.719 29.844 1 95.75 298 LEU A N 1
ATOM 2327 C CA . LEU A 1 298 ? 4.746 32.812 30 1 95.75 298 LEU A CA 1
ATOM 2328 C C . LEU A 1 298 ? 5.238 31.359 30.172 1 95.75 298 LEU A C 1
ATOM 2330 O O . LEU A 1 298 ? 4.777 30.641 31.047 1 95.75 298 LEU A O 1
ATOM 2334 N N . LEU A 1 299 ? 6.141 30.938 29.297 1 96.44 299 LEU A N 1
ATOM 2335 C CA . LEU A 1 299 ? 6.664 29.562 29.359 1 96.44 299 LEU A CA 1
ATOM 2336 C C . LEU A 1 299 ? 7.512 29.375 30.609 1 96.44 299 LEU A C 1
ATOM 2338 O O . LEU A 1 299 ? 7.457 28.312 31.25 1 96.44 299 LEU A O 1
ATOM 2342 N N . LYS A 1 300 ? 8.281 30.375 30.938 1 95.06 300 LYS A N 1
ATOM 2343 C CA . LYS A 1 300 ? 9.133 30.328 32.125 1 95.06 300 LYS A CA 1
ATOM 2344 C C . LYS A 1 300 ? 8.305 30.172 33.375 1 95.06 300 LYS A C 1
ATOM 2346 O O . LYS A 1 300 ? 8.734 29.531 34.344 1 95.06 300 LYS A O 1
ATOM 2351 N N . GLY A 1 301 ? 7.141 30.719 33.344 1 93.94 301 GLY A N 1
ATOM 2352 C CA . GLY A 1 301 ? 6.277 30.703 34.5 1 93.94 301 GLY A CA 1
ATOM 2353 C C . GLY A 1 301 ? 5.484 29.406 34.625 1 93.94 301 GLY A C 1
ATOM 2354 O O . GLY A 1 301 ? 4.801 29.203 35.656 1 93.94 301 GLY A O 1
ATOM 2355 N N . MET A 1 302 ? 5.586 28.547 33.688 1 92.5 302 MET A N 1
ATOM 2356 C CA . MET A 1 302 ? 4.828 27.297 33.75 1 92.5 302 MET A CA 1
ATOM 2357 C C . MET A 1 302 ? 5.375 26.359 34.812 1 92.5 302 MET A C 1
ATOM 2359 O O . MET A 1 302 ? 6.586 26.312 35.031 1 92.5 302 MET A O 1
ATOM 2363 N N . THR A 1 303 ? 4.457 25.609 35.438 1 89.62 303 THR A N 1
ATOM 2364 C CA . THR A 1 303 ? 4.859 24.641 36.438 1 89.62 303 THR A CA 1
ATOM 2365 C C . THR A 1 303 ? 5.258 23.312 35.781 1 89.62 303 THR A C 1
ATOM 2367 O O . THR A 1 303 ? 4.844 23.031 34.656 1 89.62 303 THR A O 1
ATOM 2370 N N . ASP A 1 304 ? 6.121 22.5 36.469 1 91.94 304 ASP A N 1
ATOM 2371 C CA . ASP A 1 304 ? 6.504 21.141 36.062 1 91.94 304 ASP A CA 1
ATOM 2372 C C . ASP A 1 304 ? 7.098 21.141 34.656 1 91.94 304 ASP A C 1
ATOM 2374 O O . ASP A 1 304 ? 6.723 20.312 33.812 1 91.94 304 ASP A O 1
ATOM 2378 N N . ARG A 1 305 ? 7.926 22.078 34.406 1 92 305 ARG A N 1
ATOM 2379 C CA . ARG A 1 305 ? 8.617 22.141 33.125 1 92 305 ARG A CA 1
ATOM 2380 C C . ARG A 1 305 ? 9.617 21 33 1 92 305 ARG A C 1
ATOM 2382 O O . ARG A 1 305 ? 10.32 20.656 33.938 1 92 305 ARG A O 1
ATOM 2389 N N . SER A 1 306 ? 9.688 20.484 31.828 1 95.19 306 SER A N 1
ATOM 2390 C CA . SER A 1 306 ? 10.695 19.469 31.547 1 95.19 306 SER A CA 1
ATOM 2391 C C . SER A 1 306 ? 12.086 20.094 31.422 1 95.19 306 SER A C 1
ATOM 2393 O O . SER A 1 306 ? 12.211 21.297 31.234 1 95.19 306 SER A O 1
ATOM 2395 N N . SER A 1 307 ? 13.117 19.219 31.516 1 96.81 307 SER A N 1
ATOM 2396 C CA . SER A 1 307 ? 14.484 19.672 31.312 1 96.81 307 SER A CA 1
ATOM 2397 C C . SER A 1 307 ? 14.695 20.188 29.891 1 96.81 307 SER A C 1
ATOM 2399 O O . SER A 1 307 ? 15.469 21.125 29.672 1 96.81 307 SER A O 1
ATOM 2401 N N . LEU A 1 308 ? 13.953 19.656 29.047 1 97 308 LEU A N 1
ATOM 2402 C CA . LEU A 1 308 ? 14.086 20.047 27.656 1 97 308 LEU A CA 1
ATOM 2403 C C . LEU A 1 308 ? 13.547 21.453 27.438 1 97 308 LEU A C 1
ATOM 2405 O O . LEU A 1 308 ? 14.117 22.234 26.672 1 97 308 LEU A O 1
ATOM 2409 N N . LEU A 1 309 ? 12.438 21.688 28.031 1 97.06 309 LEU A N 1
ATOM 2410 C CA . LEU A 1 309 ? 11.883 23.031 27.938 1 97.06 309 LEU A CA 1
ATOM 2411 C C . LEU A 1 309 ? 12.805 24.047 28.578 1 97.06 309 LEU A C 1
ATOM 2413 O O . LEU A 1 309 ? 13.016 25.141 28.047 1 97.06 309 LEU A O 1
ATOM 2417 N N . ASP A 1 310 ? 13.375 23.719 29.719 1 97 310 ASP A N 1
ATOM 2418 C CA . ASP A 1 310 ? 14.32 24.609 30.391 1 97 310 ASP A CA 1
ATOM 2419 C C . ASP A 1 310 ? 15.523 24.906 29.5 1 97 310 ASP A C 1
ATOM 2421 O O . ASP A 1 310 ? 15.992 26.047 29.453 1 97 310 ASP A O 1
ATOM 2425 N N . GLU A 1 311 ? 15.961 23.906 28.875 1 97.31 311 GLU A N 1
ATOM 2426 C CA . GLU A 1 311 ? 17.094 24.078 27.953 1 97.31 311 GLU A CA 1
ATOM 2427 C C . GLU A 1 311 ? 16.734 25.047 26.828 1 97.31 311 GLU A C 1
ATOM 2429 O O . GLU A 1 311 ? 17.547 25.891 26.453 1 97.31 311 GLU A O 1
ATOM 2434 N N . LEU A 1 312 ? 15.562 24.875 26.266 1 97.12 312 LEU A N 1
ATOM 2435 C CA . LEU A 1 312 ? 15.125 25.75 25.188 1 97.12 312 LEU A CA 1
ATOM 2436 C C . LEU A 1 312 ? 15.031 27.188 25.656 1 97.12 312 LEU A C 1
ATOM 2438 O O . LEU A 1 312 ? 15.469 28.109 24.953 1 97.12 312 LEU A O 1
ATOM 2442 N N . LEU A 1 313 ? 14.508 27.406 26.828 1 96.44 313 LEU A N 1
ATOM 2443 C CA . LEU A 1 313 ? 14.352 28.75 27.391 1 96.44 313 LEU A CA 1
ATOM 2444 C C . LEU A 1 313 ? 15.711 29.406 27.625 1 96.44 313 LEU A C 1
ATOM 2446 O O . LEU A 1 313 ? 15.883 30.594 27.375 1 96.44 313 LEU A O 1
ATOM 2450 N N . ASN A 1 314 ? 16.641 28.578 28.062 1 96 314 ASN A N 1
ATOM 2451 C CA . ASN A 1 314 ? 18 29.094 28.25 1 96 314 ASN A CA 1
ATOM 2452 C C . ASN A 1 314 ? 18.594 29.531 26.922 1 96 314 ASN A C 1
ATOM 2454 O O . ASN A 1 314 ? 19.266 30.578 26.859 1 96 314 ASN A O 1
ATOM 2458 N N . GLU A 1 315 ? 18.375 28.781 25.938 1 95.62 315 GLU A N 1
ATOM 2459 C CA . GLU A 1 315 ? 18.875 29.125 24.609 1 95.62 315 GLU A CA 1
ATOM 2460 C C . GLU A 1 315 ? 18.234 30.422 24.109 1 95.62 315 GLU A C 1
ATOM 2462 O O . GLU A 1 315 ? 18.922 31.25 23.516 1 95.62 315 GLU A O 1
ATOM 2467 N N . CYS A 1 316 ? 16.984 30.547 24.328 1 94.12 316 CYS A N 1
ATOM 2468 C CA . CYS A 1 316 ? 16.266 31.75 23.922 1 94.12 316 CYS A CA 1
ATOM 2469 C C . CYS A 1 316 ? 16.797 32.969 24.656 1 94.12 316 CYS A C 1
ATOM 2471 O O . CYS A 1 316 ? 16.938 34.062 24.062 1 94.12 316 CYS A O 1
ATOM 2473 N N . GLU A 1 317 ? 17.047 32.781 25.906 1 91.75 317 GLU A N 1
ATOM 2474 C CA . GLU A 1 317 ? 17.578 33.875 26.719 1 91.75 317 GLU A CA 1
ATOM 2475 C C . GLU A 1 317 ? 18.953 34.344 26.219 1 91.75 317 GLU A C 1
ATOM 2477 O O . GLU A 1 317 ? 19.219 35.531 26.156 1 91.75 317 GLU A O 1
ATOM 2482 N N . GLU A 1 318 ? 19.766 33.406 25.859 1 91.5 318 GLU A N 1
ATOM 2483 C CA . GLU A 1 318 ? 21.094 33.688 25.328 1 91.5 318 GLU A CA 1
ATOM 2484 C C . GLU A 1 318 ? 20.984 34.469 24 1 91.5 318 GLU A C 1
ATOM 2486 O O . GLU A 1 318 ? 21.734 35.406 23.766 1 91.5 318 GLU A O 1
ATOM 2491 N N . GLU A 1 319 ? 20.109 34.094 23.188 1 89.12 319 GLU A N 1
ATOM 2492 C CA . GLU A 1 319 ? 19.922 34.719 21.891 1 89.12 319 GLU A CA 1
ATOM 2493 C C . GLU A 1 319 ? 19.375 36.125 22.047 1 89.12 319 GLU A C 1
ATOM 2495 O O . GLU A 1 319 ? 19.734 37.031 21.281 1 89.12 319 GLU A O 1
ATOM 2500 N N . ASN A 1 320 ? 18.5 36.281 22.984 1 85.19 320 ASN A N 1
ATOM 2501 C CA . ASN A 1 320 ? 17.953 37.594 23.266 1 85.19 320 ASN A CA 1
ATOM 2502 C C . ASN A 1 320 ? 19.016 38.562 23.781 1 85.19 320 ASN A C 1
ATOM 2504 O O . ASN A 1 320 ? 19 39.75 23.469 1 85.19 320 ASN A O 1
ATOM 2508 N N . ARG A 1 321 ? 19.906 38.062 24.562 1 82.69 321 ARG A N 1
ATOM 2509 C CA . ARG A 1 321 ? 20.984 38.875 25.125 1 82.69 321 ARG A CA 1
ATOM 2510 C C . ARG A 1 321 ? 21.953 39.312 24.031 1 82.69 321 ARG A C 1
ATOM 2512 O O . ARG A 1 321 ? 22.438 40.438 24.031 1 82.69 321 ARG A O 1
ATOM 2519 N N . MET A 1 322 ? 22.234 38.5 23.141 1 79.81 322 MET A N 1
ATOM 2520 C CA . MET A 1 322 ? 23.156 38.781 22.062 1 79.81 322 MET A CA 1
ATOM 2521 C C . MET A 1 322 ? 22.594 39.844 21.125 1 79.81 322 MET A C 1
ATOM 2523 O O . MET A 1 322 ? 23.359 40.625 20.547 1 79.81 322 MET A O 1
ATOM 2527 N N . GLU A 1 323 ? 21.312 39.938 20.953 1 73.44 323 GLU A N 1
ATOM 2528 C CA . GLU A 1 323 ? 20.703 40.906 20.078 1 73.44 323 GLU A CA 1
ATOM 2529 C C . GLU A 1 323 ? 20.672 42.281 20.734 1 73.44 323 GLU A C 1
ATOM 2531 O O . GLU A 1 323 ? 20.703 43.312 20.047 1 73.44 323 GLU A O 1
ATOM 2536 N N . LEU A 1 324 ? 20.578 42.312 22 1 68.62 324 LEU A N 1
ATOM 2537 C CA . LEU A 1 324 ? 20.594 43.594 22.734 1 68.62 324 LEU A CA 1
ATOM 2538 C C . LEU A 1 324 ? 22.016 44.156 22.812 1 68.62 324 LEU A C 1
ATOM 2540 O O . LEU A 1 324 ? 22.203 45.375 22.828 1 68.62 324 LEU A O 1
ATOM 2544 N N . ASP A 1 325 ? 23.031 43.375 22.719 1 59.5 325 ASP A N 1
ATOM 2545 C CA . ASP A 1 325 ? 24.406 43.875 22.719 1 59.5 325 ASP A CA 1
ATOM 2546 C C . ASP A 1 325 ? 24.844 44.281 21.312 1 59.5 325 ASP A C 1
ATOM 2548 O O . ASP A 1 325 ? 25.578 45.25 21.141 1 59.5 325 ASP A O 1
ATOM 2552 N N . MET B 1 1 ? -21.078 27.719 -49.75 1 21.45 1 MET B N 1
ATOM 2553 C CA . MET B 1 1 ? -21.375 26.609 -48.875 1 21.45 1 MET B CA 1
ATOM 2554 C C . MET B 1 1 ? -20.094 26.062 -48.25 1 21.45 1 MET B C 1
ATOM 2556 O O . MET B 1 1 ? -19.344 25.312 -48.875 1 21.45 1 MET B O 1
ATOM 2560 N N . LYS B 1 2 ? -19.406 26.766 -47.438 1 22.8 2 LYS B N 1
ATOM 2561 C CA . LYS B 1 2 ? -18.078 26.453 -46.969 1 22.8 2 LYS B CA 1
ATOM 2562 C C . LYS B 1 2 ? -18.078 25.188 -46.094 1 22.8 2 LYS B C 1
ATOM 2564 O O . LYS B 1 2 ? -18.922 25.031 -45.219 1 22.8 2 LYS B O 1
ATOM 2569 N N . ALA B 1 3 ? -17.531 24.109 -46.625 1 21.64 3 ALA B N 1
ATOM 2570 C CA . ALA B 1 3 ? -17.484 22.797 -46 1 21.64 3 ALA B CA 1
ATOM 2571 C C . ALA B 1 3 ? -16.984 22.906 -44.562 1 21.64 3 ALA B C 1
ATOM 2573 O O . ALA B 1 3 ? -15.914 23.469 -44.312 1 21.64 3 ALA B O 1
ATOM 2574 N N . ARG B 1 4 ? -17.828 22.953 -43.625 1 23.45 4 ARG B N 1
ATOM 2575 C CA . ARG B 1 4 ? -17.594 22.938 -42.188 1 23.45 4 ARG B CA 1
ATOM 2576 C C . ARG B 1 4 ? -16.609 21.844 -41.812 1 23.45 4 ARG B C 1
ATOM 2578 O O . ARG B 1 4 ? -16.828 20.656 -42.094 1 23.45 4 ARG B O 1
ATOM 2585 N N . ARG B 1 5 ? -15.336 22.094 -41.938 1 24 5 ARG B N 1
ATOM 2586 C CA . ARG B 1 5 ? -14.297 21.141 -41.625 1 24 5 ARG B CA 1
ATOM 2587 C C . ARG B 1 5 ? -14.633 20.391 -40.312 1 24 5 ARG B C 1
ATOM 2589 O O . ARG B 1 5 ? -14.805 21.016 -39.281 1 24 5 ARG B O 1
ATOM 2596 N N . LYS B 1 6 ? -15.375 19.359 -40.375 1 27.92 6 LYS B N 1
ATOM 2597 C CA . LYS B 1 6 ? -15.727 18.406 -39.344 1 27.92 6 LYS B CA 1
ATOM 2598 C C . LYS B 1 6 ? -14.539 18.156 -38.406 1 27.92 6 LYS B C 1
ATOM 2600 O O . LYS B 1 6 ? -13.508 17.641 -38.844 1 27.92 6 LYS B O 1
ATOM 2605 N N . GLU B 1 7 ? -14.148 19.062 -37.594 1 29.69 7 GLU B N 1
ATOM 2606 C CA . GLU B 1 7 ? -13.148 18.953 -36.531 1 29.69 7 GLU B CA 1
ATOM 2607 C C . GLU B 1 7 ? -13.281 17.625 -35.781 1 29.69 7 GLU B C 1
ATOM 2609 O O . GLU B 1 7 ? -14.328 17.328 -35.219 1 29.69 7 GLU B O 1
ATOM 2614 N N . THR B 1 8 ? -12.891 16.484 -36.375 1 30 8 THR B N 1
ATOM 2615 C CA . THR B 1 8 ? -12.883 15.086 -35.969 1 30 8 THR B CA 1
ATOM 2616 C C . THR B 1 8 ? -12.57 14.953 -34.5 1 30 8 THR B C 1
ATOM 2618 O O . THR B 1 8 ? -11.531 15.422 -34.031 1 30 8 THR B O 1
ATOM 2621 N N . THR B 1 9 ? -13.422 15.133 -33.594 1 34.53 9 THR B N 1
ATOM 2622 C CA . THR B 1 9 ? -13.547 14.891 -32.156 1 34.53 9 THR B CA 1
ATOM 2623 C C . THR B 1 9 ? -12.781 13.625 -31.766 1 34.53 9 THR B C 1
ATOM 2625 O O . THR B 1 9 ? -13.273 12.508 -31.953 1 34.53 9 THR B O 1
ATOM 2628 N N . GLY B 1 10 ? -11.57 13.375 -32.125 1 33.34 10 GLY B N 1
ATOM 2629 C CA . GLY B 1 10 ? -10.648 12.25 -32.094 1 33.34 10 GLY B CA 1
ATOM 2630 C C . GLY B 1 10 ? -10.602 11.562 -30.734 1 33.34 10 GLY B C 1
ATOM 2631 O O . GLY B 1 10 ? -10.828 12.195 -29.703 1 33.34 10 GLY B O 1
ATOM 2632 N N . SER B 1 11 ? -11.055 10.25 -30.703 1 36.44 11 SER B N 1
ATOM 2633 C CA . SER B 1 11 ? -10.984 9.273 -29.625 1 36.44 11 SER B CA 1
ATOM 2634 C C . SER B 1 11 ? -9.742 9.5 -28.766 1 36.44 11 SER B C 1
ATOM 2636 O O . SER B 1 11 ? -8.672 9.836 -29.281 1 36.44 11 SER B O 1
ATOM 2638 N N . PRO B 1 12 ? -9.922 9.961 -27.578 1 44.75 12 PRO B N 1
ATOM 2639 C CA . PRO B 1 12 ? -8.695 10.086 -26.781 1 44.75 12 PRO B CA 1
ATOM 2640 C C . PRO B 1 12 ? -7.668 9.008 -27.109 1 44.75 12 PRO B C 1
ATOM 2642 O O . PRO B 1 12 ? -8.031 7.891 -27.484 1 44.75 12 PRO B O 1
ATOM 2645 N N . PRO B 1 13 ? -6.43 9.406 -27.344 1 49.09 13 PRO B N 1
ATOM 2646 C CA . PRO B 1 13 ? -5.406 8.398 -27.625 1 49.09 13 PRO B CA 1
ATOM 2647 C C . PRO B 1 13 ? -5.461 7.211 -26.672 1 49.09 13 PRO B C 1
ATOM 2649 O O . PRO B 1 13 ? -5.832 7.367 -25.516 1 49.09 13 PRO B O 1
ATOM 2652 N N . VAL B 1 14 ? -5.695 5.965 -27.156 1 49.25 14 VAL B N 1
ATOM 2653 C CA . VAL B 1 14 ? -5.715 4.672 -26.469 1 49.25 14 VAL B CA 1
ATOM 2654 C C . VAL B 1 14 ? -4.895 4.754 -25.188 1 49.25 14 VAL B C 1
ATOM 2656 O O . VAL B 1 14 ? -5.293 4.219 -24.141 1 49.25 14 VAL B O 1
ATOM 2659 N N . SER B 1 15 ? -3.906 5.66 -25.281 1 58.06 15 SER B N 1
ATOM 2660 C CA . SER B 1 15 ? -3.023 5.785 -24.125 1 58.06 15 SER B CA 1
ATOM 2661 C C . SER B 1 15 ? -3.734 6.469 -22.969 1 58.06 15 SER B C 1
ATOM 2663 O O . SER B 1 15 ? -3.559 6.074 -21.812 1 58.06 15 SER B O 1
ATOM 2665 N N . GLU B 1 16 ? -4.559 7.375 -23.328 1 60.41 16 GLU B N 1
ATOM 2666 C CA . GLU B 1 16 ? -5.27 8.109 -22.281 1 60.41 16 GLU B CA 1
ATOM 2667 C C . GLU B 1 16 ? -6.352 7.246 -21.641 1 60.41 16 GLU B C 1
ATOM 2669 O O . GLU B 1 16 ? -6.562 7.301 -20.438 1 60.41 16 GLU B O 1
ATOM 2674 N N . LEU B 1 17 ? -6.965 6.461 -22.453 1 53.53 17 LEU B N 1
ATOM 2675 C CA . LEU B 1 17 ? -7.984 5.551 -21.938 1 53.53 17 LEU B CA 1
ATOM 2676 C C . LEU B 1 17 ? -7.375 4.512 -21 1 53.53 17 LEU B C 1
ATOM 2678 O O . LEU B 1 17 ? -7.941 4.211 -19.953 1 53.53 17 LEU B O 1
ATOM 2682 N N . LEU B 1 18 ? -6.273 4.109 -21.375 1 62.38 18 LEU B N 1
ATOM 2683 C CA . LEU B 1 18 ? -5.594 3.096 -20.562 1 62.38 18 LEU B CA 1
ATOM 2684 C C . LEU B 1 18 ? -5.18 3.662 -19.219 1 62.38 18 LEU B C 1
ATOM 2686 O O . LEU B 1 18 ? -5.246 2.965 -18.203 1 62.38 18 LEU B O 1
ATOM 2690 N N . ARG B 1 19 ? -5.02 4.898 -19.359 1 66 19 ARG B N 1
ATOM 2691 C CA . ARG B 1 19 ? -4.566 5.527 -18.125 1 66 19 ARG B CA 1
ATOM 2692 C C . ARG B 1 19 ? -5.727 5.738 -17.156 1 66 19 ARG B C 1
ATOM 2694 O O . ARG B 1 19 ? -5.59 5.508 -15.953 1 66 19 ARG B O 1
ATOM 2701 N N . THR B 1 20 ? -6.785 6.121 -17.672 1 67.62 20 THR B N 1
ATOM 2702 C CA . THR B 1 20 ? -7.98 6.289 -16.844 1 67.62 20 THR B CA 1
ATOM 2703 C C . THR B 1 20 ? -8.43 4.949 -16.266 1 67.62 20 THR B C 1
ATOM 2705 O O . THR B 1 20 ? -8.781 4.867 -15.086 1 67.62 20 THR B O 1
ATOM 2708 N N . GLU B 1 21 ? -8.359 4.062 -17.078 1 72.06 21 GLU B N 1
ATOM 2709 C CA . GLU B 1 21 ? -8.75 2.729 -16.625 1 72.06 21 GLU B CA 1
ATOM 2710 C C . GLU B 1 21 ? -7.793 2.209 -15.562 1 72.06 21 GLU B C 1
ATOM 2712 O O . GLU B 1 21 ? -8.211 1.524 -14.625 1 72.06 21 GLU B O 1
ATOM 2717 N N . PHE B 1 22 ? -6.551 2.613 -15.734 1 77.81 22 PHE B N 1
ATOM 2718 C CA . PHE B 1 22 ? -5.559 2.195 -14.75 1 77.81 22 PHE B CA 1
ATOM 2719 C C . PHE B 1 22 ? -5.887 2.76 -13.375 1 77.81 22 PHE B C 1
ATOM 2721 O O . PHE B 1 22 ? -5.863 2.031 -12.375 1 77.81 22 PHE B O 1
ATOM 2728 N N . GLY B 1 23 ? -6.203 3.953 -13.352 1 75 23 GLY B N 1
ATOM 2729 C CA . GLY B 1 23 ? -6.547 4.586 -12.086 1 75 23 GLY B CA 1
ATOM 2730 C C . GLY B 1 23 ? -7.777 3.984 -11.438 1 75 23 GLY B C 1
ATOM 2731 O O . GLY B 1 23 ? -7.77 3.688 -10.242 1 75 23 GLY B O 1
ATOM 2732 N N . LYS B 1 24 ? -8.719 3.781 -12.18 1 78.12 24 LYS B N 1
ATOM 2733 C CA . LYS B 1 24 ? -9.969 3.219 -11.68 1 78.12 24 LYS B CA 1
ATOM 2734 C C . LYS B 1 24 ? -9.781 1.779 -11.211 1 78.12 24 LYS B C 1
ATOM 2736 O O . LYS B 1 24 ? -10.25 1.405 -10.133 1 78.12 24 LYS B O 1
ATOM 2741 N N . ASN B 1 25 ? -9.086 1.015 -12.008 1 82.56 25 ASN B N 1
ATOM 2742 C CA . ASN B 1 25 ? -8.922 -0.409 -11.727 1 82.56 25 ASN B CA 1
ATOM 2743 C C . ASN B 1 25 ? -8.023 -0.645 -10.523 1 82.56 25 ASN B C 1
ATOM 2745 O O . ASN B 1 25 ? -8.117 -1.683 -9.867 1 82.56 25 ASN B O 1
ATOM 2749 N N . THR B 1 26 ? -7.211 0.365 -10.227 1 86.75 26 THR B N 1
ATOM 2750 C CA . THR B 1 26 ? -6.262 0.137 -9.141 1 86.75 26 THR B CA 1
ATOM 2751 C C . THR B 1 26 ? -6.711 0.852 -7.867 1 86.75 26 THR B C 1
ATOM 2753 O O . THR B 1 26 ? -6.023 0.804 -6.844 1 86.75 26 THR B O 1
ATOM 2756 N N . ASP B 1 27 ? -7.895 1.434 -7.902 1 86.31 27 ASP B N 1
ATOM 2757 C CA . ASP B 1 27 ? -8.414 2.207 -6.777 1 86.31 27 ASP B CA 1
ATOM 2758 C C . ASP B 1 27 ? -8.594 1.326 -5.543 1 86.31 27 ASP B C 1
ATOM 2760 O O . ASP B 1 27 ? -8.289 1.746 -4.422 1 86.31 27 ASP B O 1
ATOM 2764 N N . SER B 1 28 ? -9.047 0.146 -5.77 1 88.31 28 SER B N 1
ATOM 2765 C CA . SER B 1 28 ? -9.32 -0.752 -4.652 1 88.31 28 SER B CA 1
ATOM 2766 C C . SER B 1 28 ? -8.047 -1.109 -3.898 1 88.31 28 SER B C 1
ATOM 2768 O O . SER B 1 28 ? -8.094 -1.471 -2.721 1 88.31 28 SER B O 1
ATOM 2770 N N . PHE B 1 29 ? -6.949 -0.984 -4.535 1 91.5 29 PHE B N 1
ATOM 2771 C CA . PHE B 1 29 ? -5.684 -1.382 -3.928 1 91.5 29 PHE B CA 1
ATOM 2772 C C . PHE B 1 29 ? -5.098 -0.241 -3.105 1 91.5 29 PHE B C 1
ATOM 2774 O O . PHE B 1 29 ? -4.016 -0.379 -2.525 1 91.5 29 PHE B O 1
ATOM 2781 N N . THR B 1 30 ? -5.883 0.823 -2.982 1 89.56 30 THR B N 1
ATOM 2782 C CA . THR B 1 30 ? -5.426 1.942 -2.166 1 89.56 30 THR B CA 1
ATOM 2783 C C . THR B 1 30 ? -6.078 1.907 -0.787 1 89.56 30 THR B C 1
ATOM 2785 O O . THR B 1 30 ? -5.664 2.635 0.118 1 89.56 30 THR B O 1
ATOM 2788 N N . LEU B 1 31 ? -7.059 1.101 -0.597 1 92.06 31 LEU B N 1
ATOM 2789 C CA . LEU B 1 31 ? -7.699 0.952 0.704 1 92.06 31 LEU B CA 1
ATOM 2790 C C . LEU B 1 31 ? -6.715 0.43 1.742 1 92.06 31 LEU B C 1
ATOM 2792 O O . LEU B 1 31 ? -5.973 -0.519 1.478 1 92.06 31 LEU B O 1
ATOM 2796 N N . VAL B 1 32 ? -6.711 1.034 2.928 1 94.25 32 VAL B N 1
ATOM 2797 C CA . VAL B 1 32 ? -5.805 0.629 3.998 1 94.25 32 VAL B CA 1
ATOM 2798 C C . VAL B 1 32 ? -6.039 -0.839 4.344 1 94.25 32 VAL B C 1
ATOM 2800 O O . VAL B 1 32 ? -5.086 -1.597 4.539 1 94.25 32 VAL B O 1
ATOM 2803 N N . SER B 1 33 ? -7.316 -1.253 4.414 1 93.94 33 SER B N 1
ATOM 2804 C CA . SER B 1 33 ? -7.645 -2.639 4.727 1 93.94 33 SER B CA 1
ATOM 2805 C C . SER B 1 33 ? -7.074 -3.592 3.682 1 93.94 33 SER B C 1
ATOM 2807 O O . SER B 1 33 ? -6.586 -4.672 4.02 1 93.94 33 SER B O 1
ATOM 2809 N N . THR B 1 34 ? -7.152 -3.227 2.43 1 94.25 34 THR B N 1
ATOM 2810 C CA . THR B 1 34 ? -6.641 -4.047 1.336 1 94.25 34 THR B CA 1
ATOM 2811 C C . THR B 1 34 ? -5.117 -4.148 1.403 1 94.25 34 THR B C 1
ATOM 2813 O O . THR B 1 34 ? -4.562 -5.246 1.306 1 94.25 34 THR B O 1
ATOM 2816 N N . VAL B 1 35 ? -4.492 -3.066 1.609 1 93.62 35 VAL B N 1
ATOM 2817 C CA . VAL B 1 35 ? -3.033 -3.047 1.657 1 93.62 35 VAL B CA 1
ATOM 2818 C C . VAL B 1 35 ? -2.545 -3.857 2.854 1 93.62 35 VAL B C 1
ATOM 2820 O O . VAL B 1 35 ? -1.524 -4.547 2.771 1 93.62 35 VAL B O 1
ATOM 2823 N N . ARG B 1 36 ? -3.232 -3.76 3.938 1 94.31 36 ARG B N 1
ATOM 2824 C CA . ARG B 1 36 ? -2.896 -4.559 5.113 1 94.31 36 ARG B CA 1
ATOM 2825 C C . ARG B 1 36 ? -2.922 -6.047 4.789 1 94.31 36 ARG B C 1
ATOM 2827 O O . ARG B 1 36 ? -1.981 -6.773 5.113 1 94.31 36 ARG B O 1
ATOM 2834 N N . THR B 1 37 ? -3.936 -6.473 4.176 1 95.75 37 THR B N 1
ATOM 2835 C CA . THR B 1 37 ? -4.082 -7.879 3.824 1 95.75 37 THR B CA 1
ATOM 2836 C C . THR B 1 37 ? -3.008 -8.297 2.824 1 95.75 37 THR B C 1
ATOM 2838 O O . THR B 1 37 ? -2.426 -9.383 2.947 1 95.75 37 THR B O 1
ATOM 2841 N N . LEU B 1 38 ? -2.707 -7.434 1.866 1 96.25 38 LEU B N 1
ATOM 2842 C CA . LEU B 1 38 ? -1.696 -7.75 0.863 1 96.25 38 LEU B CA 1
ATOM 2843 C C . LEU B 1 38 ? -0.318 -7.879 1.503 1 96.25 38 LEU B C 1
ATOM 2845 O O . LEU B 1 38 ? 0.481 -8.727 1.102 1 96.25 38 LEU B O 1
ATOM 2849 N N . THR B 1 39 ? -0.036 -7.07 2.443 1 95.44 39 THR B N 1
ATOM 2850 C CA . THR B 1 39 ? 1.235 -7.164 3.154 1 95.44 39 THR B CA 1
ATOM 2851 C C . THR B 1 39 ? 1.335 -8.484 3.91 1 95.44 39 THR B C 1
ATOM 2853 O O . THR B 1 39 ? 2.404 -9.094 3.967 1 95.44 39 THR B O 1
ATOM 2856 N N . GLU B 1 40 ? 0.281 -8.906 4.453 1 95.94 40 GLU B N 1
ATOM 2857 C CA . GLU B 1 40 ? 0.259 -10.203 5.121 1 95.94 40 GLU B CA 1
ATOM 2858 C C . GLU B 1 40 ? 0.505 -11.336 4.129 1 95.94 40 GLU B C 1
ATOM 2860 O O . GLU B 1 40 ? 1.295 -12.242 4.398 1 95.94 40 GLU B O 1
ATOM 2865 N N . LEU B 1 41 ? -0.132 -11.266 3.02 1 97.38 41 LEU B N 1
ATOM 2866 C CA . LEU B 1 41 ? 0.012 -12.305 2.006 1 97.38 41 LEU B CA 1
ATOM 2867 C C . LEU B 1 41 ? 1.418 -12.297 1.414 1 97.38 41 LEU B C 1
ATOM 2869 O O . LEU B 1 41 ? 1.904 -13.328 0.943 1 97.38 41 LEU B O 1
ATOM 2873 N N . SER B 1 42 ? 2.064 -11.102 1.454 1 96.69 42 SER B N 1
ATOM 2874 C CA . SER B 1 42 ? 3.41 -10.977 0.906 1 96.69 42 SER B CA 1
ATOM 2875 C C . SER B 1 42 ? 4.41 -11.805 1.7 1 96.69 42 SER B C 1
ATOM 2877 O O . SER B 1 42 ? 5.52 -12.07 1.228 1 96.69 42 SER B O 1
ATOM 2879 N N . GLU B 1 43 ? 4.066 -12.266 2.895 1 95.75 43 GLU B N 1
ATOM 2880 C CA . GLU B 1 43 ? 4.945 -13.094 3.711 1 95.75 43 GLU B CA 1
ATOM 2881 C C . GLU B 1 43 ? 5.223 -14.438 3.033 1 95.75 43 GLU B C 1
ATOM 2883 O O . GLU B 1 43 ? 6.227 -15.086 3.328 1 95.75 43 GLU B O 1
ATOM 2888 N N . SER B 1 44 ? 4.348 -14.805 2.135 1 97.5 44 SER B N 1
ATOM 2889 C CA . SER B 1 44 ? 4.484 -16.094 1.454 1 97.5 44 SER B CA 1
ATOM 2890 C C . SER B 1 44 ? 5.301 -15.953 0.173 1 97.5 44 SER B C 1
ATOM 2892 O O . SER B 1 44 ? 5.492 -16.922 -0.555 1 97.5 44 SER B O 1
ATOM 2894 N N . VAL B 1 45 ? 5.746 -14.711 -0.109 1 97.19 45 VAL B N 1
ATOM 2895 C CA . VAL B 1 45 ? 6.512 -14.422 -1.317 1 97.19 45 VAL B CA 1
ATOM 2896 C C . VAL B 1 45 ? 8 -14.367 -0.986 1 97.19 45 VAL B C 1
ATOM 2898 O O . VAL B 1 45 ? 8.391 -13.797 0.035 1 97.19 45 VAL B O 1
ATOM 2901 N N . CYS B 1 46 ? 8.789 -14.969 -1.824 1 95.38 46 CYS B N 1
ATOM 2902 C CA . CYS B 1 46 ? 10.211 -15.047 -1.483 1 95.38 46 CYS B CA 1
ATOM 2903 C C . CYS B 1 46 ? 11.078 -14.656 -2.67 1 95.38 46 CYS B C 1
ATOM 2905 O O . CYS B 1 46 ? 10.648 -14.766 -3.82 1 95.38 46 CYS B O 1
ATOM 2907 N N . PHE B 1 47 ? 12.266 -14.18 -2.367 1 94.62 47 PHE B N 1
ATOM 2908 C CA . PHE B 1 47 ? 13.328 -13.906 -3.328 1 94.62 47 PHE B CA 1
ATOM 2909 C C . PHE B 1 47 ? 14.109 -15.18 -3.652 1 94.62 47 PHE B C 1
ATOM 2911 O O . PHE B 1 47 ? 14.648 -15.828 -2.754 1 94.62 47 PHE B O 1
ATOM 2918 N N . ILE B 1 48 ? 14.094 -15.516 -4.883 1 94 48 ILE B N 1
ATOM 2919 C CA . ILE B 1 48 ? 14.805 -16.719 -5.312 1 94 48 ILE B CA 1
ATOM 2920 C C . ILE B 1 48 ? 16.156 -16.328 -5.906 1 94 48 ILE B C 1
ATOM 2922 O O . ILE B 1 48 ? 16.234 -15.469 -6.781 1 94 48 ILE B O 1
ATOM 2926 N N . LYS B 1 49 ? 17.109 -16.953 -5.438 1 91.38 49 LYS B N 1
ATOM 2927 C CA . LYS B 1 49 ? 18.453 -16.828 -6.012 1 91.38 49 LYS B CA 1
ATOM 2928 C C . LYS B 1 49 ? 18.953 -18.172 -6.508 1 91.38 49 LYS B C 1
ATOM 2930 O O . LYS B 1 49 ? 19.047 -19.141 -5.738 1 91.38 49 LYS B O 1
ATOM 2935 N N . ALA B 1 50 ? 19.172 -18.25 -7.711 1 89.88 50 ALA B N 1
ATOM 2936 C CA . ALA B 1 50 ? 19.734 -19.438 -8.359 1 89.88 50 ALA B CA 1
ATOM 2937 C C . ALA B 1 50 ? 21 -19.094 -9.141 1 89.88 50 ALA B C 1
ATOM 2939 O O . ALA B 1 50 ? 20.938 -18.781 -10.328 1 89.88 50 ALA B O 1
ATOM 2940 N N . GLY B 1 51 ? 22.109 -19.234 -8.461 1 84.81 51 GLY B N 1
ATOM 2941 C CA . GLY B 1 51 ? 23.344 -18.766 -9.086 1 84.81 51 GLY B CA 1
ATOM 2942 C C . GLY B 1 51 ? 23.328 -17.266 -9.359 1 84.81 51 GLY B C 1
ATOM 2943 O O . GLY B 1 51 ? 23.172 -16.469 -8.445 1 84.81 51 GLY B O 1
ATOM 2944 N N . SER B 1 52 ? 23.406 -16.953 -10.609 1 84 52 SER B N 1
ATOM 2945 C CA . SER B 1 52 ? 23.422 -15.555 -11 1 84 52 SER B CA 1
ATOM 2946 C C . SER B 1 52 ? 22.031 -15.039 -11.328 1 84 52 SER B C 1
ATOM 2948 O O . SER B 1 52 ? 21.828 -13.844 -11.523 1 84 52 SER B O 1
ATOM 2950 N N . VAL B 1 53 ? 21.156 -15.977 -11.375 1 87.5 53 VAL B N 1
ATOM 2951 C CA . VAL B 1 53 ? 19.797 -15.594 -11.75 1 87.5 53 VAL B CA 1
ATOM 2952 C C . VAL B 1 53 ? 18.984 -15.289 -10.492 1 87.5 53 VAL B C 1
ATOM 2954 O O . VAL B 1 53 ? 19.109 -15.992 -9.484 1 87.5 53 VAL B O 1
ATOM 2957 N N . GLU B 1 54 ? 18.281 -14.25 -10.617 1 90.19 54 GLU B N 1
ATOM 2958 C CA . GLU B 1 54 ? 17.391 -13.828 -9.539 1 90.19 54 GLU B CA 1
ATOM 2959 C C . GLU B 1 54 ? 15.93 -13.797 -10 1 90.19 54 GLU B C 1
ATOM 2961 O O . GLU B 1 54 ? 15.656 -13.5 -11.172 1 90.19 54 GLU B O 1
ATOM 2966 N N . GLY B 1 55 ? 15.062 -14.172 -9.078 1 92.75 55 GLY B N 1
ATOM 2967 C CA . GLY B 1 55 ? 13.641 -14.133 -9.367 1 92.75 55 GLY B CA 1
ATOM 2968 C C . GLY B 1 55 ? 12.773 -14.141 -8.125 1 92.75 55 GLY B C 1
ATOM 2969 O O . GLY B 1 55 ? 13.258 -13.859 -7.023 1 92.75 55 GLY B O 1
ATOM 2970 N N . THR B 1 56 ? 11.555 -14.312 -8.359 1 95.81 56 THR B N 1
ATOM 2971 C CA . THR B 1 56 ? 10.562 -14.367 -7.289 1 95.81 56 THR B CA 1
ATOM 2972 C C . THR B 1 56 ? 9.867 -15.727 -7.266 1 95.81 56 THR B C 1
ATOM 2974 O O . THR B 1 56 ? 9.789 -16.406 -8.289 1 95.81 56 THR B O 1
ATOM 2977 N N . GLY B 1 57 ? 9.492 -16.188 -6.121 1 97.44 57 GLY B N 1
ATOM 2978 C CA . GLY B 1 57 ? 8.617 -17.328 -5.906 1 97.44 57 GLY B CA 1
ATOM 2979 C C . GLY B 1 57 ? 7.652 -17.125 -4.758 1 97.44 57 GLY B C 1
ATOM 2980 O O . GLY B 1 57 ? 7.684 -16.094 -4.082 1 97.44 57 GLY B O 1
ATOM 2981 N N . PHE B 1 58 ? 6.762 -18.062 -4.633 1 98.5 58 PHE B N 1
ATOM 2982 C CA . PHE B 1 58 ? 5.863 -18.016 -3.486 1 98.5 58 PHE B CA 1
ATOM 2983 C C . PHE B 1 58 ? 5.508 -19.422 -3.021 1 98.5 58 PHE B C 1
ATOM 2985 O O . PHE B 1 58 ? 5.547 -20.359 -3.809 1 98.5 58 PHE B O 1
ATOM 2992 N N . LEU B 1 59 ? 5.25 -19.5 -1.734 1 98 59 LEU B N 1
ATOM 2993 C CA . LEU B 1 59 ? 4.84 -20.766 -1.152 1 98 59 LEU B CA 1
ATOM 2994 C C . LEU B 1 59 ? 3.449 -21.172 -1.641 1 98 59 LEU B C 1
ATOM 2996 O O . LEU B 1 59 ? 2.461 -20.5 -1.321 1 98 59 LEU B O 1
ATOM 3000 N N . LEU B 1 60 ? 3.391 -22.219 -2.408 1 98.19 60 LEU B N 1
ATOM 3001 C CA . LEU B 1 60 ? 2.119 -22.641 -2.98 1 98.19 60 LEU B CA 1
ATOM 3002 C C . LEU B 1 60 ? 1.382 -23.578 -2.029 1 98.19 60 LEU B C 1
ATOM 3004 O O . LEU B 1 60 ? 0.221 -23.344 -1.691 1 98.19 60 LEU B O 1
ATOM 3008 N N . PHE B 1 61 ? 1.981 -24.656 -1.602 1 96.81 61 PHE B N 1
ATOM 3009 C CA . PHE B 1 61 ? 1.446 -25.594 -0.62 1 96.81 61 PHE B CA 1
ATOM 3010 C C . PHE B 1 61 ? 2.572 -26.297 0.127 1 96.81 61 PHE B C 1
ATOM 3012 O O . PHE B 1 61 ? 3.684 -26.422 -0.391 1 96.81 61 PHE B O 1
ATOM 3019 N N . GLY B 1 62 ? 2.268 -26.641 1.376 1 94.31 62 GLY B N 1
ATOM 3020 C CA . GLY B 1 62 ? 3.309 -27.297 2.154 1 94.31 62 GLY B CA 1
ATOM 3021 C C . GLY B 1 62 ? 4.605 -26.516 2.195 1 94.31 62 GLY B C 1
ATOM 3022 O O . GLY B 1 62 ? 4.613 -25.344 2.562 1 94.31 62 GLY B O 1
ATOM 3023 N N . ASN B 1 63 ? 5.715 -27.156 1.842 1 96 63 ASN B N 1
ATOM 3024 C CA . ASN B 1 63 ? 7.012 -26.5 1.73 1 96 63 ASN B CA 1
ATOM 3025 C C . ASN B 1 63 ? 7.453 -26.375 0.276 1 96 63 ASN B C 1
ATOM 3027 O O . ASN B 1 63 ? 8.648 -26.391 -0.015 1 96 63 ASN B O 1
ATOM 3031 N N . TYR B 1 64 ? 6.48 -26.281 -0.566 1 97 64 TYR B N 1
ATOM 3032 C CA . TYR B 1 64 ? 6.762 -26.234 -1.996 1 97 64 TYR B CA 1
ATOM 3033 C C . TYR B 1 64 ? 6.535 -24.828 -2.543 1 97 64 TYR B C 1
ATOM 3035 O O . TYR B 1 64 ? 5.465 -24.25 -2.354 1 97 64 TYR B O 1
ATOM 3043 N N . ILE B 1 65 ? 7.539 -24.391 -3.307 1 97.31 65 ILE B N 1
ATOM 3044 C CA . ILE B 1 65 ? 7.551 -23.047 -3.875 1 97.31 65 ILE B CA 1
ATOM 3045 C C . ILE B 1 65 ? 7.285 -23.109 -5.375 1 97.31 65 ILE B C 1
ATOM 3047 O O . ILE B 1 65 ? 7.836 -23.969 -6.07 1 97.31 65 ILE B O 1
ATOM 3051 N N . LEU B 1 66 ? 6.418 -22.234 -5.82 1 98.5 66 LEU B N 1
ATOM 3052 C CA . LEU B 1 66 ? 6.199 -22.078 -7.254 1 98.5 66 LEU B CA 1
ATOM 3053 C C . LEU B 1 66 ? 6.961 -20.875 -7.789 1 98.5 66 LEU B C 1
ATOM 3055 O O . LEU B 1 66 ? 6.969 -19.812 -7.168 1 98.5 66 LEU B O 1
ATOM 3059 N N . THR B 1 67 ? 7.672 -21.016 -8.867 1 97.25 67 THR B N 1
ATOM 3060 C CA . THR B 1 67 ? 8.383 -19.953 -9.586 1 97.25 67 THR B CA 1
ATOM 3061 C C . THR B 1 67 ? 8.43 -20.266 -11.078 1 97.25 67 THR B C 1
ATOM 3063 O O . THR B 1 67 ? 7.797 -21.203 -11.547 1 97.25 67 THR B O 1
ATOM 3066 N N . CYS B 1 68 ? 9.078 -19.359 -11.828 1 94.62 68 CYS B N 1
ATOM 3067 C CA . CYS B 1 68 ? 9.211 -19.594 -13.258 1 94.62 68 CYS B CA 1
ATOM 3068 C C . CYS B 1 68 ? 10.344 -20.562 -13.547 1 94.62 68 CYS B C 1
ATOM 3070 O O . CYS B 1 68 ? 11.383 -20.531 -12.875 1 94.62 68 CYS B O 1
ATOM 3072 N N . ALA B 1 69 ? 10.094 -21.359 -14.562 1 94.12 69 ALA B N 1
ATOM 3073 C CA . ALA B 1 69 ? 11.102 -22.328 -14.992 1 94.12 69 ALA B CA 1
ATOM 3074 C C . ALA B 1 69 ? 12.398 -21.625 -15.383 1 94.12 69 ALA B C 1
ATOM 3076 O O . ALA B 1 69 ? 13.484 -22.078 -15.023 1 94.12 69 ALA B O 1
ATOM 3077 N N . HIS B 1 70 ? 12.32 -20.516 -16.062 1 89.56 70 HIS B N 1
ATOM 3078 C CA . HIS B 1 70 ? 13.508 -19.844 -16.578 1 89.56 70 HIS B CA 1
ATOM 3079 C C . HIS B 1 70 ? 14.312 -19.219 -15.445 1 89.56 70 HIS B C 1
ATOM 3081 O O . HIS B 1 70 ? 15.477 -18.844 -15.641 1 89.56 70 HIS B O 1
ATOM 3087 N N . VAL B 1 71 ? 13.703 -19.047 -14.328 1 91.19 71 VAL B N 1
ATOM 3088 C CA . VAL B 1 71 ? 14.406 -18.516 -13.172 1 91.19 71 VAL B CA 1
ATOM 3089 C C . VAL B 1 71 ? 15.383 -19.562 -12.625 1 91.19 71 VAL B C 1
ATOM 3091 O O . VAL B 1 71 ? 16.453 -19.219 -12.133 1 91.19 71 VAL B O 1
ATOM 3094 N N . VAL B 1 72 ? 15.023 -20.812 -12.734 1 91 72 VAL B N 1
ATOM 3095 C CA . VAL B 1 72 ? 15.828 -21.859 -12.102 1 91 72 VAL B CA 1
ATOM 3096 C C . VAL B 1 72 ? 16.453 -22.75 -13.164 1 91 72 VAL B C 1
ATOM 3098 O O . VAL B 1 72 ? 16.969 -23.828 -12.852 1 91 72 VAL B O 1
ATOM 3101 N N . GLU B 1 73 ? 16.312 -22.422 -14.359 1 80.69 73 GLU B N 1
ATOM 3102 C CA . GLU B 1 73 ? 16.828 -23.266 -15.43 1 80.69 73 GLU B CA 1
ATOM 3103 C C . GLU B 1 73 ? 18.312 -23.562 -15.242 1 80.69 73 GLU B C 1
ATOM 3105 O O . GLU B 1 73 ? 18.766 -24.672 -15.508 1 80.69 73 GLU B O 1
ATOM 3110 N N . LYS B 1 74 ? 18.984 -22.594 -14.781 1 68.31 74 LYS B N 1
ATOM 3111 C CA . LYS B 1 74 ? 20.406 -22.828 -14.586 1 68.31 74 LYS B CA 1
ATOM 3112 C C . LYS B 1 74 ? 20.656 -23.844 -13.477 1 68.31 74 LYS B C 1
ATOM 3114 O O . LYS B 1 74 ? 21.766 -24.406 -13.375 1 68.31 74 LYS B O 1
ATOM 3119 N N . ILE B 1 75 ? 19.797 -24.047 -12.547 1 65.5 75 ILE B N 1
ATOM 3120 C CA . ILE B 1 75 ? 19.891 -25.062 -11.5 1 65.5 75 ILE B CA 1
ATOM 3121 C C . ILE B 1 75 ? 20.016 -26.438 -12.141 1 65.5 75 ILE B C 1
ATOM 3123 O O . ILE B 1 75 ? 20.828 -27.266 -11.711 1 65.5 75 ILE B O 1
ATOM 3127 N N . LEU B 1 76 ? 19.188 -26.609 -13.07 1 62.91 76 LEU B N 1
ATOM 3128 C CA . LEU B 1 76 ? 19.094 -27.922 -13.719 1 62.91 76 LEU B CA 1
ATOM 3129 C C . LEU B 1 76 ? 20.391 -28.25 -14.453 1 62.91 76 LEU B C 1
ATOM 3131 O O . LEU B 1 76 ? 20.812 -29.406 -14.484 1 62.91 76 LEU B O 1
ATOM 3135 N N . THR B 1 77 ? 20.922 -27.234 -14.836 1 63.91 77 THR B N 1
ATOM 3136 C CA . THR B 1 77 ? 22.047 -27.484 -15.727 1 63.91 77 THR B CA 1
ATOM 3137 C C . THR B 1 77 ? 23.375 -27.484 -14.953 1 63.91 77 THR B C 1
ATOM 3139 O O . THR B 1 77 ? 24.281 -28.25 -15.258 1 63.91 77 THR B O 1
ATOM 3142 N N . GLU B 1 78 ? 23.422 -26.672 -13.906 1 67.69 78 GLU B N 1
ATOM 3143 C CA . GLU B 1 78 ? 24.75 -26.469 -13.305 1 67.69 78 GLU B CA 1
ATOM 3144 C C . GLU B 1 78 ? 24.75 -26.859 -11.828 1 67.69 78 GLU B C 1
ATOM 3146 O O . GLU B 1 78 ? 25.766 -26.766 -11.156 1 67.69 78 GLU B O 1
ATOM 3151 N N . SER B 1 79 ? 23.797 -27.484 -11.406 1 70.88 79 SER B N 1
ATOM 3152 C CA . SER B 1 79 ? 23.672 -27.906 -10.016 1 70.88 79 SER B CA 1
ATOM 3153 C C . SER B 1 79 ? 23.984 -26.766 -9.062 1 70.88 79 SER B C 1
ATOM 3155 O O . SER B 1 79 ? 24.688 -26.953 -8.062 1 70.88 79 SER B O 1
ATOM 3157 N N . GLN B 1 80 ? 23.594 -25.625 -9.43 1 80.94 80 GLN B N 1
ATOM 3158 C CA . GLN B 1 80 ? 23.828 -24.484 -8.555 1 80.94 80 GLN B CA 1
ATOM 3159 C C . GLN B 1 80 ? 22.812 -24.438 -7.418 1 80.94 80 GLN B C 1
ATOM 3161 O O . GLN B 1 80 ? 21.656 -24.828 -7.598 1 80.94 80 GLN B O 1
ATOM 3166 N N . PRO B 1 81 ? 23.344 -24.031 -6.332 1 86.75 81 PRO B N 1
ATOM 3167 C CA . PRO B 1 81 ? 22.422 -23.938 -5.199 1 86.75 81 PRO B CA 1
ATOM 3168 C C . PRO B 1 81 ? 21.344 -22.875 -5.391 1 86.75 81 PRO B C 1
ATOM 3170 O O . PRO B 1 81 ? 21.609 -21.828 -5.977 1 86.75 81 PRO B O 1
ATOM 3173 N N . VAL B 1 82 ? 20.141 -23.219 -4.996 1 91.38 82 VAL B N 1
ATOM 3174 C CA . VAL B 1 82 ? 19.016 -22.297 -5.035 1 91.38 82 VAL B CA 1
ATOM 3175 C C . VAL B 1 82 ? 18.578 -21.953 -3.613 1 91.38 82 VAL B C 1
ATOM 3177 O O . VAL B 1 82 ? 18.547 -22.828 -2.74 1 91.38 82 VAL B O 1
ATOM 3180 N N . SER B 1 83 ? 18.312 -20.703 -3.383 1 92.12 83 SER B N 1
ATOM 3181 C CA . SER B 1 83 ? 17.828 -20.281 -2.078 1 92.12 83 SER B CA 1
ATOM 3182 C C . SER B 1 83 ? 16.578 -19.422 -2.213 1 92.12 83 SER B C 1
ATOM 3184 O O . SER B 1 83 ? 16.328 -18.828 -3.266 1 92.12 83 SER B O 1
ATOM 3186 N N . ALA B 1 84 ? 15.766 -19.422 -1.192 1 93.56 84 ALA B N 1
ATOM 3187 C CA . ALA B 1 84 ? 14.531 -18.641 -1.102 1 93.56 84 ALA B CA 1
ATOM 3188 C C . ALA B 1 84 ? 14.523 -17.766 0.149 1 93.56 84 ALA B C 1
ATOM 3190 O O . ALA B 1 84 ? 14.695 -18.266 1.264 1 93.56 84 ALA B O 1
ATOM 3191 N N . ASP B 1 85 ? 14.367 -16.5 -0.022 1 93 85 ASP B N 1
ATOM 3192 C CA . ASP B 1 85 ? 14.336 -15.555 1.089 1 93 85 ASP B CA 1
ATOM 3193 C C . ASP B 1 85 ? 12.961 -14.891 1.205 1 93 85 ASP B C 1
ATOM 3195 O O . ASP B 1 85 ? 12.625 -14 0.423 1 93 85 ASP B O 1
ATOM 3199 N N . PHE B 1 86 ? 12.211 -15.289 2.271 1 93.44 86 PHE B N 1
ATOM 3200 C CA . PHE B 1 86 ? 10.859 -14.766 2.477 1 93.44 86 PHE B CA 1
ATOM 3201 C C . PHE B 1 86 ? 10.906 -13.422 3.189 1 93.44 86 PHE B C 1
ATOM 3203 O O . PHE B 1 86 ? 9.906 -12.695 3.221 1 93.44 86 PHE B O 1
ATOM 3210 N N . LYS B 1 87 ? 12.039 -13.016 3.686 1 90.62 87 LYS B N 1
ATOM 3211 C CA . LYS B 1 87 ? 12.109 -11.867 4.582 1 90.62 87 LYS B CA 1
ATOM 3212 C C . LYS B 1 87 ? 12.828 -10.695 3.92 1 90.62 87 LYS B C 1
ATOM 3214 O O . LYS B 1 87 ? 13.125 -9.695 4.57 1 90.62 87 LYS B O 1
ATOM 3219 N N . TYR B 1 88 ? 13.125 -10.836 2.645 1 91.25 88 TYR B N 1
ATOM 3220 C CA . TYR B 1 88 ? 13.789 -9.766 1.919 1 91.25 88 TYR B CA 1
ATOM 3221 C C . TYR B 1 88 ? 12.836 -8.602 1.655 1 91.25 88 TYR B C 1
ATOM 3223 O O . TYR B 1 88 ? 12.281 -8.484 0.56 1 91.25 88 TYR B O 1
ATOM 3231 N N . GLU B 1 89 ? 12.539 -7.73 2.654 1 86.81 89 GLU B N 1
ATOM 3232 C CA . GLU B 1 89 ? 11.617 -6.602 2.551 1 86.81 89 GLU B CA 1
ATOM 3233 C C . GLU B 1 89 ? 12.352 -5.273 2.713 1 86.81 89 GLU B C 1
ATOM 3235 O O . GLU B 1 89 ? 11.82 -4.215 2.373 1 86.81 89 GLU B O 1
ATOM 3240 N N . LYS B 1 90 ? 13.453 -5.152 3.469 1 74 90 LYS B N 1
ATOM 3241 C CA . LYS B 1 90 ? 14.281 -3.959 3.631 1 74 90 LYS B CA 1
ATOM 3242 C C . LYS B 1 90 ? 15.625 -4.125 2.932 1 74 90 LYS B C 1
ATOM 3244 O O . LYS B 1 90 ? 16.078 -5.25 2.703 1 74 90 LYS B O 1
ATOM 3249 N N . PRO B 1 91 ? 16.141 -3.002 2.443 1 63 91 PRO B N 1
ATOM 3250 C CA . PRO B 1 91 ? 17.406 -3.125 1.707 1 63 91 PRO B CA 1
ATOM 3251 C C . PRO B 1 91 ? 18.5 -3.814 2.52 1 63 91 PRO B C 1
ATOM 3253 O O . PRO B 1 91 ? 19.531 -4.188 1.97 1 63 91 PRO B O 1
ATOM 3256 N N . VAL B 1 92 ? 18.391 -3.695 3.801 1 54.75 92 VAL B N 1
ATOM 3257 C CA . VAL B 1 92 ? 19.5 -4.387 4.461 1 54.75 92 VAL B CA 1
ATOM 3258 C C . VAL B 1 92 ? 19.312 -5.898 4.312 1 54.75 92 VAL B C 1
ATOM 3260 O O . VAL B 1 92 ? 18.266 -6.441 4.664 1 54.75 92 VAL B O 1
ATOM 3263 N N . LYS B 1 93 ? 20.156 -6.309 3.498 1 53.75 93 LYS B N 1
ATOM 3264 C CA . LYS B 1 93 ? 20.125 -7.73 3.166 1 53.75 93 LYS B CA 1
ATOM 3265 C C . LYS B 1 93 ? 20.125 -8.594 4.43 1 53.75 93 LYS B C 1
ATOM 3267 O O . LYS B 1 93 ? 21.094 -8.562 5.203 1 53.75 93 LYS B O 1
ATOM 3272 N N . SER B 1 94 ? 19.328 -8.445 5.188 1 49.31 94 SER B N 1
ATOM 3273 C CA . SER B 1 94 ? 19.438 -9.32 6.352 1 49.31 94 SER B CA 1
ATOM 3274 C C . SER B 1 94 ? 19.797 -10.742 5.941 1 49.31 94 SER B C 1
ATOM 3276 O O . SER B 1 94 ? 19.922 -11.039 4.75 1 49.31 94 SER B O 1
ATOM 3278 N N . LEU B 1 95 ? 18.734 -11.789 5.855 1 57.12 95 LEU B N 1
ATOM 3279 C CA . LEU B 1 95 ? 18.141 -12.859 6.637 1 57.12 95 LEU B CA 1
ATOM 3280 C C . LEU B 1 95 ? 18.391 -14.219 5.984 1 57.12 95 LEU B C 1
ATOM 3282 O O . LEU B 1 95 ? 18.672 -14.289 4.781 1 57.12 95 LEU B O 1
ATOM 3286 N N . GLU B 1 96 ? 18.625 -15.125 6.645 1 73.75 96 GLU B N 1
ATOM 3287 C CA . GLU B 1 96 ? 18.812 -16.578 6.582 1 73.75 96 GLU B CA 1
ATOM 3288 C C . GLU B 1 96 ? 17.906 -17.188 5.512 1 73.75 96 GLU B C 1
ATOM 3290 O O . GLU B 1 96 ? 16.906 -17.828 5.828 1 73.75 96 GLU B O 1
ATOM 3295 N N . PRO B 1 97 ? 18.359 -16.969 4.195 1 87.94 97 PRO B N 1
ATOM 3296 C CA . PRO B 1 97 ? 17.578 -17.656 3.162 1 87.94 97 PRO B CA 1
ATOM 3297 C C . PRO B 1 97 ? 17.484 -19.156 3.402 1 87.94 97 PRO B C 1
ATOM 3299 O O . PRO B 1 97 ? 18.359 -19.75 4.039 1 87.94 97 PRO B O 1
ATOM 3302 N N . LEU B 1 98 ? 16.359 -19.625 3.051 1 90.81 98 LEU B N 1
ATOM 3303 C CA . LEU B 1 98 ? 16.141 -21.062 3.141 1 90.81 98 LEU B CA 1
ATOM 3304 C C . LEU B 1 98 ? 16.703 -21.781 1.914 1 90.81 98 LEU B C 1
ATOM 3306 O O . LEU B 1 98 ? 16.578 -21.281 0.792 1 90.81 98 LEU B O 1
ATOM 3310 N N . ALA B 1 99 ? 17.219 -22.906 2.172 1 91.19 99 ALA B N 1
ATOM 3311 C CA . ALA B 1 99 ? 17.766 -23.703 1.066 1 91.19 99 ALA B CA 1
ATOM 3312 C C . ALA B 1 99 ? 16.656 -24.453 0.337 1 91.19 99 ALA B C 1
ATOM 3314 O O . ALA B 1 99 ? 15.695 -24.906 0.958 1 91.19 99 ALA B O 1
ATOM 3315 N N . VAL B 1 100 ? 16.844 -24.562 -0.932 1 92.75 100 VAL B N 1
ATOM 3316 C CA . VAL B 1 100 ? 15.953 -25.344 -1.782 1 92.75 100 VAL B CA 1
ATOM 3317 C C . VAL B 1 100 ? 16.641 -26.641 -2.201 1 92.75 100 VAL B C 1
ATOM 3319 O O . VAL B 1 100 ? 17.828 -26.641 -2.539 1 92.75 100 VAL B O 1
ATOM 3322 N N . LYS B 1 101 ? 15.891 -27.703 -2.113 1 91.31 101 LYS B N 1
ATOM 3323 C CA . LYS B 1 101 ? 16.453 -28.984 -2.568 1 91.31 101 LYS B CA 1
ATOM 3324 C C . LYS B 1 101 ? 16.812 -28.922 -4.047 1 91.31 101 LYS B C 1
ATOM 3326 O O . LYS B 1 101 ? 16.141 -28.25 -4.836 1 91.31 101 LYS B O 1
ATOM 3331 N N . PRO B 1 102 ? 17.781 -29.609 -4.441 1 86.88 102 PRO B N 1
ATOM 3332 C CA . PRO B 1 102 ? 18.297 -29.516 -5.809 1 86.88 102 PRO B CA 1
ATOM 3333 C C . PRO B 1 102 ? 17.344 -30.141 -6.84 1 86.88 102 PRO B C 1
ATOM 3335 O O . PRO B 1 102 ? 17.406 -29.781 -8.016 1 86.88 102 PRO B O 1
ATOM 3338 N N . GLN B 1 103 ? 16.531 -31.047 -6.43 1 87.25 103 GLN B N 1
ATOM 3339 C CA . GLN B 1 103 ? 15.617 -31.688 -7.375 1 87.25 103 GLN B CA 1
ATOM 3340 C C . GLN B 1 103 ? 14.352 -30.859 -7.562 1 87.25 103 GLN B C 1
ATOM 3342 O O . GLN B 1 103 ? 13.695 -30.484 -6.59 1 87.25 103 GLN B O 1
ATOM 3347 N N . ILE B 1 104 ? 14.023 -30.625 -8.82 1 92.44 104 ILE B N 1
ATOM 3348 C CA . ILE B 1 104 ? 12.773 -29.938 -9.148 1 92.44 104 ILE B CA 1
ATOM 3349 C C . ILE B 1 104 ? 11.617 -30.938 -9.086 1 92.44 104 ILE B C 1
ATOM 3351 O O . ILE B 1 104 ? 11.695 -32.031 -9.68 1 92.44 104 ILE B O 1
ATOM 3355 N N . VAL B 1 105 ? 10.602 -30.594 -8.422 1 94.81 105 VAL B N 1
ATOM 3356 C CA . VAL B 1 105 ? 9.492 -31.484 -8.148 1 94.81 105 VAL B CA 1
ATOM 3357 C C . VAL B 1 105 ? 8.617 -31.609 -9.398 1 94.81 105 VAL B C 1
ATOM 3359 O O . VAL B 1 105 ? 8.188 -32.719 -9.758 1 94.81 105 VAL B O 1
ATOM 3362 N N . ALA B 1 106 ? 8.289 -30.562 -10.016 1 95.44 106 ALA B N 1
ATOM 3363 C CA . ALA B 1 106 ? 7.535 -30.469 -11.266 1 95.44 106 ALA B CA 1
ATOM 3364 C C . ALA B 1 106 ? 8 -29.281 -12.102 1 95.44 106 ALA B C 1
ATOM 3366 O O . ALA B 1 106 ? 8.438 -28.266 -11.547 1 95.44 106 ALA B O 1
ATOM 3367 N N . TYR B 1 107 ? 7.852 -29.438 -13.375 1 93 107 TYR B N 1
ATOM 3368 C CA . TYR B 1 107 ? 8.484 -28.469 -14.266 1 93 107 TYR B CA 1
ATOM 3369 C C . TYR B 1 107 ? 7.836 -28.484 -15.648 1 93 107 TYR B C 1
ATOM 3371 O O . TYR B 1 107 ? 7.477 -29.547 -16.156 1 93 107 TYR B O 1
ATOM 3379 N N . ASP B 1 108 ? 7.648 -27.359 -16.266 1 95.06 108 ASP B N 1
ATOM 3380 C CA . ASP B 1 108 ? 7.223 -27.234 -17.656 1 95.06 108 ASP B CA 1
ATOM 3381 C C . ASP B 1 108 ? 7.77 -25.953 -18.281 1 95.06 108 ASP B C 1
ATOM 3383 O O . ASP B 1 108 ? 7.426 -24.844 -17.844 1 95.06 108 ASP B O 1
ATOM 3387 N N . ARG B 1 109 ? 8.602 -26.047 -19.234 1 92.38 109 ARG B N 1
ATOM 3388 C CA . ARG B 1 109 ? 9.234 -24.891 -19.844 1 92.38 109 ARG B CA 1
ATOM 3389 C C . ARG B 1 109 ? 8.242 -24.094 -20.688 1 92.38 109 ARG B C 1
ATOM 3391 O O . ARG B 1 109 ? 8.344 -22.875 -20.797 1 92.38 109 ARG B O 1
ATOM 3398 N N . LYS B 1 110 ? 7.301 -24.766 -21.297 1 90.88 110 LYS B N 1
ATOM 3399 C CA . LYS B 1 110 ? 6.309 -24.094 -22.125 1 90.88 110 LYS B CA 1
ATOM 3400 C C . LYS B 1 110 ? 5.398 -23.203 -21.297 1 90.88 110 LYS B C 1
ATOM 3402 O O . LYS B 1 110 ? 5.188 -22.031 -21.625 1 90.88 110 LYS B O 1
ATOM 3407 N N . LEU B 1 111 ? 4.91 -23.734 -20.203 1 93.38 111 LEU B N 1
ATOM 3408 C CA . LEU B 1 111 ? 4.09 -22.953 -19.281 1 93.38 111 LEU B CA 1
ATOM 3409 C C . LEU B 1 111 ? 4.957 -22.094 -18.359 1 93.38 111 LEU B C 1
ATOM 3411 O O . LEU B 1 111 ? 4.445 -21.234 -17.656 1 93.38 111 LEU B O 1
ATOM 3415 N N . ASP B 1 112 ? 6.254 -22.344 -18.375 1 93.19 112 ASP B N 1
ATOM 3416 C CA . ASP B 1 112 ? 7.297 -21.609 -17.672 1 93.19 112 ASP B CA 1
ATOM 3417 C C . ASP B 1 112 ? 7.055 -21.609 -16.156 1 93.19 112 ASP B C 1
ATOM 3419 O O . ASP B 1 112 ? 7.016 -20.562 -15.523 1 93.19 112 ASP B O 1
ATOM 3423 N N . TYR B 1 113 ? 6.953 -22.844 -15.586 1 96.56 113 TYR B N 1
ATOM 3424 C CA . TYR B 1 113 ? 6.852 -22.938 -14.133 1 96.56 113 TYR B CA 1
ATOM 3425 C C . TYR B 1 113 ? 7.766 -24.047 -13.594 1 96.56 113 TYR B C 1
ATOM 3427 O O . TYR B 1 113 ? 8.141 -24.953 -14.328 1 96.56 113 TYR B O 1
ATOM 3435 N N . ALA B 1 114 ? 8.141 -23.859 -12.375 1 96.62 114 ALA B N 1
ATOM 3436 C CA . ALA B 1 114 ? 8.898 -24.859 -11.617 1 96.62 114 ALA B CA 1
ATOM 3437 C C . ALA B 1 114 ? 8.391 -24.953 -10.18 1 96.62 114 ALA B C 1
ATOM 3439 O O . ALA B 1 114 ? 8.148 -23.938 -9.539 1 96.62 114 ALA B O 1
ATOM 3440 N N . LEU B 1 115 ? 8.172 -26.125 -9.781 1 97.44 115 LEU B N 1
ATOM 3441 C CA . LEU B 1 115 ? 7.82 -26.422 -8.391 1 97.44 115 LEU B CA 1
ATOM 3442 C C . LEU B 1 115 ? 9.031 -26.891 -7.609 1 97.44 115 LEU B C 1
ATOM 3444 O O . LEU B 1 115 ? 9.633 -27.922 -7.941 1 97.44 115 LEU B O 1
ATOM 3448 N N . LEU B 1 116 ? 9.375 -26.109 -6.555 1 95.62 116 LEU B N 1
ATOM 3449 C CA . LEU B 1 116 ? 10.57 -26.375 -5.77 1 95.62 116 LEU B CA 1
ATOM 3450 C C . LEU B 1 116 ? 10.211 -26.812 -4.355 1 95.62 116 LEU B C 1
ATOM 3452 O O . LEU B 1 116 ? 9.164 -26.422 -3.832 1 95.62 116 LEU B O 1
ATOM 3456 N N . GLU B 1 117 ? 11.078 -27.578 -3.828 1 95.25 117 GLU B N 1
ATOM 3457 C CA . GLU B 1 117 ? 10.898 -28.016 -2.447 1 95.25 117 GLU B CA 1
ATOM 3458 C C . GLU B 1 117 ? 11.922 -27.359 -1.522 1 95.25 117 GLU B C 1
ATOM 3460 O O . GLU B 1 117 ? 13.125 -27.406 -1.786 1 95.25 117 GLU B O 1
ATOM 3465 N N . LEU B 1 118 ? 11.406 -26.703 -0.472 1 94.88 118 LEU B N 1
ATOM 3466 C CA . LEU B 1 118 ? 12.297 -26.156 0.541 1 94.88 118 LEU B CA 1
ATOM 3467 C C . LEU B 1 118 ? 12.945 -27.266 1.363 1 94.88 118 LEU B C 1
ATOM 3469 O O . LEU B 1 118 ? 12.289 -28.25 1.7 1 94.88 118 LEU B O 1
ATOM 3473 N N . ASP B 1 119 ? 14.211 -27.031 1.63 1 89 119 ASP B N 1
ATOM 3474 C CA . ASP B 1 119 ? 14.922 -27.953 2.51 1 89 119 ASP B CA 1
ATOM 3475 C C . ASP B 1 119 ? 14.648 -27.641 3.979 1 89 119 ASP B C 1
ATOM 3477 O O . ASP B 1 119 ? 15.414 -26.922 4.617 1 89 119 ASP B O 1
ATOM 3481 N N . GLN B 1 120 ? 13.383 -27.5 4.207 1 73.38 120 GLN B N 1
ATOM 3482 C CA . GLN B 1 120 ? 12.883 -26.891 5.438 1 73.38 120 GLN B CA 1
ATOM 3483 C C . GLN B 1 120 ? 13.328 -27.688 6.664 1 73.38 120 GLN B C 1
ATOM 3485 O O . GLN B 1 120 ? 13.172 -28.906 6.707 1 73.38 120 GLN B O 1
ATOM 3490 N N . GLY B 1 121 ? 14.117 -27.188 7.441 1 63.97 121 GLY B N 1
ATOM 3491 C CA . GLY B 1 121 ? 14.203 -27.625 8.828 1 63.97 121 GLY B CA 1
ATOM 3492 C C . GLY B 1 121 ? 12.953 -27.312 9.625 1 63.97 121 GLY B C 1
ATOM 3493 O O . GLY B 1 121 ? 11.852 -27.312 9.086 1 63.97 121 GLY B O 1
ATOM 3494 N N . SER B 1 122 ? 12.883 -27.062 10.867 1 62.16 122 SER B N 1
ATOM 3495 C CA . SER B 1 122 ? 11.844 -26.891 11.875 1 62.16 122 SER B CA 1
ATOM 3496 C C . SER B 1 122 ? 11.273 -25.469 11.836 1 62.16 122 SER B C 1
ATOM 3498 O O . SER B 1 122 ? 10.344 -25.156 12.578 1 62.16 122 SER B O 1
ATOM 3500 N N . ALA B 1 123 ? 11.625 -24.719 10.773 1 70.19 123 ALA B N 1
ATOM 3501 C CA . ALA B 1 123 ? 11.172 -23.328 10.906 1 70.19 123 ALA B CA 1
ATOM 3502 C C . ALA B 1 123 ? 9.75 -23.156 10.367 1 70.19 123 ALA B C 1
ATOM 3504 O O . ALA B 1 123 ? 9.375 -23.812 9.383 1 70.19 123 ALA B O 1
ATOM 3505 N N . PRO B 1 124 ? 8.898 -22.391 11.094 1 88 124 PRO B N 1
ATOM 3506 C CA . PRO B 1 124 ? 7.543 -22.125 10.617 1 88 124 PRO B CA 1
ATOM 3507 C C . PRO B 1 124 ? 7.527 -21.391 9.273 1 88 124 PRO B C 1
ATOM 3509 O O . PRO B 1 124 ? 8.367 -20.531 9.023 1 88 124 PRO B O 1
ATOM 3512 N N . LEU B 1 125 ? 6.738 -21.906 8.367 1 92.5 125 LEU B N 1
ATOM 3513 C CA . LEU B 1 125 ? 6.594 -21.297 7.047 1 92.5 125 LEU B CA 1
ATOM 3514 C C . LEU B 1 125 ? 5.367 -20.406 6.992 1 92.5 125 LEU B C 1
ATOM 3516 O O . LEU B 1 125 ? 4.434 -20.562 7.781 1 92.5 125 LEU B O 1
ATOM 3520 N N . PRO B 1 126 ? 5.414 -19.438 6.109 1 93.81 126 PRO B N 1
ATOM 3521 C CA . PRO B 1 126 ? 4.227 -18.594 5.914 1 93.81 126 PRO B CA 1
ATOM 3522 C C . PRO B 1 126 ? 3.049 -19.375 5.328 1 93.81 126 PRO B C 1
ATOM 3524 O O . PRO B 1 126 ? 3.203 -20.531 4.938 1 93.81 126 PRO B O 1
ATOM 3527 N N . PRO B 1 127 ? 1.925 -18.781 5.355 1 94.25 127 PRO B N 1
ATOM 3528 C CA . PRO B 1 127 ? 0.758 -19.484 4.82 1 94.25 127 PRO B CA 1
ATOM 3529 C C . PRO B 1 127 ? 0.868 -19.75 3.322 1 94.25 127 PRO B C 1
ATOM 3531 O O . PRO B 1 127 ? 1.372 -18.922 2.574 1 94.25 127 PRO B O 1
ATOM 3534 N N . ALA B 1 128 ? 0.377 -20.906 2.936 1 96.75 128 ALA B N 1
ATOM 3535 C CA . ALA B 1 128 ? 0.403 -21.297 1.528 1 96.75 128 ALA B CA 1
ATOM 3536 C C . ALA B 1 128 ? -0.657 -20.547 0.729 1 96.75 128 ALA B C 1
ATOM 3538 O O . ALA B 1 128 ? -1.782 -20.359 1.197 1 96.75 128 ALA B O 1
ATOM 3539 N N . LEU B 1 129 ? -0.309 -20.203 -0.482 1 98.19 129 LEU B N 1
ATOM 3540 C CA . LEU B 1 129 ? -1.2 -19.344 -1.26 1 98.19 129 LEU B CA 1
ATOM 3541 C C . LEU B 1 129 ? -2.213 -20.188 -2.037 1 98.19 129 LEU B C 1
ATOM 3543 O O . LEU B 1 129 ? -3.18 -19.641 -2.58 1 98.19 129 LEU B O 1
ATOM 3547 N N . ILE B 1 130 ? -2.092 -21.5 -2.021 1 97.75 130 ILE B N 1
ATOM 3548 C CA . ILE B 1 130 ? -3.066 -22.344 -2.699 1 97.75 130 ILE B CA 1
ATOM 3549 C C . ILE B 1 130 ? -4.445 -22.141 -2.08 1 97.75 130 ILE B C 1
ATOM 3551 O O . ILE B 1 130 ? -5.469 -22.344 -2.74 1 97.75 130 ILE B O 1
ATOM 3555 N N . THR B 1 131 ? -4.508 -21.75 -0.81 1 96.56 131 THR B N 1
ATOM 3556 C CA . THR B 1 131 ? -5.77 -21.531 -0.105 1 96.56 131 THR B CA 1
ATOM 3557 C C . THR B 1 131 ? -6.535 -20.359 -0.719 1 96.56 131 THR B C 1
ATOM 3559 O O . THR B 1 131 ? -7.727 -20.172 -0.449 1 96.56 131 THR B O 1
ATOM 3562 N N . ARG B 1 132 ? -5.84 -19.641 -1.598 1 97.12 132 ARG B N 1
ATOM 3563 C CA . ARG B 1 132 ? -6.449 -18.453 -2.184 1 97.12 132 ARG B CA 1
ATOM 3564 C C . ARG B 1 132 ? -6.59 -18.609 -3.695 1 97.12 132 ARG B C 1
ATOM 3566 O O . ARG B 1 132 ? -6.723 -17.609 -4.41 1 97.12 132 ARG B O 1
ATOM 3573 N N . LEU B 1 133 ? -6.59 -19.734 -4.129 1 97.44 133 LEU B N 1
ATOM 3574 C CA . LEU B 1 133 ? -6.66 -19.953 -5.566 1 97.44 133 LEU B CA 1
ATOM 3575 C C . LEU B 1 133 ? -7.957 -19.391 -6.145 1 97.44 133 LEU B C 1
ATOM 3577 O O . LEU B 1 133 ? -9.031 -19.578 -5.559 1 97.44 133 LEU B O 1
ATOM 3581 N N . GLY B 1 134 ? -7.812 -18.656 -7.266 1 95.12 134 GLY B N 1
ATOM 3582 C CA . GLY B 1 134 ? -8.945 -18.094 -7.98 1 95.12 134 GLY B CA 1
ATOM 3583 C C . GLY B 1 134 ? -8.758 -18.078 -9.484 1 95.12 134 GLY B C 1
ATOM 3584 O O . GLY B 1 134 ? -7.766 -18.594 -10 1 95.12 134 GLY B O 1
ATOM 3585 N N . VAL B 1 135 ? -9.781 -17.594 -10.164 1 91.38 135 VAL B N 1
ATOM 3586 C CA . VAL B 1 135 ? -9.75 -17.469 -11.609 1 91.38 135 VAL B CA 1
ATOM 3587 C C . VAL B 1 135 ? -9.438 -16.016 -11.992 1 91.38 135 VAL B C 1
ATOM 3589 O O . VAL B 1 135 ? -9.938 -15.086 -11.367 1 91.38 135 VAL B O 1
ATOM 3592 N N . PRO B 1 136 ? -8.57 -15.875 -12.953 1 88.31 136 PRO B N 1
ATOM 3593 C CA . PRO B 1 136 ? -8.234 -14.508 -13.359 1 88.31 136 PRO B CA 1
ATOM 3594 C C . PRO B 1 136 ? -9.453 -13.711 -13.805 1 88.31 136 PRO B C 1
ATOM 3596 O O . PRO B 1 136 ? -10.352 -14.258 -14.461 1 88.31 136 PRO B O 1
ATOM 3599 N N . PRO B 1 137 ? -9.484 -12.414 -13.453 1 87 137 PRO B N 1
ATOM 3600 C CA . PRO B 1 137 ? -10.57 -11.555 -13.922 1 87 137 PRO B CA 1
ATOM 3601 C C . PRO B 1 137 ? -10.391 -11.117 -15.375 1 87 137 PRO B C 1
ATOM 3603 O O . PRO B 1 137 ? -9.266 -11.016 -15.859 1 87 137 PRO B O 1
ATOM 3606 N N . ALA B 1 138 ? -11.469 -10.883 -15.992 1 84.25 138 ALA B N 1
ATOM 3607 C CA . ALA B 1 138 ? -11.422 -10.383 -17.359 1 84.25 138 ALA B CA 1
ATOM 3608 C C . ALA B 1 138 ? -11 -8.914 -17.406 1 84.25 138 ALA B C 1
ATOM 3610 O O . ALA B 1 138 ? -10.414 -8.453 -18.391 1 84.25 138 ALA B O 1
ATOM 3611 N N . SER B 1 139 ? -11.297 -8.266 -16.359 1 86.31 139 SER B N 1
ATOM 3612 C CA . SER B 1 139 ? -10.969 -6.848 -16.234 1 86.31 139 SER B CA 1
ATOM 3613 C C . SER B 1 139 ? -10.812 -6.449 -14.766 1 86.31 139 SER B C 1
ATOM 3615 O O . SER B 1 139 ? -10.984 -7.277 -13.867 1 86.31 139 SER B O 1
ATOM 3617 N N . GLY B 1 140 ? -10.32 -5.223 -14.641 1 89.44 140 GLY B N 1
ATOM 3618 C CA . GLY B 1 140 ? -10.156 -4.73 -13.281 1 89.44 140 GLY B CA 1
ATOM 3619 C C . GLY B 1 140 ? -8.711 -4.711 -12.828 1 89.44 140 GLY B C 1
ATOM 3620 O O . GLY B 1 140 ? -7.797 -4.594 -13.648 1 89.44 140 GLY B O 1
ATOM 3621 N N . GLY B 1 141 ? -8.594 -4.684 -11.516 1 91.5 141 GLY B N 1
ATOM 3622 C CA . GLY B 1 141 ? -7.258 -4.535 -10.953 1 91.5 141 GLY B CA 1
ATOM 3623 C C . GLY B 1 141 ? -6.711 -5.828 -10.375 1 91.5 141 GLY B C 1
ATOM 3624 O O . GLY B 1 141 ? -7.465 -6.648 -9.852 1 91.5 141 GLY B O 1
ATOM 3625 N N . VAL B 1 142 ? -5.453 -6.023 -10.531 1 94.56 142 VAL B N 1
ATOM 3626 C CA . VAL B 1 142 ? -4.695 -7.07 -9.859 1 94.56 142 VAL B CA 1
ATOM 3627 C C . VAL B 1 142 ? -3.438 -6.473 -9.227 1 94.56 142 VAL B C 1
ATOM 3629 O O . VAL B 1 142 ? -3.146 -5.289 -9.414 1 94.56 142 VAL B O 1
ATOM 3632 N N . CYS B 1 143 ? -2.785 -7.312 -8.484 1 94.25 143 CYS B N 1
ATOM 3633 C CA . CYS B 1 143 ? -1.563 -6.863 -7.824 1 94.25 143 CYS B CA 1
ATOM 3634 C C . CYS B 1 143 ? -0.467 -7.914 -7.934 1 94.25 143 CYS B C 1
ATOM 3636 O O . CYS B 1 143 ? -0.721 -9.102 -7.738 1 94.25 143 CYS B O 1
ATOM 3638 N N . ILE B 1 144 ? 0.692 -7.441 -8.32 1 94.06 144 ILE B N 1
ATOM 3639 C CA . ILE B 1 144 ? 1.869 -8.305 -8.352 1 94.06 144 ILE B CA 1
ATOM 3640 C C . ILE B 1 144 ? 2.732 -8.047 -7.121 1 94.06 144 ILE B C 1
ATOM 3642 O O . ILE B 1 144 ? 3.031 -6.898 -6.793 1 94.06 144 ILE B O 1
ATOM 3646 N N . ILE B 1 145 ? 3.078 -9.07 -6.406 1 96.31 145 ILE B N 1
ATOM 3647 C CA . ILE B 1 145 ? 3.969 -8.945 -5.258 1 96.31 145 ILE B CA 1
ATOM 3648 C C . ILE B 1 145 ? 5.262 -9.711 -5.523 1 96.31 145 ILE B C 1
ATOM 3650 O O . ILE B 1 145 ? 5.246 -10.93 -5.699 1 96.31 145 ILE B O 1
ATOM 3654 N N . GLY B 1 146 ? 6.363 -9.008 -5.57 1 95 146 GLY B N 1
ATOM 3655 C CA . GLY B 1 146 ? 7.602 -9.703 -5.879 1 95 146 GLY B CA 1
ATOM 3656 C C . GLY B 1 146 ? 8.828 -8.828 -5.727 1 95 146 GLY B C 1
ATOM 3657 O O . GLY B 1 146 ? 8.844 -7.906 -4.906 1 95 146 GLY B O 1
ATOM 3658 N N . HIS B 1 147 ? 9.898 -9.25 -6.352 1 92.12 147 HIS B N 1
ATOM 3659 C CA . HIS B 1 147 ? 11.211 -8.617 -6.219 1 92.12 147 HIS B CA 1
ATOM 3660 C C . HIS B 1 147 ? 11.711 -8.102 -7.562 1 92.12 147 HIS B C 1
ATOM 3662 O O . HIS B 1 147 ? 12.703 -8.609 -8.094 1 92.12 147 HIS B O 1
ATOM 3668 N N . PRO B 1 148 ? 11.094 -7.004 -8.008 1 88.31 148 PRO B N 1
ATOM 3669 C CA . PRO B 1 148 ? 11.57 -6.465 -9.281 1 88.31 148 PRO B CA 1
ATOM 3670 C C . PRO B 1 148 ? 13.031 -6.027 -9.234 1 88.31 148 PRO B C 1
ATOM 3672 O O . PRO B 1 148 ? 13.461 -5.402 -8.258 1 88.31 148 PRO B O 1
ATOM 3675 N N . SER B 1 149 ? 13.742 -6.473 -10.234 1 84.06 149 SER B N 1
ATOM 3676 C CA . SER B 1 149 ? 15.156 -6.137 -10.375 1 84.06 149 SER B CA 1
ATOM 3677 C C . SER B 1 149 ? 15.953 -6.566 -9.148 1 84.06 149 SER B C 1
ATOM 3679 O O . SER B 1 149 ? 16.891 -5.883 -8.75 1 84.06 149 SER B O 1
ATOM 3681 N N . GLY B 1 150 ? 15.453 -7.598 -8.531 1 87.06 150 GLY B N 1
ATOM 3682 C CA . GLY B 1 150 ? 16.156 -8.133 -7.375 1 87.06 150 GLY B CA 1
ATOM 3683 C C . GLY B 1 150 ? 16.047 -7.238 -6.156 1 87.06 150 GLY B C 1
ATOM 3684 O O . GLY B 1 150 ? 16.812 -7.398 -5.199 1 87.06 150 GLY B O 1
ATOM 3685 N N . SER B 1 151 ? 15.133 -6.336 -6.184 1 88.06 151 SER B N 1
ATOM 3686 C CA . SER B 1 151 ? 14.984 -5.395 -5.078 1 88.06 151 SER B CA 1
ATOM 3687 C C . SER B 1 151 ? 14.141 -5.988 -3.953 1 88.06 151 SER B C 1
ATOM 3689 O O . SER B 1 151 ? 13.633 -7.109 -4.074 1 88.06 151 SER B O 1
ATOM 3691 N N . ALA B 1 152 ? 14.109 -5.234 -2.885 1 91.5 152 ALA B N 1
ATOM 3692 C CA . ALA B 1 152 ? 13.227 -5.625 -1.784 1 91.5 152 ALA B CA 1
ATOM 3693 C C . ALA B 1 152 ? 11.797 -5.809 -2.268 1 91.5 152 ALA B C 1
ATOM 3695 O O . ALA B 1 152 ? 11.398 -5.234 -3.283 1 91.5 152 ALA B O 1
ATOM 3696 N N . LYS B 1 153 ? 11.102 -6.633 -1.516 1 94 153 LYS B N 1
ATOM 3697 C CA . LYS B 1 153 ? 9.75 -7.035 -1.897 1 94 153 LYS B CA 1
ATOM 3698 C C . LYS B 1 153 ? 8.852 -5.816 -2.117 1 94 153 LYS B C 1
ATOM 3700 O O . LYS B 1 153 ? 8.859 -4.883 -1.312 1 94 153 LYS B O 1
ATOM 3705 N N . LYS B 1 154 ? 8.125 -5.859 -3.217 1 93.06 154 LYS B N 1
ATOM 3706 C CA . LYS B 1 154 ? 7.242 -4.758 -3.578 1 93.06 154 LYS B CA 1
ATOM 3707 C C . LYS B 1 154 ? 5.836 -5.258 -3.898 1 93.06 154 LYS B C 1
ATOM 3709 O O . LYS B 1 154 ? 5.66 -6.418 -4.277 1 93.06 154 LYS B O 1
ATOM 3714 N N . ILE B 1 155 ? 4.82 -4.434 -3.697 1 93.94 155 ILE B N 1
ATOM 3715 C CA . ILE B 1 155 ? 3.436 -4.621 -4.109 1 93.94 155 ILE B CA 1
ATOM 3716 C C . ILE B 1 155 ? 3.096 -3.65 -5.238 1 93.94 155 ILE B C 1
ATOM 3718 O O . ILE B 1 155 ? 3.148 -2.434 -5.055 1 93.94 155 ILE B O 1
ATOM 3722 N N . ASP B 1 156 ? 2.738 -4.164 -6.352 1 90.62 156 ASP B N 1
ATOM 3723 C CA . ASP B 1 156 ? 2.494 -3.318 -7.516 1 90.62 156 ASP B CA 1
ATOM 3724 C C . ASP B 1 156 ? 1.081 -3.525 -8.055 1 90.62 156 ASP B C 1
ATOM 3726 O O . ASP B 1 156 ? 0.81 -4.516 -8.734 1 90.62 156 ASP B O 1
ATOM 3730 N N . PRO B 1 157 ? 0.214 -2.529 -7.805 1 90.31 157 PRO B N 1
ATOM 3731 C CA . PRO B 1 157 ? -1.114 -2.611 -8.414 1 90.31 157 PRO B CA 1
ATOM 3732 C C . PRO B 1 157 ? -1.071 -2.465 -9.938 1 90.31 157 PRO B C 1
ATOM 3734 O O . PRO B 1 157 ? -0.32 -1.64 -10.461 1 90.31 157 PRO B O 1
ATOM 3737 N N . CYS B 1 158 ? -1.813 -3.316 -10.57 1 87.62 158 CYS B N 1
ATOM 3738 C CA . CYS B 1 158 ? -1.845 -3.375 -12.023 1 87.62 158 CYS B CA 1
ATOM 3739 C C . CYS B 1 158 ? -3.279 -3.385 -12.539 1 87.62 158 CYS B C 1
ATOM 3741 O O . CYS B 1 158 ? -4.211 -3.664 -11.789 1 87.62 158 CYS B O 1
ATOM 3743 N N . SER B 1 159 ? -3.393 -3.016 -13.812 1 86.56 159 SER B N 1
ATOM 3744 C CA . SER B 1 159 ? -4.684 -3.064 -14.492 1 86.56 159 SER B CA 1
ATOM 3745 C C . SER B 1 159 ? -4.699 -4.145 -15.57 1 86.56 159 SER B C 1
ATOM 3747 O O . SER B 1 159 ? -3.799 -4.199 -16.406 1 86.56 159 SER B O 1
ATOM 3749 N N . VAL B 1 160 ? -5.73 -4.984 -15.469 1 88.94 160 VAL B N 1
ATOM 3750 C CA . VAL B 1 160 ? -5.867 -6.051 -16.453 1 88.94 160 VAL B CA 1
ATOM 3751 C C . VAL B 1 160 ? -6.301 -5.461 -17.797 1 88.94 160 VAL B C 1
ATOM 3753 O O . VAL B 1 160 ? -7.172 -4.586 -17.844 1 88.94 160 VAL B O 1
ATOM 3756 N N . ILE B 1 161 ? -5.676 -5.883 -18.797 1 82.38 161 ILE B N 1
ATOM 3757 C CA . ILE B 1 161 ? -6.047 -5.434 -20.125 1 82.38 161 ILE B CA 1
ATOM 3758 C C . ILE B 1 161 ? -6.297 -6.637 -21.031 1 82.38 161 ILE B C 1
ATOM 3760 O O . ILE B 1 161 ? -5.672 -7.688 -20.859 1 82.38 161 ILE B O 1
ATOM 3764 N N . GLU B 1 162 ? -7.312 -6.438 -21.844 1 72.38 162 GLU B N 1
ATOM 3765 C CA . GLU B 1 162 ? -7.555 -7.457 -22.859 1 72.38 162 GLU B CA 1
ATOM 3766 C C . GLU B 1 162 ? -7.047 -7.004 -24.234 1 72.38 162 GLU B C 1
ATOM 3768 O O . GLU B 1 162 ? -7.324 -5.883 -24.656 1 72.38 162 GLU B O 1
ATOM 3773 N N . PHE B 1 163 ? -5.922 -7.422 -24.641 1 59.56 163 PHE B N 1
ATOM 3774 C CA . PHE B 1 163 ? -5.5 -7.078 -26 1 59.56 163 PHE B CA 1
ATOM 3775 C C . PHE B 1 163 ? -5.961 -8.141 -26.984 1 59.56 163 PHE B C 1
ATOM 3777 O O . PHE B 1 163 ? -5.871 -9.336 -26.719 1 59.56 163 PHE B O 1
ATOM 3784 N N . GLU B 1 164 ? -6.934 -7.625 -27.844 1 50.16 164 GLU B N 1
ATOM 3785 C CA . GLU B 1 164 ? -7.238 -8.508 -28.969 1 50.16 164 GLU B CA 1
ATOM 3786 C C . GLU B 1 164 ? -5.996 -8.773 -29.812 1 50.16 164 GLU B C 1
ATOM 3788 O O . GLU B 1 164 ? -5.43 -7.848 -30.406 1 50.16 164 GLU B O 1
ATOM 3793 N N . GLU B 1 165 ? -5 -9.328 -29.375 1 45.41 165 GLU B N 1
ATOM 3794 C CA . GLU B 1 165 ? -3.975 -9.609 -30.375 1 45.41 165 GLU B CA 1
ATOM 3795 C C . GLU B 1 165 ? -4.59 -10.133 -31.656 1 45.41 165 GLU B C 1
ATOM 3797 O O . GLU B 1 165 ? -5.656 -10.758 -31.641 1 45.41 165 GLU B O 1
ATOM 3802 N N . HIS B 1 166 ? -4.125 -9.555 -32.969 1 39.56 166 HIS B N 1
ATOM 3803 C CA . HIS B 1 166 ? -4.355 -10.188 -34.25 1 39.56 166 HIS B CA 1
ATOM 3804 C C . HIS B 1 166 ? -4.496 -11.695 -34.125 1 39.56 166 HIS B C 1
ATOM 3806 O O . HIS B 1 166 ? -4.145 -12.266 -33.094 1 39.56 166 HIS B O 1
ATOM 3812 N N . GLN B 1 167 ? -4.32 -12.445 -35.562 1 35.72 167 GLN B N 1
ATOM 3813 C CA . GLN B 1 167 ? -4.668 -13.766 -36.094 1 35.72 167 GLN B CA 1
ATOM 3814 C C . GLN B 1 167 ? -4.25 -14.875 -35.156 1 35.72 167 GLN B C 1
ATOM 3816 O O . GLN B 1 167 ? -4.961 -15.867 -35 1 35.72 167 GLN B O 1
ATOM 3821 N N . ASP B 1 168 ? -2.93 -15.227 -35.281 1 35.53 168 ASP B N 1
ATOM 3822 C CA . ASP B 1 168 ? -2.625 -16.656 -35.188 1 35.53 168 ASP B CA 1
ATOM 3823 C C . ASP B 1 168 ? -3.02 -17.219 -33.812 1 35.53 168 ASP B C 1
ATOM 3825 O O . ASP B 1 168 ? -3.543 -18.328 -33.75 1 35.53 168 ASP B O 1
ATOM 3829 N N . LYS B 1 169 ? -2.049 -17.375 -32.719 1 41.16 169 LYS B N 1
ATOM 3830 C CA . LYS B 1 169 ? -1.954 -18.609 -31.953 1 41.16 169 LYS B CA 1
ATOM 3831 C C . LYS B 1 169 ? -2.93 -18.594 -30.766 1 41.16 169 LYS B C 1
ATOM 3833 O O . LYS B 1 169 ? -2.832 -17.75 -29.891 1 41.16 169 LYS B O 1
ATOM 3838 N N . LYS B 1 170 ? -4.137 -19.031 -30.859 1 41.22 170 LYS B N 1
ATOM 3839 C CA . LYS B 1 170 ? -5.27 -19.5 -30.078 1 41.22 170 LYS B CA 1
ATOM 3840 C C . LYS B 1 170 ? -4.867 -19.734 -28.625 1 41.22 170 LYS B C 1
ATOM 3842 O O . LYS B 1 170 ? -5.648 -19.469 -27.703 1 41.22 170 LYS B O 1
ATOM 3847 N N . CYS B 1 171 ? -3.9 -20.688 -28.469 1 40.94 171 CYS B N 1
ATOM 3848 C CA . CYS B 1 171 ? -3.59 -21.328 -27.203 1 40.94 171 CYS B CA 1
ATOM 3849 C C . CYS B 1 171 ? -3.166 -20.312 -26.156 1 40.94 171 CYS B C 1
ATOM 3851 O O . CYS B 1 171 ? -3.498 -20.453 -24.969 1 40.94 171 CYS B O 1
ATOM 3853 N N . GLN B 1 172 ? -2.352 -19.109 -26.672 1 44.78 172 GLN B N 1
ATOM 3854 C CA . GLN B 1 172 ? -1.558 -18.281 -25.766 1 44.78 172 GLN B CA 1
ATOM 3855 C C . GLN B 1 172 ? -2.447 -17.359 -24.938 1 44.78 172 GLN B C 1
ATOM 3857 O O . GLN B 1 172 ? -2.041 -16.875 -23.891 1 44.78 172 GLN B O 1
ATOM 3862 N N . LYS B 1 173 ? -3.641 -16.953 -25.547 1 51.78 173 LYS B N 1
ATOM 3863 C CA . LYS B 1 173 ? -4.578 -16.016 -24.906 1 51.78 173 LYS B CA 1
ATOM 3864 C C . LYS B 1 173 ? -5.203 -16.641 -23.672 1 51.78 173 LYS B C 1
ATOM 3866 O O . LYS B 1 173 ? -5.516 -15.93 -22.703 1 51.78 173 LYS B O 1
ATOM 3871 N N . GLN B 1 174 ? -5.445 -17.906 -23.734 1 59.56 174 GLN B N 1
ATOM 3872 C CA . GLN B 1 174 ? -6.348 -18.516 -22.766 1 59.56 174 GLN B CA 1
ATOM 3873 C C . GLN B 1 174 ? -5.613 -18.859 -21.469 1 59.56 174 GLN B C 1
ATOM 3875 O O . GLN B 1 174 ? -6.242 -19.203 -20.469 1 59.56 174 GLN B O 1
ATOM 3880 N N . CYS B 1 175 ? -4.332 -18.625 -21.5 1 79.94 175 CYS B N 1
ATOM 3881 C CA . CYS B 1 175 ? -3.688 -19.109 -20.281 1 79.94 175 CYS B CA 1
ATOM 3882 C C . CYS B 1 175 ? -2.896 -18 -19.609 1 79.94 175 CYS B C 1
ATOM 3884 O O . CYS B 1 175 ? -2.051 -18.266 -18.75 1 79.94 175 CYS B O 1
ATOM 3886 N N . ARG B 1 176 ? -3.266 -16.75 -20.156 1 84.69 176 ARG B N 1
ATOM 3887 C CA . ARG B 1 176 ? -2.453 -15.695 -19.578 1 84.69 176 ARG B CA 1
ATOM 3888 C C . ARG B 1 176 ? -3.305 -14.477 -19.234 1 84.69 176 ARG B C 1
ATOM 3890 O O . ARG B 1 176 ? -4.324 -14.227 -19.875 1 84.69 176 ARG B O 1
ATOM 3897 N N . VAL B 1 177 ? -2.918 -13.805 -18.234 1 86.69 177 VAL B N 1
ATOM 3898 C CA . VAL B 1 177 ? -3.449 -12.484 -17.906 1 86.69 177 VAL B CA 1
ATOM 3899 C C . VAL B 1 177 ? -2.447 -11.414 -18.312 1 86.69 177 VAL B C 1
ATOM 3901 O O . VAL B 1 177 ? -1.241 -11.57 -18.109 1 86.69 177 VAL B O 1
ATOM 3904 N N . GLN B 1 178 ? -2.973 -10.445 -18.953 1 84 178 GLN B N 1
ATOM 3905 C CA . GLN B 1 178 ? -2.141 -9.32 -19.344 1 84 178 GLN B CA 1
ATOM 3906 C C . GLN B 1 178 ? -2.477 -8.07 -18.531 1 84 178 GLN B C 1
ATOM 3908 O O . GLN B 1 178 ? -3.648 -7.793 -18.281 1 84 178 GLN B O 1
ATOM 3913 N N . VAL B 1 179 ? -1.364 -7.395 -18.141 1 83.19 179 VAL B N 1
ATOM 3914 C CA . VAL B 1 179 ? -1.619 -6.258 -17.25 1 83.19 179 VAL B CA 1
ATOM 3915 C C . VAL B 1 179 ? -0.719 -5.09 -17.656 1 83.19 179 VAL B C 1
ATOM 3917 O O . VAL B 1 179 ? 0.35 -5.289 -18.234 1 83.19 179 VAL B O 1
ATOM 3920 N N . ILE B 1 180 ? -1.203 -3.92 -17.281 1 80.56 180 ILE B N 1
ATOM 3921 C CA . ILE B 1 180 ? -0.378 -2.719 -17.344 1 80.56 180 ILE B CA 1
ATOM 3922 C C . ILE B 1 180 ? -0.052 -2.25 -15.922 1 80.56 180 ILE B C 1
ATOM 3924 O O . ILE B 1 180 ? -0.852 -2.432 -15 1 80.56 180 ILE B O 1
ATOM 3928 N N . THR B 1 181 ? 1.13 -1.729 -15.812 1 78.81 181 THR B N 1
ATOM 3929 C CA . THR B 1 181 ? 1.613 -1.272 -14.516 1 78.81 181 THR B CA 1
ATOM 3930 C C . THR B 1 181 ? 1.854 0.234 -14.523 1 78.81 181 THR B C 1
AT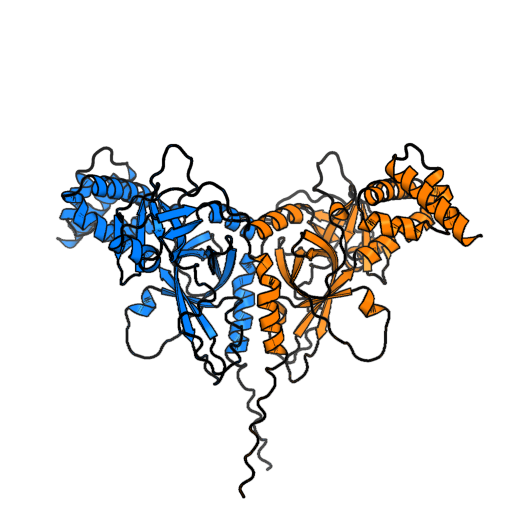OM 3932 O O . THR B 1 181 ? 1.666 0.891 -15.547 1 78.81 181 THR B O 1
ATOM 3935 N N . ARG B 1 182 ? 2.18 0.741 -13.367 1 72.81 182 ARG B N 1
ATOM 3936 C CA . ARG B 1 182 ? 2.498 2.16 -13.242 1 72.81 182 ARG B CA 1
ATOM 3937 C C . ARG B 1 182 ? 3.682 2.537 -14.125 1 72.81 182 ARG B C 1
ATOM 3939 O O . ARG B 1 182 ? 3.801 3.686 -14.555 1 72.81 182 ARG B O 1
ATOM 3946 N N . ASN B 1 183 ? 4.504 1.552 -14.445 1 68.38 183 ASN B N 1
ATOM 3947 C CA . ASN B 1 183 ? 5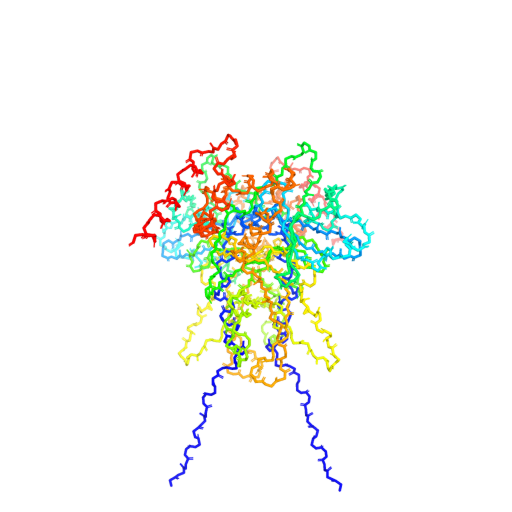.699 1.794 -15.25 1 68.38 183 ASN B CA 1
ATOM 3948 C C . ASN B 1 183 ? 5.41 1.675 -16.734 1 68.38 183 ASN B C 1
ATOM 3950 O O . ASN B 1 183 ? 6.242 2.045 -17.562 1 68.38 183 ASN B O 1
ATOM 3954 N N . SER B 1 184 ? 4.281 1.104 -17.031 1 65 184 SER B N 1
ATOM 3955 C CA . SER B 1 184 ? 3.947 0.877 -18.438 1 65 184 SER B CA 1
ATOM 3956 C C . SER B 1 184 ? 3.859 2.191 -19.203 1 65 184 SER B C 1
ATOM 3958 O O . SER B 1 184 ? 3.934 2.205 -20.438 1 65 184 SER B O 1
ATOM 3960 N N . PHE B 1 185 ? 3.754 3.23 -18.422 1 58.69 185 PHE B N 1
ATOM 3961 C CA . PHE B 1 185 ? 3.564 4.516 -19.094 1 58.69 185 PHE B CA 1
ATOM 3962 C C . PHE B 1 185 ? 4.895 5.242 -19.25 1 58.69 185 PHE B C 1
ATOM 3964 O O . PHE B 1 185 ? 4.938 6.367 -19.75 1 58.69 185 PHE B O 1
ATOM 3971 N N . GLU B 1 186 ? 5.965 4.688 -18.766 1 53.69 186 GLU B N 1
ATOM 3972 C CA . GLU B 1 186 ? 7.285 5.285 -18.938 1 53.69 186 GLU B CA 1
ATOM 3973 C C . GLU B 1 186 ? 7.738 5.215 -20.391 1 53.69 186 GLU B C 1
ATOM 3975 O O . GLU B 1 186 ? 7.578 4.184 -21.047 1 53.69 186 GLU B O 1
ATOM 3980 N N . GLU B 1 187 ? 7.637 6.43 -21.156 1 46.34 187 GLU B N 1
ATOM 3981 C CA . GLU B 1 187 ? 8.133 6.516 -22.516 1 46.34 187 GLU B CA 1
ATOM 3982 C C . GLU B 1 187 ? 9.609 6.125 -22.594 1 46.34 187 GLU B C 1
ATOM 3984 O O . GLU B 1 187 ? 10.43 6.641 -21.844 1 46.34 187 GLU B O 1
ATOM 3989 N N . LEU B 1 188 ? 10.023 4.906 -23.047 1 38.03 188 LEU B N 1
ATOM 3990 C CA . LEU B 1 188 ? 11.43 4.758 -23.391 1 38.03 188 LEU B CA 1
ATOM 3991 C C . LEU B 1 188 ? 11.828 5.766 -24.469 1 38.03 188 LEU B C 1
ATOM 3993 O O . LEU B 1 188 ? 11.25 5.77 -25.562 1 38.03 188 LEU B O 1
ATOM 3997 N N . ARG B 1 189 ? 12.156 7.016 -24.156 1 34.25 189 ARG B N 1
ATOM 3998 C CA . ARG B 1 189 ? 12.711 7.961 -25.125 1 34.25 189 ARG B CA 1
ATOM 3999 C C . ARG B 1 189 ? 13.477 7.234 -26.219 1 34.25 189 ARG B C 1
ATOM 4001 O O . ARG B 1 189 ? 13.359 7.586 -27.391 1 34.25 189 ARG B O 1
ATOM 4008 N N . ASP B 1 190 ? 14.922 7.066 -26.047 1 31.11 190 ASP B N 1
ATOM 4009 C CA . ASP B 1 190 ? 15.922 6.867 -27.094 1 31.11 190 ASP B CA 1
ATOM 4010 C C . ASP B 1 190 ? 15.609 5.625 -27.922 1 31.11 190 ASP B C 1
ATOM 4012 O O . ASP B 1 190 ? 14.945 4.699 -27.438 1 31.11 190 ASP B O 1
ATOM 4016 N N . GLY B 1 191 ? 15.859 5.688 -29.344 1 30.36 191 GLY B N 1
ATOM 4017 C CA . GLY B 1 191 ? 16.156 4.695 -30.359 1 30.36 191 GLY B CA 1
ATOM 4018 C C . GLY B 1 191 ? 16.578 3.355 -29.797 1 30.36 191 GLY B C 1
ATOM 4019 O O . GLY B 1 191 ? 16.953 2.445 -30.531 1 30.36 191 GLY B O 1
ATOM 4020 N N . LYS B 1 192 ? 17.516 3.486 -28.844 1 30.94 192 LYS B N 1
ATOM 4021 C CA . LYS B 1 192 ? 18.188 2.217 -28.609 1 30.94 192 LYS B CA 1
ATOM 4022 C C . LYS B 1 192 ? 17.203 1.146 -28.141 1 30.94 192 LYS B C 1
ATOM 4024 O O . LYS B 1 192 ? 16.25 1.443 -27.438 1 30.94 192 LYS B O 1
ATOM 4029 N N . ARG B 1 193 ? 17.281 0.08 -28.906 1 28.88 193 ARG B N 1
ATOM 4030 C CA . ARG B 1 193 ? 16.734 -1.266 -28.812 1 28.88 193 ARG B CA 1
ATOM 4031 C C . ARG B 1 193 ? 16.562 -1.683 -27.359 1 28.88 193 ARG B C 1
ATOM 4033 O O . ARG B 1 193 ? 17.547 -1.862 -26.641 1 28.88 193 ARG B O 1
ATOM 4040 N N . LEU B 1 194 ? 15.758 -1.008 -26.766 1 34.66 194 LEU B N 1
ATOM 4041 C CA . LEU B 1 194 ? 15.562 -1.594 -25.453 1 34.66 194 LEU B CA 1
ATOM 4042 C C . LEU B 1 194 ? 15.367 -3.102 -25.547 1 34.66 194 LEU B C 1
ATOM 4044 O O . LEU B 1 194 ? 14.617 -3.58 -26.406 1 34.66 194 LEU B O 1
ATOM 4048 N N . SER B 1 195 ? 16.359 -3.75 -25.312 1 31.2 195 SER B N 1
ATOM 4049 C CA . SER B 1 195 ? 16.312 -5.207 -25.406 1 31.2 195 SER B CA 1
ATOM 4050 C C . SER B 1 195 ? 15.016 -5.758 -24.828 1 31.2 195 SER B C 1
ATOM 4052 O O . SER B 1 195 ? 14.367 -5.102 -24.016 1 31.2 195 SER B O 1
ATOM 4054 N N . TYR B 1 196 ? 14.484 -6.648 -25.531 1 28.89 196 TYR B N 1
ATOM 4055 C CA . TYR B 1 196 ? 13.383 -7.562 -25.219 1 28.89 196 TYR B CA 1
ATOM 4056 C C . TYR B 1 196 ? 13.094 -7.582 -23.719 1 28.89 196 TYR B C 1
ATOM 4058 O O . TYR B 1 196 ? 11.984 -7.902 -23.297 1 28.89 196 TYR B O 1
ATOM 4066 N N . ASN B 1 197 ? 14.102 -7.582 -22.938 1 33.81 197 ASN B N 1
ATOM 4067 C CA . ASN B 1 197 ? 14 -7.965 -21.531 1 33.81 197 ASN B CA 1
ATOM 4068 C C . ASN B 1 197 ? 13.656 -6.77 -20.641 1 33.81 197 ASN B C 1
ATOM 4070 O O . ASN B 1 197 ? 14.273 -6.57 -19.594 1 33.81 197 ASN B O 1
ATOM 4074 N N . THR B 1 198 ? 13.18 -5.77 -21.312 1 39.12 198 THR B N 1
ATOM 4075 C CA . THR B 1 198 ? 12.969 -4.613 -20.438 1 39.12 198 THR B CA 1
ATOM 4076 C C . THR B 1 198 ? 11.742 -4.816 -19.562 1 39.12 198 THR B C 1
ATOM 4078 O O . THR B 1 198 ? 10.609 -4.766 -20.047 1 39.12 198 THR B O 1
ATOM 4081 N N . CYS B 1 199 ? 11.438 -5.883 -19.016 1 43.44 199 CYS B N 1
ATOM 4082 C CA . CYS B 1 199 ? 10.445 -6.047 -17.953 1 43.44 199 CYS B CA 1
ATOM 4083 C C . CYS B 1 199 ? 10.742 -5.133 -16.781 1 43.44 199 CYS B C 1
ATOM 4085 O O . CYS B 1 199 ? 11.898 -4.938 -16.422 1 43.44 199 CYS B O 1
ATOM 4087 N N . PHE B 1 200 ? 9.977 -3.941 -16.734 1 49.5 200 PHE B N 1
ATOM 4088 C CA . PHE B 1 200 ? 10.172 -3.238 -15.469 1 49.5 200 PHE B CA 1
ATOM 4089 C C . PHE B 1 200 ? 10.328 -4.223 -14.32 1 49.5 200 PHE B C 1
ATOM 4091 O O . PHE B 1 200 ? 10.766 -3.848 -13.227 1 49.5 200 PHE B O 1
ATOM 4098 N N . TYR B 1 201 ? 10.031 -5.484 -14.766 1 60.22 201 TYR B N 1
ATOM 4099 C CA . TYR B 1 201 ? 9.945 -6.371 -13.609 1 60.22 201 TYR B CA 1
ATOM 4100 C C . TYR B 1 201 ? 10.93 -7.523 -13.734 1 60.22 201 TYR B C 1
ATOM 4102 O O . TYR B 1 201 ? 10.609 -8.664 -13.398 1 60.22 201 TYR B O 1
ATOM 4110 N N . ASP B 1 202 ? 12.211 -7.152 -14.414 1 71.25 202 ASP B N 1
ATOM 4111 C CA . ASP B 1 202 ? 13.211 -8.195 -14.195 1 71.25 202 ASP B CA 1
ATOM 4112 C C . ASP B 1 202 ? 13.312 -8.562 -12.719 1 71.25 202 ASP B C 1
ATOM 4114 O O . ASP B 1 202 ? 13.195 -7.695 -11.852 1 71.25 202 ASP B O 1
ATOM 4118 N N . GLY B 1 203 ? 13.211 -9.875 -12.484 1 79.62 203 GLY B N 1
ATOM 4119 C CA . GLY B 1 203 ? 13.281 -10.344 -11.109 1 79.62 203 GLY B CA 1
ATOM 4120 C C . GLY B 1 203 ? 11.914 -10.664 -10.523 1 79.62 203 GLY B C 1
ATOM 4121 O O . GLY B 1 203 ? 11.82 -11.383 -9.531 1 79.62 203 GLY B O 1
ATOM 4122 N N . ALA B 1 204 ? 10.93 -10.07 -11.203 1 88.94 204 ALA B N 1
ATOM 4123 C CA . ALA B 1 204 ? 9.586 -10.312 -10.68 1 88.94 204 ALA B CA 1
ATOM 4124 C C . ALA B 1 204 ? 9.016 -11.625 -11.211 1 88.94 204 ALA B C 1
ATOM 4126 O O . ALA B 1 204 ? 7.988 -12.094 -10.727 1 88.94 204 ALA B O 1
ATOM 4127 N N . SER B 1 205 ? 9.75 -12.18 -12.086 1 92.38 205 SER B N 1
ATOM 4128 C CA . SER B 1 205 ? 9.281 -13.461 -12.602 1 92.38 205 SER B CA 1
ATOM 4129 C C . SER B 1 205 ? 9.039 -14.461 -11.477 1 92.38 205 SER B C 1
ATOM 4131 O O . SER B 1 205 ? 9.898 -14.656 -10.617 1 92.38 205 SER B O 1
ATOM 4133 N N . GLY B 1 206 ? 7.867 -15.016 -11.508 1 96.44 206 GLY B N 1
ATOM 4134 C CA . GLY B 1 206 ? 7.5 -15.984 -10.477 1 96.44 206 GLY B CA 1
ATOM 4135 C C . GLY B 1 206 ? 6.629 -15.391 -9.391 1 96.44 206 GLY B C 1
ATOM 4136 O O . GLY B 1 206 ? 6.164 -16.109 -8.5 1 96.44 206 GLY B O 1
ATOM 4137 N N . SER B 1 207 ? 6.367 -14.109 -9.539 1 97 207 SER B N 1
ATOM 4138 C CA . SER B 1 207 ? 5.566 -13.422 -8.531 1 97 207 SER B CA 1
ATOM 4139 C C . SER B 1 207 ? 4.105 -13.859 -8.586 1 97 207 SER B C 1
ATOM 4141 O O . SER B 1 207 ? 3.562 -14.078 -9.672 1 97 207 SER B O 1
ATOM 4143 N N . PRO B 1 208 ? 3.492 -14.008 -7.426 1 98.06 208 PRO B N 1
ATOM 4144 C CA . PRO B 1 208 ? 2.043 -14.211 -7.457 1 98.06 208 PRO B CA 1
ATOM 4145 C C . PRO B 1 208 ? 1.283 -12.977 -7.926 1 98.06 208 PRO B C 1
ATOM 4147 O O . PRO B 1 208 ? 1.704 -11.852 -7.648 1 98.06 208 PRO B O 1
ATOM 4150 N N . VAL B 1 209 ? 0.259 -13.156 -8.617 1 96.88 209 VAL B N 1
ATOM 4151 C CA . VAL B 1 209 ? -0.691 -12.133 -9.031 1 96.88 209 VAL B CA 1
ATOM 4152 C C . VAL B 1 209 ? -2.018 -12.328 -8.297 1 96.88 209 VAL B C 1
ATOM 4154 O O . VAL B 1 209 ? -2.646 -13.383 -8.414 1 96.88 209 VAL B O 1
ATOM 4157 N N . LEU B 1 210 ? -2.432 -11.344 -7.516 1 97.75 210 LEU B N 1
ATOM 4158 C CA . LEU B 1 210 ? -3.641 -11.422 -6.703 1 97.75 210 LEU B CA 1
ATOM 4159 C C . LEU B 1 210 ? -4.668 -10.391 -7.152 1 97.75 210 LEU B C 1
ATOM 4161 O O . LEU B 1 210 ? -4.309 -9.281 -7.547 1 97.75 210 LEU B O 1
ATOM 4165 N N . ASN B 1 211 ? -5.922 -10.75 -7.098 1 95.44 211 ASN B N 1
ATOM 4166 C CA . ASN B 1 211 ? -6.953 -9.75 -7.352 1 95.44 211 ASN B CA 1
ATOM 4167 C C . ASN B 1 211 ? -7.375 -9.039 -6.07 1 95.44 211 ASN B C 1
ATOM 4169 O O . ASN B 1 211 ? -6.77 -9.242 -5.016 1 95.44 211 ASN B O 1
ATOM 4173 N N . ASP B 1 212 ? -8.375 -8.141 -6.117 1 91.31 212 ASP B N 1
ATOM 4174 C CA . ASP B 1 212 ? -8.734 -7.297 -4.98 1 91.31 212 ASP B CA 1
ATOM 4175 C C . ASP B 1 212 ? -9.555 -8.078 -3.955 1 91.31 212 ASP B C 1
ATOM 4177 O O . ASP B 1 212 ? -9.898 -7.543 -2.895 1 91.31 212 ASP B O 1
ATOM 4181 N N . LYS B 1 213 ? -9.914 -9.336 -4.262 1 95 213 LYS B N 1
ATOM 4182 C CA . LYS B 1 213 ? -10.5 -10.25 -3.289 1 95 213 LYS B CA 1
ATOM 4183 C C . LYS B 1 213 ? -9.445 -11.172 -2.682 1 95 213 LYS B C 1
ATOM 4185 O O . LYS B 1 213 ? -9.781 -12.133 -1.984 1 95 213 LYS B O 1
ATOM 4190 N N . PHE B 1 214 ? -8.156 -10.945 -3.041 1 97.12 214 PHE B N 1
ATOM 4191 C CA . PHE B 1 214 ? -6.988 -11.617 -2.486 1 97.12 214 PHE B CA 1
ATOM 4192 C C . PHE B 1 214 ? -6.898 -13.055 -2.992 1 97.12 214 PHE B C 1
ATOM 4194 O O . PHE B 1 214 ? -6.414 -13.938 -2.281 1 97.12 214 PHE B O 1
ATOM 4201 N N . GLN B 1 215 ? -7.496 -13.234 -4.113 1 97.69 215 GLN B N 1
ATOM 4202 C CA . GLN B 1 215 ? -7.352 -14.547 -4.738 1 97.69 215 GLN B CA 1
ATOM 4203 C C . GLN B 1 215 ? -6.094 -14.609 -5.602 1 97.69 215 GLN B C 1
ATOM 4205 O O . GLN B 1 215 ? -5.766 -13.641 -6.297 1 97.69 215 GLN B O 1
ATOM 4210 N N . LEU B 1 216 ? -5.398 -15.734 -5.488 1 98.38 216 LEU B N 1
ATOM 4211 C CA . LEU B 1 216 ? -4.262 -16.016 -6.359 1 98.38 216 LEU B CA 1
ATOM 4212 C C . LEU B 1 216 ? -4.734 -16.391 -7.758 1 98.38 216 LEU B C 1
ATOM 4214 O O . LEU B 1 216 ? -5.328 -17.453 -7.953 1 98.38 216 LEU B O 1
ATOM 4218 N N . VAL B 1 217 ? -4.395 -15.586 -8.797 1 97.44 217 VAL B N 1
ATOM 4219 C CA . VAL B 1 217 ? -5.043 -15.82 -10.086 1 97.44 217 VAL B CA 1
ATOM 4220 C C . VAL B 1 217 ? -3.992 -16.188 -11.133 1 97.44 217 VAL B C 1
ATOM 4222 O O . VAL B 1 217 ? -4.297 -16.859 -12.117 1 97.44 217 VAL B O 1
ATOM 4225 N N . ALA B 1 218 ? -2.76 -15.742 -10.938 1 97 218 ALA B N 1
ATOM 4226 C CA . ALA B 1 218 ? -1.714 -16 -11.922 1 97 218 ALA B CA 1
ATOM 4227 C C . ALA B 1 218 ? -0.329 -15.922 -11.289 1 97 218 ALA B C 1
ATOM 4229 O O . ALA B 1 218 ? -0.197 -15.57 -10.109 1 97 218 ALA B O 1
ATOM 4230 N N . MET B 1 219 ? 0.577 -16.375 -11.977 1 96.81 219 MET B N 1
ATOM 4231 C CA . MET B 1 219 ? 1.995 -16.172 -11.703 1 96.81 219 MET B CA 1
ATOM 4232 C C . MET B 1 219 ? 2.633 -15.289 -12.766 1 96.81 219 MET B C 1
ATOM 4234 O O . MET B 1 219 ? 2.562 -15.594 -13.961 1 96.81 219 MET B O 1
ATOM 4238 N N . HIS B 1 220 ? 3.246 -14.219 -12.32 1 93.81 220 HIS B N 1
ATOM 4239 C CA . HIS B 1 220 ? 3.908 -13.328 -13.266 1 93.81 220 HIS B CA 1
ATOM 4240 C C . HIS B 1 220 ? 5.039 -14.047 -13.992 1 93.81 220 HIS B C 1
ATOM 4242 O O . HIS B 1 220 ? 5.887 -14.688 -13.367 1 93.81 220 HIS B O 1
ATOM 4248 N N . THR B 1 221 ? 5.055 -13.898 -15.25 1 90.38 221 THR B N 1
ATOM 4249 C CA . THR B 1 221 ? 5.996 -14.664 -16.062 1 90.38 221 THR B CA 1
ATOM 4250 C C . THR B 1 221 ? 6.945 -13.734 -16.812 1 90.38 221 THR B C 1
ATOM 4252 O O . THR B 1 221 ? 8.148 -14 -16.906 1 90.38 221 THR B O 1
ATOM 4255 N N . GLY B 1 222 ? 6.395 -12.695 -17.297 1 84.62 222 GLY B N 1
ATOM 4256 C CA . GLY B 1 222 ? 7.25 -11.797 -18.047 1 84.62 222 GLY B CA 1
ATOM 4257 C C . GLY B 1 222 ? 6.5 -10.617 -18.641 1 84.62 222 GLY B C 1
ATOM 4258 O O . GLY B 1 222 ? 5.422 -10.258 -18.156 1 84.62 222 GLY B O 1
ATOM 4259 N N . GLY B 1 223 ? 7.211 -9.945 -19.484 1 78 223 GLY B N 1
ATOM 4260 C CA . GLY B 1 223 ? 6.645 -8.797 -20.172 1 78 223 GLY B CA 1
ATOM 4261 C C . GLY B 1 223 ? 7.082 -8.688 -21.625 1 78 223 GLY B C 1
ATOM 4262 O O . GLY B 1 223 ? 8.055 -9.328 -22.031 1 78 223 GLY B O 1
ATOM 4263 N N . TYR B 1 224 ? 6.211 -8.031 -22.375 1 71.38 224 TYR B N 1
ATOM 4264 C CA . TYR B 1 224 ? 6.562 -7.777 -23.766 1 71.38 224 TYR B CA 1
ATOM 4265 C C . TYR B 1 224 ? 6.156 -6.367 -24.172 1 71.38 224 TYR B C 1
ATOM 4267 O O . TYR B 1 224 ? 5.328 -5.734 -23.516 1 71.38 224 TYR B O 1
ATOM 4275 N N . TRP B 1 225 ? 6.785 -5.902 -25.141 1 65.12 225 TRP B N 1
ATOM 4276 C CA . TRP B 1 225 ? 6.492 -4.578 -25.688 1 65.12 225 TRP B CA 1
ATOM 4277 C C . TRP B 1 225 ? 5.266 -4.617 -26.594 1 65.12 225 TRP B C 1
ATOM 4279 O O . TRP B 1 225 ? 5.082 -5.566 -27.359 1 65.12 225 TRP B O 1
ATOM 4289 N N . TYR B 1 226 ? 4.422 -3.736 -26.312 1 60.44 226 TYR B N 1
ATOM 4290 C CA . TYR B 1 226 ? 3.252 -3.609 -27.172 1 60.44 226 TYR B CA 1
ATOM 4291 C C . TYR B 1 226 ? 3.109 -2.184 -27.703 1 60.44 226 TYR B C 1
ATOM 4293 O O . TYR B 1 226 ? 3.32 -1.223 -26.953 1 60.44 226 TYR B O 1
ATOM 4301 N N . GLN B 1 227 ? 3.262 -2.104 -29.016 1 53.41 227 GLN B N 1
ATOM 4302 C CA . GLN B 1 227 ? 3.018 -0.798 -29.609 1 53.41 227 GLN B CA 1
ATOM 4303 C C . GLN B 1 227 ? 1.54 -0.425 -29.547 1 53.41 227 GLN B C 1
ATOM 4305 O O . GLN B 1 227 ? 0.686 -1.143 -30.062 1 53.41 227 GLN B O 1
ATOM 4310 N N . LEU B 1 228 ? 1.157 0.174 -28.531 1 49.12 228 LEU B N 1
ATOM 4311 C CA . LEU B 1 228 ? -0.228 0.629 -28.578 1 49.12 228 LEU B CA 1
ATOM 4312 C C . LEU B 1 228 ? -0.51 1.389 -29.859 1 49.12 228 LEU B C 1
ATOM 4314 O O . LEU B 1 228 ? 0.418 1.85 -30.531 1 49.12 228 LEU B O 1
ATOM 4318 N N . TRP B 1 229 ? -1.832 1.485 -30.422 1 40.31 229 TRP B N 1
ATOM 4319 C CA . TRP B 1 229 ? -2.234 1.931 -31.766 1 40.31 229 TRP B CA 1
ATOM 4320 C C . TRP B 1 229 ? -1.265 2.979 -32.312 1 40.31 229 TRP B C 1
ATOM 4322 O O . TRP B 1 229 ? -0.729 2.828 -33.406 1 40.31 229 TRP B O 1
ATOM 4332 N N . THR B 1 230 ? -1.752 4.215 -31.969 1 42.72 230 THR B N 1
ATOM 4333 C CA . THR B 1 230 ? -1.34 5.199 -32.969 1 42.72 230 THR B CA 1
ATOM 4334 C C . THR B 1 230 ? 0.181 5.262 -33.062 1 42.72 230 THR B C 1
ATOM 4336 O O . THR B 1 230 ? 0.725 5.555 -34.125 1 42.72 230 THR B O 1
ATOM 4339 N N . GLY B 1 231 ? 1.017 5.949 -32.219 1 42.91 231 GLY B N 1
ATOM 4340 C CA . GLY B 1 231 ? 2.342 6.508 -32.469 1 42.91 231 GLY B CA 1
ATOM 4341 C C . GLY B 1 231 ? 3.451 5.672 -31.844 1 42.91 231 GLY B C 1
ATOM 4342 O O . GLY B 1 231 ? 3.229 4.523 -31.453 1 42.91 231 GLY B O 1
ATOM 4343 N N . LYS B 1 232 ? 4.723 6.25 -31.719 1 46.06 232 LYS B N 1
ATOM 4344 C CA . LYS B 1 232 ? 6.121 5.992 -31.375 1 46.06 232 LYS B CA 1
ATOM 4345 C C . LYS B 1 232 ? 6.266 5.492 -29.953 1 46.06 232 LYS B C 1
ATOM 4347 O O . LYS B 1 232 ? 7.379 5.258 -29.469 1 46.06 232 LYS B O 1
ATOM 4352 N N . THR B 1 233 ? 5.098 5.34 -29.266 1 49.75 233 THR B N 1
ATOM 4353 C CA . THR B 1 233 ? 5.406 5.062 -27.875 1 49.75 233 THR B CA 1
ATOM 4354 C C . THR B 1 233 ? 5.207 3.582 -27.562 1 49.75 233 THR B C 1
ATOM 4356 O O . THR B 1 233 ? 4.168 3.008 -27.875 1 49.75 233 THR B O 1
ATOM 4359 N N . GLN B 1 234 ? 6.285 2.797 -27.391 1 54.53 234 GLN B N 1
ATOM 4360 C CA . GLN B 1 234 ? 6.273 1.402 -26.953 1 54.53 234 GLN B CA 1
ATOM 4361 C C . GLN B 1 234 ? 5.965 1.29 -25.469 1 54.53 234 GLN B C 1
ATOM 4363 O O . GLN B 1 234 ? 6.504 2.047 -24.656 1 54.53 234 GLN B O 1
ATOM 4368 N N . ASN B 1 235 ? 4.738 0.686 -25.219 1 61.47 235 ASN B N 1
ATOM 4369 C CA . ASN B 1 235 ? 4.371 0.411 -23.844 1 61.47 235 ASN B CA 1
ATOM 4370 C C . ASN B 1 235 ? 4.715 -1.021 -23.438 1 61.47 235 ASN B C 1
ATOM 4372 O O . ASN B 1 235 ? 4.742 -1.916 -24.297 1 61.47 235 ASN B O 1
ATOM 4376 N N . VAL B 1 236 ? 5.172 -1.163 -22.203 1 66.5 236 VAL B N 1
ATOM 4377 C CA . VAL B 1 236 ? 5.484 -2.498 -21.703 1 66.5 236 VAL B CA 1
ATOM 4378 C C . VAL B 1 236 ? 4.238 -3.117 -21.078 1 66.5 236 VAL B C 1
ATOM 4380 O O . VAL B 1 236 ? 3.588 -2.494 -20.234 1 66.5 236 VAL B O 1
ATOM 4383 N N . ILE B 1 237 ? 3.809 -4.266 -21.609 1 75.62 237 ILE B N 1
ATOM 4384 C CA . ILE B 1 237 ? 2.736 -5.066 -21.031 1 75.62 237 ILE B CA 1
ATOM 4385 C C . ILE B 1 237 ? 3.328 -6.262 -20.281 1 75.62 237 ILE B C 1
ATOM 4387 O O . ILE B 1 237 ? 4.23 -6.934 -20.797 1 75.62 237 ILE B O 1
ATOM 4391 N N . GLU B 1 238 ? 2.861 -6.43 -19.062 1 82.75 238 GLU B N 1
ATOM 4392 C CA . GLU B 1 238 ? 3.254 -7.602 -18.281 1 82.75 238 GLU B CA 1
ATOM 4393 C C . GLU B 1 238 ? 2.219 -8.719 -18.406 1 82.75 238 GLU B C 1
ATOM 4395 O O . GLU B 1 238 ? 1.035 -8.445 -18.625 1 82.75 238 GLU B O 1
ATOM 4400 N N . TYR B 1 239 ? 2.711 -9.984 -18.312 1 86.31 239 TYR B N 1
ATOM 4401 C CA . TYR B 1 239 ? 1.75 -11.078 -18.359 1 86.31 239 TYR B CA 1
ATOM 4402 C C . TYR B 1 239 ? 2.076 -12.133 -17.312 1 86.31 239 TYR B C 1
ATOM 4404 O O . TYR B 1 239 ? 3.211 -12.219 -16.844 1 86.31 239 TYR B O 1
ATOM 4412 N N . GLY B 1 240 ? 1.072 -12.82 -16.922 1 90.94 240 GLY B N 1
ATOM 4413 C CA . GLY B 1 240 ? 1.177 -13.938 -16 1 90.94 240 GLY B CA 1
ATOM 4414 C C . GLY B 1 240 ? 0.394 -15.156 -16.453 1 90.94 240 GLY B C 1
ATOM 4415 O O . GLY B 1 240 ? -0.637 -15.031 -17.125 1 90.94 240 GLY B O 1
ATOM 4416 N N . THR B 1 241 ? 0.879 -16.266 -16.156 1 94.06 241 THR B N 1
ATOM 4417 C CA . THR B 1 241 ? 0.199 -17.516 -16.453 1 94.06 241 THR B CA 1
ATOM 4418 C C . THR B 1 241 ? -0.831 -17.859 -15.383 1 94.06 241 THR B C 1
ATOM 4420 O O . THR B 1 241 ? -0.551 -17.734 -14.188 1 94.06 241 THR B O 1
ATOM 4423 N N . HIS B 1 242 ? -1.99 -18.297 -15.867 1 95.94 242 HIS B N 1
ATOM 4424 C CA . HIS B 1 242 ? -3.037 -18.672 -14.922 1 95.94 242 HIS B CA 1
ATOM 4425 C C . HIS B 1 242 ? -2.566 -19.781 -13.977 1 95.94 242 HIS B C 1
ATOM 4427 O O . HIS B 1 242 ? -2.049 -20.797 -14.43 1 95.94 242 HIS B O 1
ATOM 4433 N N . VAL B 1 243 ? -2.801 -19.547 -12.719 1 97.19 243 VAL B N 1
ATOM 4434 C CA . VAL B 1 243 ? -2.336 -20.531 -11.758 1 97.19 243 VAL B CA 1
ATOM 4435 C C . VAL B 1 243 ? -3.166 -21.812 -11.898 1 97.19 243 VAL B C 1
ATOM 4437 O O . VAL B 1 243 ? -2.678 -22.906 -11.617 1 97.19 243 VAL B O 1
ATOM 4440 N N . THR B 1 244 ? -4.391 -21.703 -12.367 1 96.19 244 THR B N 1
ATOM 4441 C CA . THR B 1 244 ? -5.223 -22.891 -12.555 1 96.19 244 THR B CA 1
ATOM 4442 C C . THR B 1 244 ? -4.641 -23.781 -13.641 1 96.19 244 THR B C 1
ATOM 4444 O O . THR B 1 244 ? -4.68 -25.016 -13.523 1 96.19 244 THR B O 1
ATOM 4447 N N . VAL B 1 245 ? -4.094 -23.172 -14.656 1 95.69 245 VAL B N 1
ATOM 4448 C CA . VAL B 1 245 ? -3.459 -23.938 -15.727 1 95.69 245 VAL B CA 1
ATOM 4449 C C . VAL B 1 245 ? -2.18 -24.594 -15.211 1 95.69 245 VAL B C 1
ATOM 4451 O O . VAL B 1 245 ? -1.908 -25.75 -15.516 1 95.69 245 VAL B O 1
ATOM 4454 N N . ILE B 1 246 ? -1.475 -23.875 -14.438 1 97.31 246 ILE B N 1
ATOM 4455 C CA . ILE B 1 246 ? -0.245 -24.406 -13.859 1 97.31 246 ILE B CA 1
ATOM 4456 C C . ILE B 1 246 ? -0.571 -25.578 -12.945 1 97.31 246 ILE B C 1
ATOM 4458 O O . ILE B 1 246 ? 0.052 -26.641 -13.039 1 97.31 246 ILE B O 1
ATOM 4462 N N . LEU B 1 247 ? -1.546 -25.375 -12.086 1 97.75 247 LEU B N 1
ATOM 4463 C CA . LEU B 1 247 ? -1.912 -26.438 -11.141 1 97.75 247 LEU B CA 1
ATOM 4464 C C . LEU B 1 247 ? -2.34 -27.703 -11.883 1 97.75 247 LEU B C 1
ATOM 4466 O O . LEU B 1 247 ? -1.965 -28.797 -11.492 1 97.75 247 LEU B O 1
ATOM 4470 N N . LYS B 1 248 ? -3.133 -27.516 -12.891 1 96.75 248 LYS B N 1
ATOM 4471 C CA . LYS B 1 248 ? -3.545 -28.672 -13.703 1 96.75 248 LYS B CA 1
ATOM 4472 C C . LYS B 1 248 ? -2.336 -29.422 -14.25 1 96.75 248 LYS B C 1
ATOM 4474 O O . LYS B 1 248 ? -2.283 -30.641 -14.195 1 96.75 248 LYS B O 1
ATOM 4479 N N . ASN B 1 249 ? -1.402 -28.688 -14.75 1 97.44 249 ASN B N 1
ATOM 4480 C CA . ASN B 1 249 ? -0.206 -29.312 -15.305 1 97.44 249 ASN B CA 1
ATOM 4481 C C . ASN B 1 249 ? 0.656 -29.953 -14.219 1 97.44 249 ASN B C 1
ATOM 4483 O O . ASN B 1 249 ? 1.245 -31.016 -14.438 1 97.44 249 ASN B O 1
ATOM 4487 N N . VAL B 1 250 ? 0.764 -29.328 -13.086 1 98.06 250 VAL B N 1
ATOM 4488 C CA . VAL B 1 250 ? 1.499 -29.891 -11.961 1 98.06 250 VAL B CA 1
ATOM 4489 C C . VAL B 1 250 ? 0.906 -31.25 -11.586 1 98.06 250 VAL B C 1
ATOM 4491 O O . VAL B 1 250 ? 1.639 -32.219 -11.406 1 98.06 250 VAL B O 1
ATOM 4494 N N . LEU B 1 251 ? -0.402 -31.297 -11.469 1 97.56 251 LEU B N 1
ATOM 4495 C CA . LEU B 1 251 ? -1.074 -32.562 -11.141 1 97.56 251 LEU B CA 1
ATOM 4496 C C . LEU B 1 251 ? -0.775 -33.625 -12.195 1 97.56 251 LEU B C 1
ATOM 4498 O O . LEU B 1 251 ? -0.464 -34.75 -11.859 1 97.56 251 LEU B O 1
ATOM 4502 N N . GLN B 1 252 ? -0.818 -33.219 -13.422 1 96.62 252 GLN B N 1
ATOM 4503 C CA . GLN B 1 252 ? -0.532 -34.156 -14.508 1 96.62 252 GLN B CA 1
ATOM 4504 C C . GLN B 1 252 ? 0.879 -34.719 -14.383 1 96.62 252 GLN B C 1
ATOM 4506 O O . GLN B 1 252 ? 1.08 -35.938 -14.508 1 96.62 252 GLN B O 1
ATOM 4511 N N . GLU B 1 253 ? 1.794 -33.875 -14.102 1 96 253 GLU B N 1
ATOM 4512 C CA . GLU B 1 253 ? 3.186 -34.281 -13.969 1 96 253 GLU B CA 1
ATOM 4513 C C . GLU B 1 253 ? 3.365 -35.219 -12.781 1 96 253 GLU B C 1
ATOM 4515 O O . GLU B 1 253 ? 4.066 -36.219 -12.875 1 96 253 GLU B O 1
ATOM 4520 N N . LEU B 1 254 ? 2.777 -34.906 -11.703 1 97.06 254 LEU B N 1
ATOM 4521 C CA . LEU B 1 254 ? 2.918 -35.719 -10.5 1 97.06 254 LEU B CA 1
ATOM 4522 C C . LEU B 1 254 ? 2.248 -37.062 -10.68 1 97.06 254 LEU B C 1
ATOM 4524 O O . LEU B 1 254 ? 2.787 -38.094 -10.25 1 97.06 254 LEU B O 1
ATOM 4528 N N . PHE B 1 255 ? 1.093 -37.094 -11.305 1 96.44 255 PHE B N 1
ATOM 4529 C CA . PHE B 1 255 ? 0.417 -38.375 -11.578 1 96.44 255 PHE B CA 1
ATOM 4530 C C . PHE B 1 255 ? 1.283 -39.281 -12.453 1 96.44 255 PHE B C 1
ATOM 4532 O O . PHE B 1 255 ? 1.291 -40.5 -12.281 1 96.44 255 PHE B O 1
ATOM 4539 N N . ARG B 1 256 ? 1.978 -38.688 -13.32 1 94.94 256 ARG B N 1
ATOM 4540 C CA . ARG B 1 256 ? 2.789 -39.406 -14.281 1 94.94 256 ARG B CA 1
ATOM 4541 C C . ARG B 1 256 ? 3.932 -40.156 -13.586 1 94.94 256 ARG B C 1
ATOM 4543 O O . ARG B 1 256 ? 4.277 -41.281 -13.953 1 94.94 256 ARG B O 1
ATOM 4550 N N . VAL B 1 257 ? 4.465 -39.562 -12.508 1 94.12 257 VAL B N 1
ATOM 4551 C CA . VAL B 1 257 ? 5.699 -40.094 -11.953 1 94.12 257 VAL B CA 1
ATOM 4552 C C . VAL B 1 257 ? 5.418 -40.719 -10.578 1 94.12 257 VAL B C 1
ATOM 4554 O O . VAL B 1 257 ? 6.258 -41.438 -10.031 1 94.12 257 VAL B O 1
ATOM 4557 N N . ALA B 1 258 ? 4.336 -40.5 -10.023 1 92.81 258 ALA B N 1
ATOM 4558 C CA . ALA B 1 258 ? 4.027 -40.844 -8.641 1 92.81 258 ALA B CA 1
ATOM 4559 C C . ALA B 1 258 ? 4.102 -42.375 -8.438 1 92.81 258 ALA B C 1
ATOM 4561 O O . ALA B 1 258 ? 4.484 -42.844 -7.367 1 92.81 258 ALA B O 1
ATOM 4562 N N . SER B 1 259 ? 3.766 -43.188 -9.453 1 89.19 259 SER B N 1
ATOM 4563 C CA . SER B 1 259 ? 3.74 -44.656 -9.312 1 89.19 259 SER B CA 1
ATOM 4564 C C . SER B 1 259 ? 5.145 -45.219 -9.125 1 89.19 259 SER B C 1
ATOM 4566 O O . SER B 1 259 ? 5.324 -46.219 -8.477 1 89.19 259 SER B O 1
ATOM 4568 N N . GLU B 1 260 ? 6.125 -44.562 -9.625 1 92.62 260 GLU B N 1
ATOM 4569 C CA . GLU B 1 260 ? 7.484 -45.094 -9.602 1 92.62 260 GLU B CA 1
ATOM 4570 C C . GLU B 1 260 ? 8.375 -44.312 -8.656 1 92.62 260 GLU B C 1
ATOM 4572 O O . GLU B 1 260 ? 9.555 -44.625 -8.484 1 92.62 260 GLU B O 1
ATOM 4577 N N . ASN B 1 261 ? 7.859 -43.312 -8.055 1 94.38 261 ASN B N 1
ATOM 4578 C CA . ASN B 1 261 ? 8.641 -42.438 -7.207 1 94.38 261 ASN B CA 1
ATOM 4579 C C . ASN B 1 261 ? 7.91 -42.094 -5.906 1 94.38 261 ASN B C 1
ATOM 4581 O O . ASN B 1 261 ? 7.047 -41.219 -5.867 1 94.38 261 ASN B O 1
ATOM 4585 N N . PRO B 1 262 ? 8.297 -42.781 -4.859 1 93.25 262 PRO B N 1
ATOM 4586 C CA . PRO B 1 262 ? 7.598 -42.594 -3.586 1 93.25 262 PRO B CA 1
ATOM 4587 C C . PRO B 1 262 ? 7.629 -41.156 -3.092 1 93.25 262 PRO B C 1
ATOM 4589 O O . PRO B 1 262 ? 6.695 -40.688 -2.428 1 93.25 262 PRO B O 1
ATOM 4592 N N . GLU B 1 263 ? 8.672 -40.469 -3.375 1 93.88 263 GLU B N 1
ATOM 4593 C CA . GLU B 1 263 ? 8.773 -39.094 -2.953 1 93.88 263 GLU B CA 1
ATOM 4594 C C . GLU B 1 263 ? 7.734 -38.219 -3.658 1 93.88 263 GLU B C 1
ATOM 4596 O O . GLU B 1 263 ? 7.102 -37.375 -3.033 1 93.88 263 GLU B O 1
ATOM 4601 N N . ARG B 1 264 ? 7.566 -38.469 -4.918 1 95.69 264 ARG B N 1
ATOM 4602 C CA . ARG B 1 264 ? 6.59 -37.688 -5.691 1 95.69 264 ARG B CA 1
ATOM 4603 C C . ARG B 1 264 ? 5.168 -38.094 -5.32 1 95.69 264 ARG B C 1
ATOM 4605 O O . ARG B 1 264 ? 4.254 -37.281 -5.363 1 95.69 264 ARG B O 1
ATOM 4612 N N . LEU B 1 265 ? 5.062 -39.375 -4.969 1 96.06 265 LEU B N 1
ATOM 4613 C CA . LEU B 1 265 ? 3.756 -39.812 -4.484 1 96.06 265 LEU B CA 1
ATOM 4614 C C . LEU B 1 265 ? 3.365 -39.031 -3.219 1 96.06 265 LEU B C 1
ATOM 4616 O O . LEU B 1 265 ? 2.205 -38.656 -3.053 1 96.06 265 LEU B O 1
ATOM 4620 N N . ALA B 1 266 ? 4.316 -38.812 -2.369 1 95.06 266 ALA B N 1
ATOM 4621 C CA . ALA B 1 266 ? 4.062 -38.062 -1.14 1 95.06 266 ALA B CA 1
ATOM 4622 C C . ALA B 1 266 ? 3.652 -36.625 -1.443 1 95.06 266 ALA B C 1
ATOM 4624 O O . ALA B 1 266 ? 2.768 -36.094 -0.785 1 95.06 266 ALA B O 1
ATOM 4625 N N . VAL B 1 267 ? 4.328 -36.062 -2.391 1 96.81 267 VAL B N 1
ATOM 4626 C CA . VAL B 1 267 ? 4 -34.688 -2.805 1 96.81 267 VAL B CA 1
ATOM 4627 C C . VAL B 1 267 ? 2.578 -34.656 -3.357 1 96.81 267 VAL B C 1
ATOM 4629 O O . VAL B 1 267 ? 1.799 -33.75 -3.014 1 96.81 267 VAL B O 1
ATOM 4632 N N . LEU B 1 268 ? 2.283 -35.594 -4.223 1 97.5 268 LEU B N 1
ATOM 4633 C CA . LEU B 1 268 ? 0.95 -35.688 -4.809 1 97.5 268 LEU B CA 1
ATOM 4634 C C . LEU B 1 268 ? -0.115 -35.812 -3.725 1 97.5 268 LEU B C 1
ATOM 4636 O O . LEU B 1 268 ? -1.143 -35.125 -3.777 1 97.5 268 LEU B O 1
ATOM 4640 N N . LYS B 1 269 ? 0.144 -36.688 -2.785 1 96.75 269 LYS B N 1
ATOM 4641 C CA . LYS B 1 269 ? -0.807 -36.875 -1.693 1 96.75 269 LYS B CA 1
ATOM 4642 C C . LYS B 1 269 ? -1.069 -35.562 -0.959 1 96.75 269 LYS B C 1
ATOM 4644 O O . LYS B 1 269 ? -2.221 -35.219 -0.698 1 96.75 269 LYS B O 1
ATOM 4649 N N . MET B 1 270 ? -0.038 -34.844 -0.661 1 96.06 270 MET B N 1
ATOM 4650 C CA . MET B 1 270 ? -0.165 -33.562 0.034 1 96.06 270 MET B CA 1
ATOM 4651 C C . MET B 1 270 ? -0.989 -32.594 -0.786 1 96.06 270 MET B C 1
ATOM 4653 O O . MET B 1 270 ? -1.889 -31.922 -0.256 1 96.06 270 MET B O 1
ATOM 4657 N N . LEU B 1 271 ? -0.653 -32.469 -2.043 1 97.81 271 LEU B N 1
ATOM 4658 C CA . LEU B 1 271 ? -1.331 -31.531 -2.934 1 97.81 271 LEU B CA 1
ATOM 4659 C C . LEU B 1 271 ? -2.807 -31.875 -3.076 1 97.81 271 LEU B C 1
ATOM 4661 O O . LEU B 1 271 ? -3.67 -31 -3.023 1 97.81 271 LEU B O 1
ATOM 4665 N N . VAL B 1 272 ? -3.1 -33.188 -3.232 1 97.75 272 VAL B N 1
ATOM 4666 C CA . VAL B 1 272 ? -4.469 -33.656 -3.426 1 97.75 272 VAL B CA 1
ATOM 4667 C C . VAL B 1 272 ? -5.293 -33.375 -2.174 1 97.75 272 VAL B C 1
ATOM 4669 O O . VAL B 1 272 ? -6.438 -32.906 -2.268 1 97.75 272 VAL B O 1
ATOM 4672 N N . GLU B 1 273 ? -4.73 -33.594 -1.03 1 96.94 273 GLU B N 1
ATOM 4673 C CA . GLU B 1 273 ? -5.434 -33.312 0.222 1 96.94 273 GLU B CA 1
ATOM 4674 C C . GLU B 1 273 ? -5.754 -31.844 0.376 1 96.94 273 GLU B C 1
ATOM 4676 O O . GLU B 1 273 ? -6.859 -31.469 0.79 1 96.94 273 GLU B O 1
ATOM 4681 N N . ASP B 1 274 ? -4.832 -30.984 0.03 1 96.12 274 ASP B N 1
ATOM 4682 C CA . ASP B 1 274 ? -5.07 -29.547 0.083 1 96.12 274 ASP B CA 1
ATOM 4683 C C . ASP B 1 274 ? -6.109 -29.125 -0.952 1 96.12 274 ASP B C 1
ATOM 4685 O O . ASP B 1 274 ? -6.996 -28.312 -0.657 1 96.12 274 ASP B O 1
ATOM 4689 N N . ALA B 1 275 ? -5.957 -29.656 -2.125 1 96.75 275 ALA B N 1
ATOM 4690 C CA . ALA B 1 275 ? -6.852 -29.297 -3.223 1 96.75 275 ALA B CA 1
ATOM 4691 C C . ALA B 1 275 ? -8.305 -29.625 -2.877 1 96.75 275 ALA B C 1
ATOM 4693 O O . ALA B 1 275 ? -9.219 -28.891 -3.26 1 96.75 275 ALA B O 1
ATOM 4694 N N . CYS B 1 276 ? -8.531 -30.672 -2.139 1 96.75 276 CYS B N 1
ATOM 4695 C CA . CYS B 1 276 ? -9.883 -31.109 -1.802 1 96.75 276 CYS B CA 1
ATOM 4696 C C . CYS B 1 276 ? -10.578 -30.078 -0.917 1 96.75 276 CYS B C 1
ATOM 4698 O O . CYS B 1 276 ? -11.805 -30.047 -0.846 1 96.75 276 CYS B O 1
ATOM 4700 N N . ARG B 1 277 ? -9.82 -29.234 -0.281 1 95.88 277 ARG B N 1
ATOM 4701 C CA . ARG B 1 277 ? -10.383 -28.266 0.654 1 95.88 277 ARG B CA 1
ATOM 4702 C C . ARG B 1 277 ? -10.664 -26.938 -0.037 1 95.88 277 ARG B C 1
ATOM 4704 O O . ARG B 1 277 ? -11.266 -26.047 0.554 1 95.88 277 ARG B O 1
ATOM 4711 N N . ILE B 1 278 ? -10.172 -26.812 -1.24 1 96 278 ILE B N 1
ATOM 4712 C CA . ILE B 1 278 ? -10.258 -25.562 -1.974 1 96 278 ILE B CA 1
ATOM 4713 C C . ILE B 1 278 ? -11.133 -25.734 -3.213 1 96 278 ILE B C 1
ATOM 4715 O O . ILE B 1 278 ? -10.758 -26.453 -4.141 1 96 278 ILE B O 1
ATOM 4719 N N . PRO B 1 279 ? -12.203 -25.047 -3.297 1 96 279 PRO B N 1
ATOM 4720 C CA . PRO B 1 279 ? -13.188 -25.312 -4.344 1 96 279 PRO B CA 1
ATOM 4721 C C . PRO B 1 279 ? -12.586 -25.297 -5.746 1 96 279 PRO B C 1
ATOM 4723 O O . PRO B 1 279 ? -12.789 -26.219 -6.527 1 96 279 PRO B O 1
ATOM 4726 N N . VAL B 1 280 ? -11.828 -24.266 -6.082 1 96.25 280 VAL B N 1
ATOM 4727 C CA . VAL B 1 280 ? -11.258 -24.141 -7.418 1 96.25 280 VAL B CA 1
ATOM 4728 C C . VAL B 1 280 ? -10.266 -25.266 -7.676 1 96.25 280 VAL B C 1
ATOM 4730 O O . VAL B 1 280 ? -10.305 -25.906 -8.734 1 96.25 280 VAL B O 1
ATOM 4733 N N . ALA B 1 281 ? -9.43 -25.562 -6.703 1 97.31 281 ALA B N 1
ATOM 4734 C CA . ALA B 1 281 ? -8.453 -26.641 -6.832 1 97.31 281 ALA B CA 1
ATOM 4735 C C . ALA B 1 281 ? -9.141 -28 -6.883 1 97.31 281 ALA B C 1
ATOM 4737 O O . ALA B 1 281 ? -8.703 -28.906 -7.602 1 97.31 281 ALA B O 1
ATOM 4738 N N . ARG B 1 282 ? -10.164 -28.125 -6.109 1 97.75 282 ARG B N 1
ATOM 4739 C CA . ARG B 1 282 ? -10.922 -29.359 -6.082 1 97.75 282 ARG B CA 1
ATOM 4740 C C . ARG B 1 282 ? -11.5 -29.688 -7.457 1 97.75 282 ARG B C 1
ATOM 4742 O O . ARG B 1 282 ? -11.469 -30.828 -7.898 1 97.75 282 ARG B O 1
ATOM 4749 N N . GLU B 1 283 ? -12.016 -28.672 -8.062 1 96.88 283 GLU B N 1
ATOM 4750 C CA . GLU B 1 283 ? -12.57 -28.859 -9.398 1 96.88 283 GLU B CA 1
ATOM 4751 C C . GLU B 1 283 ? -11.5 -29.281 -10.398 1 96.88 283 GLU B C 1
ATOM 4753 O O . GLU B 1 283 ? -11.734 -30.141 -11.25 1 96.88 283 GLU B O 1
ATOM 4758 N N . ILE B 1 284 ? -10.391 -28.703 -10.328 1 96.94 284 ILE B N 1
ATOM 4759 C CA . ILE B 1 284 ? -9.281 -29.062 -11.203 1 96.94 284 ILE B CA 1
ATOM 4760 C C . ILE B 1 284 ? -8.875 -30.516 -10.961 1 96.94 284 ILE B C 1
ATOM 4762 O O . ILE B 1 284 ? -8.656 -31.266 -11.914 1 96.94 284 ILE B O 1
ATOM 4766 N N . LEU B 1 285 ? -8.75 -30.875 -9.703 1 97.69 285 LEU B N 1
ATOM 4767 C CA . LEU B 1 285 ? -8.414 -32.25 -9.336 1 97.69 285 LEU B CA 1
ATOM 4768 C C . LEU B 1 285 ? -9.461 -33.219 -9.859 1 97.69 285 LEU B C 1
ATOM 4770 O O . LEU B 1 285 ? -9.117 -34.25 -10.453 1 97.69 285 LEU B O 1
ATOM 4774 N N . LYS B 1 286 ? -10.727 -32.938 -9.656 1 97.25 286 LYS B N 1
ATOM 4775 C CA . LYS B 1 286 ? -11.805 -33.781 -10.133 1 97.25 286 LYS B CA 1
ATOM 4776 C C . LYS B 1 286 ? -11.711 -34 -11.641 1 97.25 286 LYS B C 1
ATOM 4778 O O . LYS B 1 286 ? -11.844 -35.125 -12.117 1 97.25 286 LYS B O 1
ATOM 4783 N N . GLN B 1 287 ? -11.445 -32.938 -12.328 1 95.69 287 GLN B N 1
ATOM 4784 C CA . GLN B 1 287 ? -11.32 -33.031 -13.781 1 95.69 287 GLN B CA 1
ATOM 4785 C C . GLN B 1 287 ? -10.125 -33.906 -14.18 1 95.69 287 GLN B C 1
ATOM 4787 O O . GLN B 1 287 ? -10.156 -34.562 -15.211 1 95.69 287 GLN B O 1
ATOM 4792 N N . SER B 1 288 ? -9.078 -33.844 -13.414 1 95.44 288 SER B N 1
ATOM 4793 C CA . SER B 1 288 ? -7.855 -34.594 -13.711 1 95.44 288 SER B CA 1
ATOM 4794 C C . SER B 1 288 ? -8.031 -36.062 -13.461 1 95.44 288 SER B C 1
ATOM 4796 O O . SER B 1 288 ? -7.32 -36.906 -14.039 1 95.44 288 SER B O 1
ATOM 4798 N N . VAL B 1 289 ? -8.938 -36.375 -12.633 1 95.88 289 VAL B N 1
ATOM 4799 C CA . VAL B 1 289 ? -9.055 -37.781 -12.188 1 95.88 289 VAL B CA 1
ATOM 4800 C C . VAL B 1 289 ? -10.25 -38.438 -12.875 1 95.88 289 VAL B C 1
ATOM 4802 O O . VAL B 1 289 ? -10.242 -39.656 -13.117 1 95.88 289 VAL B O 1
ATOM 4805 N N . THR B 1 290 ? -11.25 -37.562 -13.188 1 93.25 290 THR B N 1
ATOM 4806 C CA . THR B 1 290 ? -12.445 -38.125 -13.828 1 93.25 290 THR B CA 1
ATOM 4807 C C . THR B 1 290 ? -12.094 -38.75 -15.18 1 93.25 290 THR B C 1
ATOM 4809 O O . THR B 1 290 ? -11.336 -38.156 -15.961 1 93.25 290 THR B O 1
ATOM 4812 N N . ASN B 1 291 ? -12.594 -39.969 -15.43 1 89.94 291 ASN B N 1
ATOM 4813 C CA . ASN B 1 291 ? -12.438 -40.719 -16.656 1 89.94 291 ASN B CA 1
ATOM 4814 C C . ASN B 1 291 ? -10.992 -41.188 -16.844 1 89.94 291 ASN B C 1
ATOM 4816 O O . ASN B 1 291 ? -10.555 -41.406 -17.984 1 89.94 291 ASN B O 1
ATOM 4820 N N . ASP B 1 292 ? -10.195 -41.094 -15.828 1 92.94 292 ASP B N 1
ATOM 4821 C CA . ASP B 1 292 ? -8.844 -41.625 -15.797 1 92.94 292 ASP B CA 1
ATOM 4822 C C . ASP B 1 292 ? -8.711 -42.688 -14.695 1 92.94 292 ASP B C 1
ATOM 4824 O O . ASP B 1 292 ? -8.414 -42.375 -13.547 1 92.94 292 ASP B O 1
ATOM 4828 N N . LEU B 1 293 ? -8.867 -43.906 -15.094 1 91.31 293 LEU B N 1
ATOM 4829 C CA . LEU B 1 293 ? -8.945 -45 -14.148 1 91.31 293 LEU B CA 1
ATOM 4830 C C . LEU B 1 293 ? -7.629 -45.188 -13.391 1 91.31 293 LEU B C 1
ATOM 4832 O O . LEU B 1 293 ? -7.629 -45.531 -12.211 1 91.31 293 LEU B O 1
ATOM 4836 N N . GLN B 1 294 ? -6.562 -45 -14.117 1 93.56 294 GLN B N 1
ATOM 4837 C CA . GLN B 1 294 ? -5.258 -45.188 -13.477 1 93.56 294 GLN B CA 1
ATOM 4838 C C . GLN B 1 294 ? -5.074 -44.156 -12.344 1 93.56 294 GLN B C 1
ATOM 4840 O O . GLN B 1 294 ? -4.633 -44.531 -11.25 1 93.56 294 GLN B O 1
ATOM 4845 N N . ARG B 1 295 ? -5.406 -42.906 -12.562 1 95.88 295 ARG B N 1
ATOM 4846 C CA . ARG B 1 295 ? -5.293 -41.875 -11.539 1 95.88 295 ARG B CA 1
ATOM 4847 C C . ARG B 1 295 ? -6.273 -42.125 -10.398 1 95.88 295 ARG B C 1
ATOM 4849 O O . ARG B 1 295 ? -5.938 -41.938 -9.234 1 95.88 295 ARG B O 1
ATOM 4856 N N . TYR B 1 296 ? -7.484 -42.531 -10.812 1 95.5 296 TYR B N 1
ATOM 4857 C CA . TYR B 1 296 ? -8.5 -42.844 -9.812 1 95.5 296 TYR B CA 1
ATOM 4858 C C . TYR B 1 296 ? -8.016 -43.938 -8.867 1 95.5 296 TYR B C 1
ATOM 4860 O O . TYR B 1 296 ? -8.102 -43.781 -7.645 1 95.5 296 TYR B O 1
ATOM 4868 N N . GLU B 1 297 ? -7.434 -44.969 -9.406 1 94.62 297 GLU B N 1
ATOM 4869 C CA . GLU B 1 297 ? -6.969 -46.094 -8.602 1 94.62 297 GLU B CA 1
ATOM 4870 C C . GLU B 1 297 ? -5.777 -45.719 -7.734 1 94.62 297 GLU B C 1
ATOM 4872 O O . GLU B 1 297 ? -5.633 -46.219 -6.613 1 94.62 297 GLU B O 1
ATOM 4877 N N . LEU B 1 298 ? -4.977 -44.906 -8.305 1 95.69 298 LEU B N 1
ATOM 4878 C CA . LEU B 1 298 ? -3.82 -44.438 -7.547 1 95.69 298 LEU B CA 1
ATOM 4879 C C . LEU B 1 298 ? -4.262 -43.688 -6.285 1 95.69 298 LEU B C 1
ATOM 4881 O O . LEU B 1 298 ? -3.734 -43.938 -5.199 1 95.69 298 LEU B O 1
ATOM 4885 N N . LEU B 1 299 ? -5.191 -42.781 -6.418 1 96.44 299 LEU B N 1
ATOM 4886 C CA . LEU B 1 299 ? -5.672 -42 -5.277 1 96.44 299 LEU B CA 1
ATOM 4887 C C . LEU B 1 299 ? -6.445 -42.875 -4.309 1 96.44 299 LEU B C 1
ATOM 4889 O O . LEU B 1 299 ? -6.324 -42.719 -3.09 1 96.44 299 LEU B O 1
ATOM 4893 N N . LYS B 1 300 ? -7.227 -43.781 -4.867 1 95 300 LYS B N 1
ATOM 4894 C CA . LYS B 1 300 ? -8.016 -44.688 -4.047 1 95 300 LYS B CA 1
ATOM 4895 C C . LYS B 1 300 ? -7.109 -45.594 -3.201 1 95 300 LYS B C 1
ATOM 4897 O O . LYS B 1 300 ? -7.465 -45.938 -2.078 1 95 300 LYS B O 1
ATOM 4902 N N . GLY B 1 301 ? -5.973 -45.844 -3.719 1 93.88 301 GLY B N 1
ATOM 4903 C CA . GLY B 1 301 ? -5.047 -46.75 -3.041 1 93.88 301 GLY B CA 1
ATOM 4904 C C . GLY B 1 301 ? -4.211 -46.031 -1.984 1 93.88 301 GLY B C 1
ATOM 4905 O O . GLY B 1 301 ? -3.463 -46.688 -1.25 1 93.88 301 GLY B O 1
ATOM 4906 N N . MET B 1 302 ? -4.332 -44.75 -1.875 1 92.38 302 MET B N 1
ATOM 4907 C CA . MET B 1 302 ? -3.539 -44 -0.905 1 92.38 302 MET B CA 1
ATOM 4908 C C . MET B 1 302 ? -3.998 -44.312 0.519 1 92.38 302 MET B C 1
ATOM 4910 O O . MET B 1 302 ? -5.195 -44.469 0.769 1 92.38 302 MET B O 1
ATOM 4914 N N . THR B 1 303 ? -3.037 -44.312 1.427 1 89.44 303 THR B N 1
ATOM 4915 C CA . THR B 1 303 ? -3.357 -44.531 2.834 1 89.44 303 THR B CA 1
ATOM 4916 C C . THR B 1 303 ? -3.742 -43.219 3.508 1 89.44 303 THR B C 1
ATOM 4918 O O . THR B 1 303 ? -3.373 -42.156 3.033 1 89.44 303 THR B O 1
ATOM 4921 N N . ASP B 1 304 ? -4.551 -43.25 4.613 1 91.88 304 ASP B N 1
ATOM 4922 C CA . ASP B 1 304 ? -4.906 -42.125 5.457 1 91.88 304 ASP B CA 1
ATOM 4923 C C . ASP B 1 304 ? -5.574 -41 4.641 1 91.88 304 ASP B C 1
ATOM 4925 O O . ASP B 1 304 ? -5.219 -39.844 4.766 1 91.88 304 ASP B O 1
ATOM 4929 N N . ARG B 1 305 ? -6.438 -41.438 3.781 1 92 305 ARG B N 1
ATOM 4930 C CA . ARG B 1 305 ? -7.199 -40.469 2.986 1 92 305 ARG B CA 1
ATOM 4931 C C . ARG B 1 305 ? -8.172 -39.688 3.857 1 92 305 ARG B C 1
ATOM 4933 O O . ARG B 1 305 ? -8.805 -40.25 4.758 1 92 305 ARG B O 1
ATOM 4940 N N . SER B 1 306 ? -8.289 -38.469 3.561 1 95.06 306 SER B N 1
ATOM 4941 C CA . SER B 1 306 ? -9.281 -37.625 4.242 1 95.06 306 SER B CA 1
ATOM 4942 C C . SER B 1 306 ? -10.688 -37.938 3.75 1 95.06 306 SER B C 1
ATOM 4944 O O . SER B 1 306 ? -10.859 -38.562 2.689 1 95.06 306 SER B O 1
ATOM 4946 N N . SER B 1 307 ? -11.695 -37.531 4.555 1 96.69 307 SER B N 1
ATOM 4947 C CA . SER B 1 307 ? -13.086 -37.688 4.148 1 96.69 307 SER B CA 1
ATOM 4948 C C . SER B 1 307 ? -13.391 -36.906 2.885 1 96.69 307 SER B C 1
ATOM 4950 O O . SER B 1 307 ? -14.203 -37.312 2.061 1 96.69 307 SER B O 1
ATOM 4952 N N . LEU B 1 308 ? -12.688 -35.875 2.756 1 96.94 308 LEU B N 1
ATOM 4953 C CA . LEU B 1 308 ? -12.914 -35.031 1.595 1 96.94 308 LEU B CA 1
ATOM 4954 C C . LEU B 1 308 ? -12.422 -35.688 0.32 1 96.94 308 LEU B C 1
ATOM 4956 O O . LEU B 1 308 ? -13.055 -35.594 -0.73 1 96.94 308 LEU B O 1
ATOM 4960 N N . LEU B 1 309 ? -11.289 -36.281 0.452 1 97.06 309 LEU B N 1
ATOM 4961 C CA . LEU B 1 309 ? -10.781 -37 -0.707 1 97.06 309 LEU B CA 1
ATOM 4962 C C . LEU B 1 309 ? -11.695 -38.156 -1.062 1 97.06 309 LEU B C 1
ATOM 4964 O O . LEU B 1 309 ? -11.961 -38.406 -2.238 1 97.06 309 LEU B O 1
ATOM 4968 N N . ASP B 1 310 ? -12.18 -38.875 -0.067 1 97 310 ASP B N 1
ATOM 4969 C CA . ASP B 1 310 ? -13.117 -39.969 -0.301 1 97 310 ASP B CA 1
ATOM 4970 C C . ASP B 1 310 ? -14.367 -39.5 -1.021 1 97 310 ASP B C 1
ATOM 4972 O O . ASP B 1 310 ? -14.875 -40.156 -1.928 1 97 310 ASP B O 1
ATOM 4976 N N . GLU B 1 311 ? -14.82 -38.406 -0.602 1 97.31 311 GLU B N 1
ATOM 4977 C CA . GLU B 1 311 ? -16 -37.812 -1.23 1 97.31 311 GLU B CA 1
ATOM 4978 C C . GLU B 1 311 ? -15.742 -37.5 -2.701 1 97.31 311 GLU B C 1
ATOM 4980 O O . GLU B 1 311 ? -16.594 -37.75 -3.555 1 97.31 311 GLU B O 1
ATOM 4985 N N . LEU B 1 312 ? -14.586 -36.906 -2.967 1 97.06 312 LEU B N 1
ATOM 4986 C CA . LEU B 1 312 ? -14.234 -36.594 -4.344 1 97.06 312 LEU B CA 1
ATOM 4987 C C . LEU B 1 312 ? -14.156 -37.844 -5.199 1 97.06 312 LEU B C 1
ATOM 4989 O O . LEU B 1 312 ? -14.664 -37.875 -6.324 1 97.06 312 LEU B O 1
ATOM 4993 N N . LEU B 1 313 ? -13.578 -38.875 -4.688 1 96.38 313 LEU B N 1
ATOM 4994 C CA . LEU B 1 313 ? -13.43 -40.125 -5.422 1 96.38 313 LEU B CA 1
ATOM 4995 C C . LEU B 1 313 ? -14.789 -40.75 -5.711 1 96.38 313 LEU B C 1
ATOM 4997 O O . LEU B 1 313 ? -15.008 -41.312 -6.797 1 96.38 313 LEU B O 1
ATOM 5001 N N . ASN B 1 314 ? -15.672 -40.656 -4.746 1 95.94 314 ASN B N 1
ATOM 5002 C CA . ASN B 1 314 ? -17.031 -41.125 -4.961 1 95.94 314 ASN B CA 1
ATOM 5003 C C . ASN B 1 314 ? -17.719 -40.375 -6.094 1 95.94 314 ASN B C 1
ATOM 5005 O O . ASN B 1 314 ? -18.406 -40.969 -6.918 1 95.94 314 ASN B O 1
ATOM 5009 N N . GLU B 1 315 ? -17.531 -39.125 -6.09 1 95.56 315 GLU 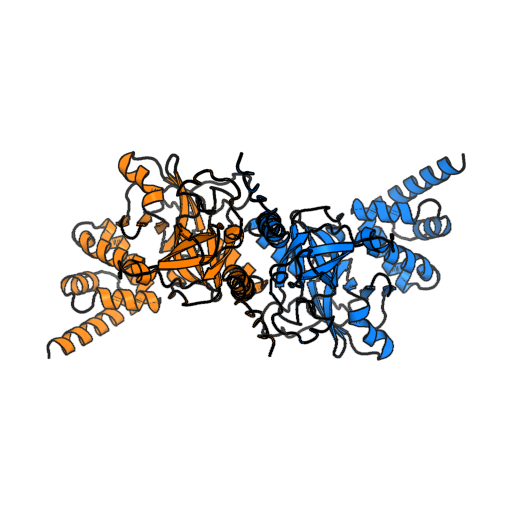B N 1
ATOM 5010 C CA . GLU B 1 315 ? -18.109 -38.281 -7.152 1 95.56 315 GLU B CA 1
ATOM 5011 C C . GLU B 1 315 ? -17.531 -38.688 -8.516 1 95.56 315 GLU B C 1
ATOM 5013 O O . GLU B 1 315 ? -18.266 -38.719 -9.508 1 95.56 315 GLU B O 1
ATOM 5018 N N . CYS B 1 316 ? -16.266 -38.906 -8.555 1 94.12 316 CYS B N 1
ATOM 5019 C CA . CYS B 1 316 ? -15.609 -39.281 -9.797 1 94.12 316 CYS B CA 1
ATOM 5020 C C . CYS B 1 316 ? -16.141 -40.625 -10.281 1 94.12 316 CYS B C 1
ATOM 5022 O O . CYS B 1 316 ? -16.344 -40.812 -11.484 1 94.12 316 CYS B O 1
ATOM 5024 N N . GLU B 1 317 ? -16.328 -41.5 -9.359 1 91.75 317 GLU B N 1
ATOM 5025 C CA . GLU B 1 317 ? -16.844 -42.844 -9.695 1 91.75 317 GLU B CA 1
ATOM 5026 C C . GLU B 1 317 ? -18.25 -42.75 -10.289 1 91.75 317 GLU B C 1
ATOM 5028 O O . GLU B 1 317 ? -18.562 -43.438 -11.258 1 91.75 317 GLU B O 1
ATOM 5033 N N . GLU B 1 318 ? -19.062 -41.906 -9.711 1 91.44 318 GLU B N 1
ATOM 5034 C CA . GLU B 1 318 ? -20.422 -41.719 -10.203 1 91.44 318 GLU B CA 1
ATOM 5035 C C . GLU B 1 318 ? -20.406 -41.125 -11.617 1 91.44 318 GLU B C 1
ATOM 5037 O O . GLU B 1 318 ? -21.188 -41.531 -12.469 1 91.44 318 GLU B O 1
ATOM 5042 N N . GLU B 1 319 ? -19.562 -40.219 -11.875 1 89.06 319 GLU B N 1
ATOM 5043 C CA . GLU B 1 319 ? -19.469 -39.594 -13.18 1 89.06 319 GLU B CA 1
ATOM 5044 C C . GLU B 1 319 ? -18.938 -40.562 -14.234 1 89.06 319 GLU B C 1
ATOM 5046 O O . GLU B 1 319 ? -19.375 -40.531 -15.391 1 89.06 319 GLU B O 1
ATOM 5051 N N . ASN B 1 320 ? -18.047 -41.375 -13.82 1 85.12 320 ASN B N 1
ATOM 5052 C CA . ASN B 1 320 ? -17.516 -42.406 -14.719 1 85.12 320 ASN B CA 1
ATOM 5053 C C . ASN B 1 320 ? -18.578 -43.406 -15.109 1 85.12 320 ASN B C 1
ATOM 5055 O O . ASN B 1 320 ? -18.609 -43.906 -16.25 1 85.12 320 ASN B O 1
ATOM 5059 N N . ARG B 1 321 ? -19.406 -43.75 -14.188 1 82.75 321 ARG B N 1
ATOM 5060 C CA . ARG B 1 321 ? -20.469 -44.688 -14.43 1 82.75 321 ARG B CA 1
ATOM 5061 C C . ARG B 1 321 ? -21.516 -44.125 -15.383 1 82.75 321 ARG B C 1
ATOM 5063 O O . ARG B 1 321 ? -22.016 -44.844 -16.25 1 82.75 321 ARG B O 1
ATOM 5070 N N . MET B 1 322 ? -21.828 -42.938 -15.258 1 79.88 322 MET B N 1
ATOM 5071 C CA . MET B 1 322 ? -22.828 -42.281 -16.094 1 79.88 322 MET B CA 1
ATOM 5072 C C . MET B 1 322 ? -22.344 -42.188 -17.531 1 79.88 322 MET B C 1
ATOM 5074 O O . MET B 1 322 ? -23.156 -42.219 -18.469 1 79.88 322 MET B O 1
ATOM 5078 N N . GLU B 1 323 ? -21.078 -42.031 -17.797 1 73 323 GLU B N 1
ATOM 5079 C CA . GLU B 1 323 ? -20.547 -41.938 -19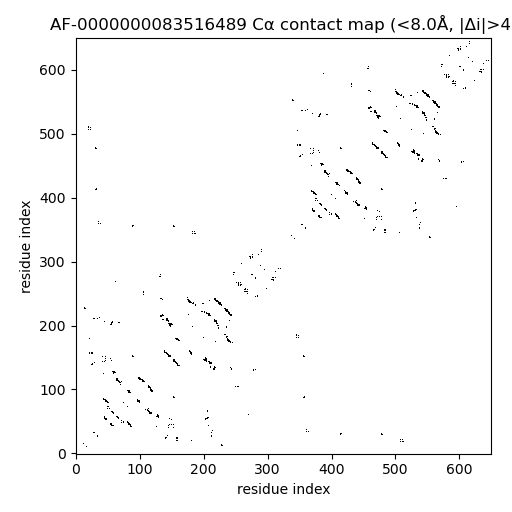.156 1 73 323 GLU B CA 1
ATOM 5080 C C . GLU B 1 323 ? -20.516 -43.312 -19.844 1 73 323 GLU B C 1
ATOM 5082 O O . GLU B 1 323 ? -20.609 -43.406 -21.062 1 73 323 GLU B O 1
ATOM 5087 N N . LEU B 1 324 ? -20.359 -44.344 -19.109 1 69.06 324 LEU B N 1
ATOM 5088 C CA . LEU B 1 324 ? -20.391 -45.688 -19.641 1 69.06 324 LEU B CA 1
ATOM 5089 C C . LEU B 1 324 ? -21.812 -46.125 -19.969 1 69.06 324 LEU B C 1
ATOM 5091 O O . LEU B 1 324 ? -22.031 -46.875 -20.922 1 69.06 324 LEU B O 1
ATOM 5095 N N . ASP B 1 325 ? -22.812 -45.594 -19.359 1 59.94 325 ASP B N 1
ATOM 5096 C CA . ASP B 1 325 ? -24.203 -45.938 -19.688 1 59.94 325 ASP B CA 1
ATOM 5097 C C . ASP B 1 325 ? -24.703 -45.094 -20.859 1 59.94 325 ASP B C 1
ATOM 5099 O O . ASP B 1 325 ? -25.484 -45.562 -21.688 1 59.94 325 ASP B O 1
#